Protein AF-A0AAV4E9E4-F1 (afdb_monomer)

Secondary structure (DSSP, 8-state):
-PPPHHHHHHHHHHTT-SEEEEEE-SHHHHHHHHHHHT-TTSEEEEEEPPTT--HHHHHHHHHHHHHTT---EEEE--HHHHHHHHHHHHHHHTTS-S------PPPTT--HHHHHHHHHHHHHTT--EEEE---HHHHHHHHHHHHHHT-SSSTT-EEEEE-TTSTTHHHHGGGTT----EEEEESS-TT-----SSS-HHHHHHHHHHHHHHHHHHHHHHHHHHHTT--TTSTTHHHHHHHHHHS--EEETTEEEEE-TTSPEES-EEEEEEEETTEEEEEEEEESS--TTS-SEEE----------PPP--SS--------TT-SS--S-PPP-HHHHTTS--PPPS---------PPPPP---TTGGGTTS-HHHHHHHHHHHHHHHHHHHHHHHHS--TT---S------HHHHHHHHHHHHTT---S----SHHHHHHHHHHHHHHHHHHHHHHHHHHHHHH------S-SSHHHHHH-SSS-----TTSHHHHHHHH---HHHHHHHHH----------TT-----------GGGTHHHHHHHHHHHHHHHHHHHHHHHHHHHHHHHHHHHHHHHHTPPP---------------------

Solvent-accessible surface area (backbone atoms only — not comparable to full-atom values): 37551 Å² total; per-residue (Å²): 136,81,84,58,42,64,60,54,50,54,52,31,59,77,72,66,50,60,45,40,33,37,38,22,36,47,75,73,30,51,57,36,45,56,62,48,66,74,44,89,83,41,51,74,46,78,45,84,39,57,88,80,58,52,70,69,58,48,50,51,53,51,55,52,42,57,77,68,70,52,90,39,76,45,82,46,47,51,79,68,52,42,48,55,44,51,52,52,48,50,68,60,48,78,74,64,80,97,70,90,84,84,86,83,90,72,58,98,80,60,51,71,68,59,51,42,52,52,53,53,53,44,58,76,68,65,64,46,69,47,79,48,84,57,55,56,71,53,45,45,53,46,52,52,45,32,51,76,70,54,66,53,62,63,86,70,59,41,42,38,37,57,39,60,40,59,66,47,51,77,50,52,63,75,45,44,87,36,79,39,66,36,38,38,39,20,47,52,64,89,83,63,89,73,89,66,94,84,63,50,61,41,61,51,34,52,52,53,34,51,50,52,46,52,50,52,26,47,51,54,49,52,53,52,37,76,77,38,98,61,67,95,84,45,88,59,52,67,58,52,47,52,51,35,50,35,74,41,76,46,83,38,80,64,39,50,44,34,39,41,99,86,66,45,81,39,54,44,50,34,31,32,31,35,38,41,32,90,46,74,45,77,42,30,41,35,36,68,62,50,61,99,88,55,63,44,65,44,71,56,92,74,80,76,87,78,87,78,92,72,82,77,85,60,91,89,61,87,77,89,70,88,62,71,91,84,57,97,70,86,93,67,100,71,82,88,45,74,82,47,55,79,76,44,93,78,77,81,84,90,74,91,84,78,93,78,87,87,75,82,80,81,80,75,84,82,50,41,60,53,78,58,63,55,48,56,74,66,55,56,52,51,52,53,53,48,52,53,52,52,21,53,51,43,35,49,43,50,63,68,62,56,63,89,85,76,83,84,70,100,66,80,81,78,41,67,68,52,26,45,50,33,57,51,25,57,64,71,75,43,87,60,95,66,75,72,84,35,72,70,32,43,54,53,46,53,53,49,50,53,50,40,52,52,52,54,51,50,42,56,50,36,42,55,51,54,71,70,62,73,74,83,78,67,93,61,90,46,72,64,55,54,45,72,50,85,84,70,84,51,69,74,64,82,98,32,76,66,46,52,47,34,74,72,42,89,52,66,62,49,37,53,34,51,78,63,50,53,82,75,87,75,70,80,78,74,74,85,71,65,73,70,84,66,74,84,60,92,52,65,63,51,52,44,38,60,54,52,52,52,54,51,48,52,54,50,49,51,52,50,52,52,49,50,50,51,52,53,48,51,52,48,51,51,51,51,54,52,52,53,61,69,71,69,66,84,90,75,89,86,87,88,86,89,84,86,88,80,90,79,83,90,78,84,88,76,94,130

Structure (mmCIF, N/CA/C/O backbone):
data_AF-A0AAV4E9E4-F1
#
_entry.id   AF-A0AAV4E9E4-F1
#
loop_
_atom_site.group_PDB
_atom_site.id
_atom_site.type_symbol
_atom_site.label_atom_id
_atom_site.label_alt_id
_atom_site.label_comp_id
_atom_site.label_asym_id
_atom_site.label_entity_id
_atom_site.label_seq_id
_atom_site.pdbx_PDB_ins_code
_atom_site.Cartn_x
_atom_site.Cartn_y
_atom_site.Cartn_z
_atom_site.occupancy
_atom_site.B_iso_or_equiv
_atom_site.auth_seq_id
_atom_site.auth_comp_id
_atom_site.auth_asym_id
_atom_site.auth_atom_id
_atom_site.pdbx_PDB_model_num
ATOM 1 N N . MET A 1 1 ? -29.234 1.991 38.828 1.00 38.50 1 MET A N 1
ATOM 2 C CA . MET A 1 1 ? -28.371 2.683 39.809 1.00 38.50 1 MET A CA 1
ATOM 3 C C . MET A 1 1 ? -28.058 4.075 39.285 1.00 38.50 1 MET A C 1
ATOM 5 O O . MET A 1 1 ? -27.724 4.201 38.115 1.00 38.50 1 MET A O 1
ATOM 9 N N . LYS A 1 2 ? -28.229 5.112 40.105 1.00 48.47 2 LYS A N 1
ATOM 10 C CA . LYS A 1 2 ? -27.784 6.479 39.797 1.00 48.47 2 LYS A CA 1
ATOM 11 C C . LYS A 1 2 ? -26.343 6.603 40.331 1.00 48.47 2 LYS A C 1
ATOM 13 O O . LYS A 1 2 ? -26.110 6.189 41.466 1.00 48.47 2 LYS A O 1
ATOM 18 N N . TRP A 1 3 ? -25.412 7.105 39.519 1.00 53.41 3 TRP A N 1
ATOM 19 C CA . TRP A 1 3 ? -23.972 7.223 39.814 1.00 53.41 3 TRP A CA 1
ATOM 20 C C . TRP A 1 3 ? -23.699 7.804 41.218 1.00 53.41 3 TRP A C 1
ATOM 22 O O . TRP A 1 3 ? -24.438 8.689 41.659 1.00 53.41 3 TRP A O 1
ATOM 32 N N . SER A 1 4 ? -22.675 7.307 41.921 1.00 60.09 4 SER A N 1
ATOM 33 C CA . SER A 1 4 ? -22.155 7.913 43.158 1.00 60.09 4 SER A CA 1
ATOM 34 C C . SER A 1 4 ? -21.177 9.044 42.809 1.00 60.09 4 SER A C 1
ATOM 36 O O . SER A 1 4 ? -20.426 8.930 41.838 1.00 60.09 4 SER A O 1
ATOM 38 N N . ALA A 1 5 ? -21.179 10.148 43.569 1.00 63.91 5 ALA A N 1
ATOM 39 C CA . ALA A 1 5 ? -20.272 11.279 43.329 1.00 63.91 5 ALA A CA 1
ATOM 40 C C . ALA A 1 5 ? -18.796 10.862 43.429 1.00 63.91 5 ALA A C 1
ATOM 42 O O . ALA A 1 5 ? -17.962 11.307 42.641 1.00 63.91 5 ALA A O 1
ATOM 43 N N . LYS A 1 6 ? -18.504 9.928 44.341 1.00 63.00 6 LYS A N 1
ATOM 44 C CA . LYS A 1 6 ? -17.182 9.326 44.550 1.00 63.00 6 LYS A CA 1
ATOM 45 C C . LYS A 1 6 ? -16.613 8.675 43.285 1.00 63.00 6 LYS A C 1
ATOM 47 O O . LYS A 1 6 ? -15.492 8.980 42.901 1.00 63.00 6 LYS A O 1
ATOM 52 N N . ALA A 1 7 ? -17.416 7.896 42.553 1.00 64.44 7 ALA A N 1
ATOM 53 C CA . ALA A 1 7 ? -16.973 7.283 41.298 1.00 64.44 7 ALA A CA 1
ATOM 54 C C . ALA A 1 7 ? -16.595 8.331 40.235 1.00 64.44 7 ALA A C 1
ATOM 56 O O . ALA A 1 7 ? -15.663 8.132 39.460 1.00 64.44 7 ALA A O 1
ATOM 57 N N . ILE A 1 8 ? -17.304 9.461 40.200 1.00 68.50 8 ILE A N 1
ATOM 58 C CA . ILE A 1 8 ? -17.028 10.556 39.262 1.00 68.50 8 ILE A CA 1
ATOM 59 C C . ILE A 1 8 ? -15.720 11.270 39.633 1.00 68.50 8 ILE A C 1
ATOM 61 O O . ILE A 1 8 ? -14.931 11.585 38.742 1.00 68.50 8 ILE A O 1
ATOM 65 N N . LEU A 1 9 ? -15.475 11.492 40.928 1.00 65.69 9 LEU A N 1
ATOM 66 C CA . LEU A 1 9 ? -14.239 12.093 41.441 1.00 65.69 9 LEU A CA 1
ATOM 67 C C . LEU A 1 9 ? -13.019 11.209 41.181 1.00 65.69 9 LEU A C 1
ATOM 69 O O . LEU A 1 9 ? -12.011 11.709 40.689 1.00 65.69 9 LEU A O 1
ATOM 73 N N . ASP A 1 10 ? -13.125 9.905 41.427 1.00 65.06 10 ASP A N 1
ATOM 74 C CA . ASP A 1 10 ? -12.016 8.971 41.217 1.00 65.06 10 ASP A CA 1
ATOM 75 C C . ASP A 1 10 ? -11.649 8.868 39.731 1.00 65.06 10 ASP A C 1
ATOM 77 O O . ASP A 1 10 ? -10.470 8.883 39.369 1.00 65.06 10 ASP A O 1
ATOM 81 N N . ILE A 1 11 ? -12.649 8.846 38.839 1.00 66.56 11 ILE A N 1
ATOM 82 C CA . ILE A 1 11 ? -12.432 8.923 37.387 1.00 66.56 11 ILE A CA 1
ATOM 83 C C . ILE A 1 11 ? -11.739 10.244 37.036 1.00 66.56 11 ILE A C 1
ATOM 85 O O . ILE A 1 11 ? -10.732 10.247 36.328 1.00 66.56 11 ILE A O 1
ATOM 89 N N . ALA A 1 12 ? -12.244 11.366 37.544 1.00 66.69 12 ALA A N 1
ATOM 90 C CA . ALA A 1 12 ? -11.684 12.678 37.264 1.00 66.69 12 ALA A CA 1
ATOM 91 C C . ALA A 1 12 ? -10.220 12.804 37.704 1.00 66.69 12 ALA A C 1
ATOM 93 O O . ALA A 1 12 ? -9.394 13.280 36.929 1.00 66.69 12 ALA A O 1
ATOM 94 N N . GLN A 1 13 ? -9.876 12.333 38.902 1.00 66.38 13 GLN A N 1
ATOM 95 C CA . GLN A 1 13 ? -8.510 12.375 39.421 1.00 66.38 13 GLN A CA 1
ATOM 96 C C . GLN A 1 13 ? -7.583 11.418 38.663 1.00 66.38 13 GLN A C 1
ATOM 98 O O . GLN A 1 13 ? -6.481 11.812 38.285 1.00 66.38 13 GLN A O 1
ATOM 103 N N . THR A 1 14 ? -8.047 10.205 38.343 1.00 69.06 14 THR A N 1
ATOM 104 C CA . THR A 1 14 ? -7.271 9.222 37.563 1.00 69.06 14 THR A CA 1
ATOM 105 C C . THR A 1 14 ? -6.923 9.742 36.165 1.00 69.06 14 THR A C 1
ATOM 107 O O . THR A 1 14 ? -5.838 9.477 35.651 1.00 69.06 14 THR A O 1
ATOM 110 N N . TYR A 1 15 ? -7.826 10.505 35.544 1.00 66.94 15 TYR A N 1
ATOM 111 C CA . TYR A 1 15 ? -7.616 11.104 34.223 1.00 66.94 15 TYR A CA 1
ATOM 112 C C . TYR A 1 15 ? -7.123 12.565 34.266 1.00 66.94 15 TYR A C 1
ATOM 114 O O . TYR A 1 15 ? -7.040 13.195 33.209 1.00 66.94 15 TYR A O 1
ATOM 122 N N . GLY A 1 16 ? -6.794 13.108 35.445 1.00 65.62 16 GLY A N 1
ATOM 123 C CA . GLY A 1 16 ? -6.216 14.447 35.613 1.00 65.62 16 GLY A CA 1
ATOM 124 C C . GLY A 1 16 ? -7.144 15.615 35.247 1.00 65.62 16 GLY A C 1
ATOM 125 O O . GLY A 1 16 ? -6.705 16.583 34.632 1.00 65.62 16 GLY A O 1
ATOM 126 N N . TRP A 1 17 ? -8.441 15.531 35.547 1.00 73.12 17 TRP A N 1
ATOM 127 C CA . TRP A 1 17 ? -9.413 16.579 35.216 1.00 73.12 17 TRP A CA 1
ATOM 128 C C . TRP A 1 17 ? -9.380 17.723 36.241 1.00 73.12 17 TRP A C 1
ATOM 130 O O . TRP A 1 17 ? -9.798 17.550 37.379 1.00 73.12 17 TRP A O 1
ATOM 140 N N . GLU A 1 18 ? -8.964 18.923 35.826 1.00 65.75 18 GLU A N 1
ATOM 141 C CA . GLU A 1 18 ? -8.922 20.114 36.702 1.00 65.75 18 GLU A CA 1
ATOM 142 C C . GLU A 1 18 ? -10.266 20.872 36.781 1.00 65.75 18 GLU A C 1
ATOM 144 O O . GLU A 1 18 ? -10.568 21.562 37.764 1.00 65.75 18 GLU A O 1
ATOM 149 N N . LYS A 1 19 ? -11.090 20.766 35.727 1.00 64.56 19 LYS A N 1
ATOM 150 C CA . LYS A 1 19 ? -12.395 21.438 35.611 1.00 64.56 19 LYS A CA 1
ATOM 151 C C . LYS A 1 19 ? -13.451 20.484 35.071 1.00 64.56 19 LYS A C 1
ATOM 153 O O . LYS A 1 19 ? -13.232 19.845 34.042 1.00 64.56 19 LYS A O 1
ATOM 158 N N . ILE A 1 20 ? -14.610 20.432 35.724 1.00 71.88 20 ILE A N 1
ATOM 159 C CA . ILE A 1 20 ? -15.722 19.557 35.336 1.00 71.88 20 ILE A CA 1
ATOM 160 C C . ILE A 1 20 ? -17.007 20.365 35.230 1.00 71.88 20 ILE A C 1
ATOM 162 O O . ILE A 1 20 ? -17.329 21.177 36.097 1.00 71.88 20 ILE A O 1
ATOM 166 N N . SER A 1 21 ? -17.768 20.107 34.170 1.00 73.44 21 SER A N 1
ATOM 167 C CA . SER A 1 21 ? -19.136 20.601 34.029 1.00 73.44 21 SER A CA 1
ATOM 168 C C . SER A 1 21 ? -20.127 19.497 34.377 1.00 73.44 21 SER A C 1
ATOM 170 O O . SER A 1 21 ? -19.991 18.374 33.905 1.00 73.44 21 SER A O 1
ATOM 172 N N . VAL A 1 22 ? -21.117 19.795 35.212 1.00 70.62 22 VAL A N 1
ATOM 173 C CA . VAL A 1 22 ? -22.126 18.822 35.644 1.00 70.62 22 VAL A CA 1
ATOM 174 C C . VAL A 1 22 ? -23.498 19.296 35.194 1.00 70.62 22 VAL A C 1
ATOM 176 O O . VAL A 1 22 ? -23.976 20.335 35.641 1.00 70.62 22 VAL A O 1
ATOM 179 N N . PHE A 1 23 ? -24.145 18.540 34.317 1.00 74.06 23 PHE A N 1
ATOM 180 C CA . PHE A 1 23 ? -25.538 18.776 33.940 1.00 74.06 23 PHE A CA 1
ATOM 181 C C . PHE A 1 23 ? -26.437 17.897 34.795 1.00 74.06 23 PHE A C 1
ATOM 183 O O . PHE A 1 23 ? -26.171 16.706 34.912 1.00 74.06 23 PHE A O 1
ATOM 190 N N . TYR A 1 24 ? -27.490 18.451 35.385 1.00 71.56 24 TYR A N 1
ATOM 191 C CA . TYR A 1 24 ? -28.436 17.677 36.189 1.00 71.56 24 TYR A CA 1
ATOM 192 C C . TYR A 1 24 ? -29.860 18.197 36.015 1.00 71.56 24 TYR A C 1
ATOM 194 O O . TYR A 1 24 ? -30.040 19.380 35.731 1.00 71.56 24 TYR A O 1
ATOM 202 N N . ASP A 1 25 ? -30.868 17.338 36.173 1.00 72.38 25 ASP A N 1
ATOM 203 C CA . ASP A 1 25 ? -32.278 17.742 36.059 1.00 72.38 25 ASP A CA 1
ATOM 204 C C . ASP A 1 25 ? -33.175 17.362 37.239 1.00 72.38 25 ASP A C 1
ATOM 206 O O . ASP A 1 25 ? -34.051 18.139 37.621 1.00 72.38 25 ASP A O 1
ATOM 210 N N . ASP A 1 26 ? -32.905 16.217 37.853 1.00 67.69 26 ASP A N 1
ATOM 211 C CA . ASP A 1 26 ? -33.592 15.735 39.041 1.00 67.69 26 ASP A CA 1
ATOM 212 C C . ASP A 1 26 ? -32.914 16.235 40.329 1.00 67.69 26 ASP A C 1
ATOM 214 O O . ASP A 1 26 ? -31.693 16.411 40.386 1.00 67.69 26 ASP A O 1
ATOM 218 N N . ASP A 1 27 ? -33.675 16.321 41.424 1.00 61.41 27 ASP A N 1
ATOM 219 C CA . ASP A 1 27 ? -33.151 16.647 42.765 1.00 61.41 27 ASP A CA 1
ATOM 220 C C . ASP A 1 27 ? -32.077 15.645 43.240 1.00 61.41 27 ASP A C 1
ATOM 222 O O . ASP A 1 27 ? -31.179 15.970 44.011 1.00 61.41 27 ASP A O 1
ATOM 226 N N . SER A 1 28 ? -32.079 14.429 42.688 1.00 61.12 28 SER A N 1
ATOM 227 C CA . SER A 1 28 ? -31.018 13.443 42.920 1.00 61.12 28 SER A CA 1
ATOM 228 C C . SER A 1 28 ? -29.657 13.813 42.322 1.00 61.12 28 SER A C 1
ATOM 230 O O . SER A 1 28 ? -28.648 13.249 42.737 1.00 61.12 28 SER A O 1
ATOM 232 N N . GLY A 1 29 ? -29.629 14.680 41.306 1.00 63.81 29 GLY A N 1
ATOM 233 C CA . GLY A 1 29 ? -28.397 15.211 40.728 1.00 63.81 29 GLY A CA 1
ATOM 234 C C . GLY A 1 29 ? -27.853 16.394 41.529 1.00 63.81 29 GLY A C 1
ATOM 235 O O . GLY A 1 29 ? -26.641 16.573 41.573 1.00 63.81 29 GLY A O 1
ATOM 236 N N . VAL A 1 30 ? -28.725 17.128 42.235 1.00 67.69 30 VAL A N 1
ATOM 237 C CA . VAL A 1 30 ? -28.332 18.157 43.216 1.00 67.69 30 VAL A CA 1
ATOM 238 C C . VAL A 1 30 ? -27.558 17.523 44.369 1.00 67.69 30 VAL A C 1
ATOM 240 O O . VAL A 1 30 ? -26.487 18.004 44.707 1.00 67.69 30 VAL A O 1
ATOM 243 N N . GLN A 1 31 ? -28.036 16.393 44.897 1.00 65.50 31 GLN A N 1
ATOM 244 C CA . GLN A 1 31 ? -27.343 15.660 45.967 1.00 65.50 31 GLN A CA 1
ATOM 245 C C . GLN A 1 31 ? -25.935 15.205 45.552 1.00 65.50 31 GLN A C 1
ATOM 247 O O . GLN A 1 31 ? -24.976 15.373 46.295 1.00 65.50 31 GLN A O 1
ATOM 252 N N . VAL A 1 32 ? -25.795 14.667 44.334 1.00 66.12 32 VAL A N 1
ATOM 253 C CA . VAL A 1 32 ? -24.487 14.267 43.783 1.00 66.12 32 VAL A CA 1
ATOM 254 C C . VAL A 1 32 ? -23.600 15.493 43.553 1.00 66.12 32 VAL A C 1
ATOM 256 O O . VAL A 1 32 ? -22.395 15.422 43.751 1.00 66.12 32 VAL A O 1
ATOM 259 N N . LEU A 1 33 ? -24.175 16.630 43.155 1.00 68.94 33 LEU A N 1
ATOM 260 C CA . LEU A 1 33 ? -23.435 17.872 42.969 1.00 68.94 33 LEU A CA 1
ATOM 261 C C . LEU A 1 33 ? -22.914 18.453 44.289 1.00 68.94 33 LEU A C 1
ATOM 263 O O . LEU A 1 33 ? -21.775 18.909 44.328 1.00 68.94 33 LEU A O 1
ATOM 267 N N . GLU A 1 34 ? -23.725 18.455 45.345 1.00 69.56 34 GLU A N 1
ATOM 268 C CA . GLU A 1 34 ? -23.305 18.911 46.674 1.00 69.56 34 GLU A CA 1
ATOM 269 C C . GLU A 1 34 ? -22.103 18.098 47.167 1.00 69.56 34 GLU A C 1
ATOM 271 O O . GLU A 1 34 ? -21.119 18.675 47.622 1.00 69.56 34 GLU A O 1
ATOM 276 N N . GLU A 1 35 ? -22.124 16.782 46.952 1.00 68.81 35 GLU A N 1
ATOM 277 C CA . GLU A 1 35 ? -21.019 15.869 47.268 1.00 68.81 35 GLU A CA 1
ATOM 278 C C . GLU A 1 35 ? -19.781 16.068 46.361 1.00 68.81 35 GLU A C 1
ATOM 280 O O . GLU A 1 35 ? -18.655 15.821 46.780 1.00 68.81 35 GLU A O 1
ATOM 285 N N . LEU A 1 36 ? -19.947 16.559 45.126 1.00 67.69 36 LEU A N 1
ATOM 286 C CA . LEU A 1 36 ? -18.829 16.926 44.239 1.00 67.69 36 LEU A CA 1
ATOM 287 C C . LEU A 1 36 ? -18.179 18.265 44.625 1.00 67.69 36 LEU A C 1
ATOM 289 O O . LEU A 1 36 ? -16.984 18.458 44.406 1.00 67.69 36 LEU A O 1
ATOM 293 N N . MET A 1 37 ? -18.960 19.193 45.180 1.00 65.38 37 MET A N 1
ATOM 294 C CA . MET A 1 37 ? -18.525 20.545 45.550 1.00 65.38 37 MET A CA 1
ATOM 295 C C . MET A 1 37 ? -17.749 20.592 46.875 1.00 65.38 37 MET A C 1
ATOM 297 O O . MET A 1 37 ? -17.058 21.577 47.138 1.00 65.38 37 MET A O 1
ATOM 301 N N . THR A 1 38 ? -17.838 19.550 47.705 1.00 65.19 38 THR A N 1
ATOM 302 C CA . THR A 1 38 ? -17.086 19.439 48.967 1.00 65.19 38 THR A CA 1
ATOM 303 C C . THR A 1 38 ? -15.606 19.102 48.759 1.00 65.19 38 THR A C 1
ATOM 305 O O . THR A 1 38 ? -14.809 19.285 49.677 1.00 65.19 38 THR A O 1
ATOM 308 N N . ASN A 1 39 ? -15.197 18.667 47.559 1.00 61.44 39 ASN A N 1
ATOM 309 C CA . ASN A 1 39 ? -13.801 18.370 47.238 1.00 61.44 39 ASN A CA 1
ATOM 310 C C . ASN A 1 39 ? -13.100 19.574 46.574 1.00 61.44 39 ASN A C 1
ATOM 312 O O . ASN A 1 39 ? -13.408 19.951 45.447 1.00 61.44 39 ASN A O 1
ATOM 316 N N . HIS A 1 40 ? -12.102 20.155 47.247 1.00 57.25 40 HIS A N 1
ATOM 317 C CA . HIS A 1 40 ? -11.396 21.363 46.790 1.00 57.25 40 HIS A CA 1
ATOM 318 C C . HIS A 1 40 ? -10.383 21.145 45.649 1.00 57.25 40 HIS A C 1
ATOM 320 O O . HIS A 1 40 ? -9.778 22.111 45.185 1.00 57.25 40 HIS A O 1
ATOM 326 N N . THR A 1 41 ? -10.173 19.906 45.195 1.00 59.59 41 THR A N 1
ATOM 327 C CA . THR A 1 41 ? -9.165 19.590 44.162 1.00 59.59 41 THR A CA 1
ATOM 328 C C . THR A 1 41 ? -9.637 19.852 42.731 1.00 59.59 41 THR A C 1
ATOM 330 O O . THR A 1 41 ? -8.806 20.033 41.845 1.00 59.59 41 THR A O 1
ATOM 333 N N . ILE A 1 42 ? -10.952 19.899 42.490 1.00 66.81 42 ILE A N 1
ATOM 334 C CA . ILE A 1 42 ? -11.535 19.990 41.146 1.00 66.81 42 ILE A CA 1
ATOM 335 C C . ILE A 1 42 ? -12.542 21.137 41.100 1.00 66.81 42 ILE A C 1
ATOM 337 O O . ILE A 1 42 ? -13.439 21.235 41.933 1.00 66.81 42 ILE A O 1
ATOM 341 N N . THR A 1 43 ? -12.439 22.001 40.088 1.00 66.38 43 THR A N 1
ATOM 342 C CA . THR A 1 43 ? -13.417 23.083 39.908 1.00 66.38 43 THR A CA 1
ATOM 343 C C . THR A 1 43 ? -14.667 22.564 39.200 1.00 66.38 43 THR A C 1
ATOM 345 O O . THR A 1 43 ? -14.662 22.279 38.000 1.00 66.38 43 THR A O 1
ATOM 348 N N . VAL A 1 44 ? -15.758 22.430 39.953 1.00 68.06 44 VAL A N 1
ATOM 349 C CA . VAL A 1 44 ? -17.039 21.923 39.452 1.00 68.06 44 VAL A CA 1
ATOM 350 C C . VAL A 1 44 ? -17.960 23.090 39.106 1.00 68.06 44 VAL A C 1
ATOM 352 O O . VAL A 1 44 ? -18.189 23.988 39.915 1.00 68.06 44 VAL A O 1
ATOM 355 N N . ARG A 1 45 ? -18.505 23.096 37.886 1.00 69.19 45 ARG A N 1
ATOM 356 C CA . ARG A 1 45 ? -19.555 24.035 37.471 1.00 69.19 45 ARG A CA 1
ATOM 357 C C . ARG A 1 45 ? -20.799 23.289 37.047 1.00 69.19 45 ARG A C 1
ATOM 359 O O . ARG A 1 45 ? -20.742 22.440 36.164 1.00 69.19 45 ARG A O 1
ATOM 366 N N . ALA A 1 46 ? -21.929 23.639 37.641 1.00 68.75 46 ALA A N 1
ATOM 367 C CA . ALA A 1 46 ? -23.156 22.891 37.449 1.00 68.75 46 ALA A CA 1
ATOM 368 C C . ALA A 1 46 ? -24.221 23.672 36.687 1.00 68.75 46 ALA A C 1
ATOM 370 O O . ALA A 1 46 ? -24.382 24.877 36.879 1.00 68.75 46 ALA A O 1
ATOM 371 N N . TRP A 1 47 ? -24.983 22.956 35.870 1.00 74.25 47 TRP A N 1
ATOM 372 C CA . TRP A 1 47 ? -26.050 23.492 35.040 1.00 74.25 47 TRP A CA 1
ATOM 373 C C . TRP A 1 47 ? -27.331 22.704 35.291 1.00 74.25 47 TRP A C 1
ATOM 375 O O . TRP A 1 47 ? -27.432 21.528 34.935 1.00 74.25 47 TRP A O 1
ATOM 385 N N . ARG A 1 48 ? -28.319 23.367 35.901 1.00 73.19 48 ARG A N 1
ATOM 386 C CA . ARG A 1 48 ? -29.640 22.781 36.131 1.00 73.19 48 ARG A CA 1
ATOM 387 C C . ARG A 1 48 ? -30.468 22.831 34.852 1.00 73.19 48 ARG A C 1
ATOM 389 O O . ARG A 1 48 ? -30.740 23.906 34.319 1.00 73.19 48 ARG A O 1
ATOM 396 N N . LEU A 1 49 ? -30.911 21.670 34.400 1.00 71.44 49 LEU A N 1
ATOM 397 C CA . LEU A 1 49 ? -31.873 21.490 33.321 1.00 71.44 49 LEU A CA 1
ATOM 398 C C . LEU A 1 49 ? -33.232 21.209 33.972 1.00 71.44 49 LEU A C 1
ATOM 400 O O . LEU A 1 49 ? -33.318 20.428 34.905 1.00 71.44 49 LEU A O 1
ATOM 404 N N . GLY A 1 50 ? -34.309 21.884 33.571 1.00 67.75 50 GLY A N 1
ATOM 405 C CA . GLY A 1 50 ? -35.636 21.558 34.120 1.00 67.75 50 GLY A CA 1
ATOM 406 C C . GLY A 1 50 ? -36.045 20.120 33.769 1.00 67.75 50 GLY A C 1
ATOM 407 O O . GLY A 1 50 ? -35.570 19.588 32.770 1.00 67.75 50 GLY A O 1
ATOM 408 N N . THR A 1 51 ? -36.968 19.512 34.520 1.00 60.22 51 THR A N 1
ATOM 409 C CA . THR A 1 51 ? -37.452 18.126 34.307 1.00 60.22 51 THR A CA 1
ATOM 410 C C . THR A 1 51 ? -38.002 17.856 32.895 1.00 60.22 51 THR A C 1
ATOM 412 O O . THR A 1 51 ? -37.990 16.717 32.447 1.00 60.22 51 THR A O 1
ATOM 415 N N . HIS A 1 52 ? -38.371 18.907 32.150 1.00 65.62 52 HIS A N 1
ATOM 416 C CA . HIS A 1 52 ? -38.615 18.881 30.701 1.00 65.62 52 HIS A CA 1
ATOM 417 C C . HIS A 1 52 ? -37.970 20.098 30.021 1.00 65.62 52 HIS A C 1
ATOM 419 O O . HIS A 1 52 ? -38.628 21.103 29.723 1.00 65.62 52 HIS A O 1
ATOM 425 N N . ALA A 1 53 ? -36.656 20.049 29.816 1.00 64.12 53 ALA A N 1
ATOM 426 C CA . ALA A 1 53 ? -35.919 21.161 29.231 1.00 64.12 53 ALA A CA 1
ATOM 427 C C . ALA A 1 53 ? -36.191 21.279 27.721 1.00 64.12 53 ALA A C 1
ATOM 429 O O . ALA A 1 53 ? -36.220 20.295 26.985 1.00 64.12 53 ALA A O 1
ATOM 430 N N . LYS A 1 54 ? -36.364 22.513 27.230 1.00 75.69 54 LYS A N 1
ATOM 431 C CA . LYS A 1 54 ? -36.477 22.784 25.784 1.00 75.69 54 LYS A CA 1
ATOM 432 C C . LYS A 1 54 ? -35.084 22.841 25.148 1.00 75.69 54 LYS A C 1
ATOM 434 O O . LYS A 1 54 ? -34.145 23.325 25.777 1.00 75.69 54 LYS A O 1
ATOM 439 N N . ALA A 1 55 ? -34.966 22.494 23.863 1.00 69.19 55 ALA A N 1
ATOM 440 C CA . ALA A 1 55 ? -33.681 22.462 23.139 1.00 69.19 55 ALA A CA 1
ATOM 441 C C . ALA A 1 55 ? -32.901 23.786 23.216 1.00 69.19 55 ALA A C 1
ATOM 443 O O . ALA A 1 55 ? -31.681 23.799 23.357 1.00 69.19 55 ALA A O 1
ATOM 444 N N . ARG A 1 56 ? -33.617 24.917 23.237 1.00 71.75 56 ARG A N 1
ATOM 445 C CA . ARG A 1 56 ? -33.033 26.255 23.410 1.00 71.75 56 ARG A CA 1
ATOM 446 C C . ARG A 1 56 ? -32.316 26.440 24.754 1.00 71.75 56 ARG A C 1
ATOM 448 O O . ARG A 1 56 ? -31.297 27.118 24.799 1.00 71.75 56 ARG A O 1
ATOM 455 N N . GLN A 1 57 ? -32.836 25.869 25.842 1.00 70.88 57 GLN A N 1
ATOM 456 C CA . GLN A 1 57 ? -32.200 25.959 27.162 1.00 70.88 57 GLN A CA 1
ATOM 457 C C . GLN A 1 57 ? -30.909 25.140 27.206 1.00 70.88 57 GLN A C 1
ATOM 459 O O . GLN A 1 57 ? -29.908 25.628 27.722 1.00 70.88 57 GLN A O 1
ATOM 464 N N . MET A 1 58 ? -30.906 23.948 26.602 1.00 71.56 58 MET A N 1
ATOM 465 C CA . MET A 1 58 ? -29.696 23.129 26.482 1.00 71.56 58 MET A CA 1
ATOM 466 C C . MET A 1 58 ? -28.639 23.798 25.617 1.00 71.56 58 MET A C 1
ATOM 468 O O . MET A 1 58 ? -27.497 23.898 26.043 1.00 71.56 58 MET A O 1
ATOM 472 N N . ARG A 1 59 ? -29.025 24.351 24.463 1.00 72.06 59 ARG A N 1
ATOM 473 C CA . ARG A 1 59 ? -28.098 25.084 23.595 1.00 72.06 59 ARG A CA 1
ATOM 474 C C . ARG A 1 59 ? -27.463 26.276 24.313 1.00 72.06 59 ARG A C 1
ATOM 476 O O . ARG A 1 59 ? -26.257 26.462 24.247 1.00 72.06 59 ARG A O 1
ATOM 483 N N . ASN A 1 60 ? -28.245 27.046 25.068 1.00 73.69 60 ASN A N 1
ATOM 484 C CA . ASN A 1 60 ? -27.701 28.145 25.870 1.00 73.69 60 ASN A CA 1
ATOM 485 C C . ASN A 1 60 ? -26.719 27.649 26.945 1.00 73.69 60 ASN A C 1
ATOM 487 O O . ASN A 1 60 ? -25.671 28.261 27.133 1.00 73.69 60 ASN A O 1
ATOM 491 N N . ALA A 1 61 ? -27.031 26.541 27.623 1.00 70.12 61 ALA A N 1
ATOM 492 C CA . ALA A 1 61 ? -26.149 25.960 28.634 1.00 70.12 61 ALA A CA 1
ATOM 493 C C . ALA A 1 61 ? -24.836 25.422 28.025 1.00 70.12 61 ALA A C 1
ATOM 495 O O . ALA A 1 61 ? -23.771 25.607 28.609 1.00 70.12 61 ALA A O 1
ATOM 496 N N . LEU A 1 62 ? -24.887 24.832 26.826 1.00 70.50 62 LEU A N 1
ATOM 497 C CA . LEU A 1 62 ? -23.711 24.378 26.072 1.00 70.50 62 LEU A CA 1
ATOM 498 C C . LEU A 1 62 ? -22.847 25.551 25.579 1.00 70.50 62 LEU A C 1
ATOM 500 O O . LEU A 1 62 ? -21.623 25.520 25.705 1.00 70.50 62 LEU A O 1
ATOM 504 N N . VAL A 1 63 ? -23.472 26.631 25.098 1.00 72.19 63 VAL A N 1
ATOM 505 C CA . VAL A 1 63 ? -22.770 27.862 24.699 1.00 72.19 63 VAL A CA 1
ATOM 506 C C . VAL A 1 63 ? -22.050 28.501 25.887 1.00 72.19 63 VAL A C 1
ATOM 508 O O . VAL A 1 63 ? -20.899 28.919 25.758 1.00 72.19 63 VAL A O 1
ATOM 511 N N . GLU A 1 64 ? -22.690 28.566 27.054 1.00 69.19 64 GLU A N 1
ATOM 512 C CA . GLU A 1 64 ? -22.054 29.082 28.268 1.00 69.19 64 GLU A CA 1
ATOM 513 C C . GLU A 1 64 ? -20.955 28.148 28.796 1.00 69.19 64 GLU A C 1
ATOM 515 O O . GLU A 1 64 ? -19.890 28.624 29.184 1.00 69.19 64 GLU A O 1
ATOM 520 N N . MET A 1 65 ? -21.140 26.823 28.732 1.00 68.06 65 MET A N 1
ATOM 521 C CA . MET A 1 65 ? -20.077 25.853 29.030 1.00 68.06 65 MET A CA 1
ATOM 522 C C . MET A 1 65 ? -18.839 26.098 28.153 1.00 68.06 65 MET A C 1
ATOM 524 O O . MET A 1 65 ? -17.717 26.123 28.664 1.00 68.06 65 MET A O 1
ATOM 528 N N . ARG A 1 66 ? -19.036 26.357 26.853 1.00 65.44 66 ARG A N 1
ATOM 529 C CA . ARG A 1 66 ? -17.949 26.653 25.908 1.00 65.44 66 ARG A CA 1
ATOM 530 C C . ARG A 1 66 ? -17.174 27.916 26.279 1.00 65.44 66 ARG A C 1
ATOM 532 O O . ARG A 1 66 ? -15.949 27.920 26.191 1.00 65.44 66 ARG A O 1
ATOM 539 N N . LYS A 1 67 ? -17.857 28.975 26.731 1.00 69.12 67 LYS A N 1
ATOM 540 C CA . LYS A 1 67 ? -17.208 30.224 27.183 1.00 69.12 67 LYS A CA 1
ATOM 541 C C . LYS A 1 67 ? -16.289 30.009 28.385 1.00 69.12 67 LYS A C 1
ATOM 543 O O . LYS A 1 67 ? -15.334 30.757 28.565 1.00 69.12 67 LYS A O 1
ATOM 548 N N . VAL A 1 68 ? -16.577 29.001 29.204 1.00 62.06 68 VAL A N 1
ATOM 549 C CA . VAL A 1 68 ? -15.814 28.689 30.418 1.00 62.06 68 VAL A CA 1
ATOM 550 C C . VAL A 1 68 ? -14.624 27.754 30.135 1.00 62.06 68 VAL A C 1
ATOM 552 O O . VAL A 1 68 ? -13.814 27.528 31.033 1.00 62.06 68 VAL A O 1
ATOM 555 N N . LEU A 1 69 ? -14.460 27.276 28.889 1.00 59.84 69 LEU A N 1
ATOM 556 C CA . LEU A 1 69 ? -13.389 26.357 28.466 1.00 59.84 69 LEU A CA 1
ATOM 557 C C . LEU A 1 69 ? -13.341 25.093 29.338 1.00 59.84 69 LEU A C 1
ATOM 559 O O . LEU A 1 69 ? -12.312 24.746 29.917 1.00 59.84 69 LEU A O 1
ATOM 563 N N . VAL A 1 70 ? -14.496 24.445 29.493 1.00 58.50 70 VAL A N 1
ATOM 564 C CA . VAL A 1 70 ? -14.597 23.171 30.206 1.00 58.50 70 VAL A CA 1
ATOM 565 C C . VAL A 1 70 ? -14.692 22.045 29.185 1.00 58.50 70 VAL A C 1
ATOM 567 O O . VAL A 1 70 ? -15.704 21.911 28.506 1.00 58.50 70 VAL A O 1
ATOM 570 N N . ASP A 1 71 ? -13.652 21.219 29.104 1.00 57.59 71 ASP A N 1
ATOM 571 C CA . ASP A 1 71 ? -13.550 20.163 28.086 1.00 57.59 71 ASP A CA 1
ATOM 572 C C . ASP A 1 71 ? -14.172 18.830 28.532 1.00 57.59 71 ASP A C 1
ATOM 574 O O . ASP A 1 71 ? -14.338 17.911 27.727 1.00 57.59 71 ASP A O 1
ATOM 578 N N . LYS A 1 72 ? -14.492 18.694 29.826 1.00 67.75 72 LYS A N 1
ATOM 579 C CA . LYS A 1 72 ? -15.003 17.463 30.445 1.00 67.75 72 LYS A CA 1
ATOM 580 C C . LYS A 1 72 ? -16.367 17.717 31.082 1.00 67.75 72 LYS A C 1
ATOM 582 O O . LYS A 1 72 ? -16.533 18.647 31.877 1.00 67.75 72 LYS A O 1
ATOM 587 N N . SER A 1 73 ? -17.354 16.901 30.721 1.00 67.25 73 SER A N 1
ATOM 588 C CA . SER A 1 73 ? -18.720 17.010 31.231 1.00 67.25 73 SER A CA 1
ATOM 589 C C . SER A 1 73 ? -19.229 15.690 31.791 1.00 67.25 73 SER A C 1
ATOM 591 O O . SER A 1 73 ? -18.931 14.611 31.281 1.00 67.25 73 SER A O 1
ATOM 593 N N . VAL A 1 74 ? -20.007 15.795 32.861 1.00 70.56 74 VAL A N 1
ATOM 594 C CA . VAL A 1 74 ? -20.711 14.700 33.517 1.00 70.56 74 VAL A CA 1
ATOM 595 C C . VAL A 1 74 ? -22.199 15.009 33.421 1.00 70.56 74 VAL A C 1
ATOM 597 O O . VAL A 1 74 ? -22.646 16.092 33.799 1.00 70.56 74 VAL A O 1
ATOM 600 N N . VAL A 1 75 ? -22.975 14.072 32.882 1.00 73.25 75 VAL A N 1
ATOM 601 C CA . VAL A 1 75 ? -24.411 14.258 32.647 1.00 73.25 75 VAL A CA 1
ATOM 602 C C . VAL A 1 75 ? -25.194 13.377 33.617 1.00 73.25 75 VAL A C 1
ATOM 604 O O . VAL A 1 75 ? -25.197 12.154 33.507 1.00 73.25 75 VAL A O 1
ATOM 607 N N . LEU A 1 76 ? -25.854 14.018 34.575 1.00 68.88 76 LEU A N 1
ATOM 608 C CA . LEU A 1 76 ? -26.693 13.442 35.626 1.00 68.88 76 LEU A CA 1
ATOM 609 C C . LEU A 1 76 ? -28.169 13.777 35.364 1.00 68.88 76 LEU A C 1
ATOM 611 O O . LEU A 1 76 ? -28.852 14.334 36.225 1.00 68.88 76 LEU A O 1
ATOM 615 N N . CYS A 1 77 ? -28.645 13.484 34.153 1.00 70.75 77 CYS A N 1
ATOM 616 C CA . CYS A 1 77 ? -29.996 13.832 33.716 1.00 70.75 77 CYS A CA 1
ATOM 617 C C . CYS A 1 77 ? -30.928 12.610 33.598 1.00 70.75 77 CYS A C 1
ATOM 619 O O . CYS A 1 77 ? -30.486 11.477 33.399 1.00 70.75 77 CYS A O 1
ATOM 621 N N . SER A 1 78 ? -32.237 12.846 33.651 1.00 67.25 78 SER A N 1
ATOM 622 C CA . SER A 1 78 ? -33.297 11.926 33.252 1.00 67.25 78 SER A CA 1
ATOM 623 C C . SER A 1 78 ? -33.117 11.486 31.800 1.00 67.25 78 SER A C 1
ATOM 625 O O . SER A 1 78 ? -32.470 12.142 30.973 1.00 67.25 78 SER A O 1
ATOM 627 N N . LYS A 1 79 ? -33.714 10.344 31.458 1.00 63.22 79 LYS A N 1
ATOM 628 C CA . LYS A 1 79 ? -33.583 9.725 30.133 1.00 63.22 79 LYS A CA 1
ATOM 629 C C . LYS A 1 79 ? -34.009 10.655 28.987 1.00 63.22 79 LYS A C 1
ATOM 631 O O . LYS A 1 79 ? -33.431 10.581 27.905 1.00 63.22 79 LYS A O 1
ATOM 636 N N . GLU A 1 80 ? -35.003 11.511 29.216 1.00 68.31 80 GLU A N 1
ATOM 637 C CA . GLU A 1 80 ? -35.548 12.426 28.206 1.00 68.31 80 GLU A CA 1
ATOM 638 C C . GLU A 1 80 ? -34.613 13.610 27.948 1.00 68.31 80 GLU A C 1
ATOM 640 O O . GLU A 1 80 ? -34.262 13.889 26.802 1.00 68.31 80 GLU A O 1
ATOM 645 N N . ASN A 1 81 ? -34.129 14.256 29.009 1.00 68.69 81 ASN A N 1
ATOM 646 C CA . ASN A 1 81 ? -33.212 15.385 28.888 1.00 68.69 81 ASN A CA 1
ATOM 647 C C . ASN A 1 81 ? -31.815 14.956 28.432 1.00 68.69 81 ASN A C 1
ATOM 649 O O . ASN A 1 81 ? -31.183 15.665 27.655 1.00 68.69 81 ASN A O 1
ATOM 653 N N . THR A 1 82 ? -31.346 13.776 28.849 1.00 66.88 82 THR A N 1
ATOM 654 C CA . THR A 1 82 ? -30.064 13.232 28.376 1.00 66.88 82 THR A CA 1
ATOM 655 C C . THR A 1 82 ? -30.069 13.079 26.858 1.00 66.88 82 THR A C 1
ATOM 657 O O . THR A 1 82 ? -29.093 13.436 26.212 1.00 66.88 82 THR A O 1
ATOM 660 N N . HIS A 1 83 ? -31.180 12.613 26.275 1.00 61.97 83 HIS A N 1
ATOM 661 C CA . HIS A 1 83 ? -31.335 12.512 24.822 1.00 61.97 83 HIS A CA 1
ATOM 662 C C . HIS A 1 83 ? -31.245 13.879 24.146 1.00 61.97 83 HIS A C 1
ATOM 664 O O . HIS A 1 83 ? -30.496 14.042 23.190 1.00 61.97 83 HIS A O 1
ATOM 670 N N . LEU A 1 84 ? -31.998 14.855 24.648 1.00 68.25 84 LEU A N 1
ATOM 671 C CA . LEU A 1 84 ? -32.080 16.182 24.047 1.00 68.25 84 LEU A CA 1
ATOM 672 C C . LEU A 1 84 ? -30.741 16.937 24.154 1.00 68.25 84 LEU A C 1
ATOM 674 O O . LEU A 1 84 ? -30.365 17.676 23.245 1.00 68.25 84 LEU A O 1
ATOM 678 N N . LEU A 1 85 ? -29.988 16.693 25.234 1.00 69.31 85 LEU A N 1
ATOM 679 C CA . LEU A 1 85 ? -28.651 17.247 25.433 1.00 69.31 85 LEU A CA 1
ATOM 680 C C . LEU A 1 85 ? -27.658 16.575 24.496 1.00 69.31 85 LEU A C 1
ATOM 682 O O . LEU A 1 85 ? -26.894 17.271 23.837 1.00 69.31 85 LEU A O 1
ATOM 686 N N . LEU A 1 86 ? -27.706 15.244 24.383 1.00 66.56 86 LEU A N 1
ATOM 687 C CA . LEU A 1 86 ? -26.846 14.507 23.464 1.00 66.56 86 LEU A CA 1
ATOM 688 C C . LEU A 1 86 ? -27.113 14.906 22.012 1.00 66.56 86 LEU A C 1
ATOM 690 O O . LEU A 1 86 ? -26.161 15.042 21.264 1.00 66.56 86 LEU A O 1
ATOM 694 N N . GLU A 1 87 ? -28.373 15.122 21.629 1.00 70.69 87 GLU A N 1
ATOM 695 C CA . GLU A 1 87 ? -28.789 15.563 20.292 1.00 70.69 87 GLU A CA 1
ATOM 696 C C . GLU A 1 87 ? -28.240 16.958 19.957 1.00 70.69 87 GLU A C 1
ATOM 698 O O . GLU A 1 87 ? -27.637 17.139 18.902 1.00 70.69 87 GLU A O 1
ATOM 703 N N . GLN A 1 88 ? -28.359 17.923 20.877 1.00 68.38 88 GLN A N 1
ATOM 704 C CA . GLN A 1 88 ? -27.801 19.271 20.694 1.00 68.38 88 GLN A CA 1
ATOM 705 C C . GLN A 1 88 ? -26.266 19.283 20.706 1.00 68.38 88 GLN A C 1
ATOM 707 O O . GLN A 1 88 ? -25.647 19.970 19.896 1.00 68.38 88 GLN A O 1
ATOM 712 N N . VAL A 1 89 ? -25.644 18.485 21.578 1.00 65.69 89 VAL A N 1
ATOM 713 C CA . VAL A 1 89 ? -24.191 18.278 21.584 1.00 65.69 89 VAL A CA 1
ATOM 714 C C . VAL A 1 89 ? -23.738 17.625 20.276 1.00 65.69 89 VAL A C 1
ATOM 716 O O . VAL A 1 89 ? -22.723 18.035 19.727 1.00 65.69 89 VAL A O 1
ATOM 719 N N . LEU A 1 90 ? -24.487 16.661 19.729 1.00 58.53 90 LEU A N 1
ATOM 720 C CA . LEU A 1 90 ? -24.178 16.019 18.446 1.00 58.53 90 LEU A CA 1
ATOM 721 C C . LEU A 1 90 ? -24.234 17.017 17.284 1.00 58.53 90 LEU A C 1
ATOM 723 O O . LEU A 1 90 ? -23.346 17.003 16.434 1.00 58.53 90 LEU A O 1
ATOM 727 N N . GLU A 1 91 ? -25.261 17.876 17.250 1.00 62.72 91 GLU A N 1
ATOM 728 C CA . GLU A 1 91 ? -25.393 18.945 16.249 1.00 62.72 91 GLU A CA 1
ATOM 729 C C . GLU A 1 91 ? -24.193 19.906 16.292 1.00 62.72 91 GLU A C 1
ATOM 731 O O . GLU A 1 91 ? -23.693 20.309 15.242 1.00 62.72 91 GLU A O 1
ATOM 736 N N . GLU A 1 92 ? -23.690 20.240 17.484 1.00 56.50 92 GLU A N 1
ATOM 737 C CA . GLU A 1 92 ? -22.551 21.153 17.653 1.00 56.50 92 GLU A CA 1
ATOM 738 C C . GLU A 1 92 ? -21.178 20.471 17.453 1.00 56.50 92 GLU A C 1
ATOM 740 O O . GLU A 1 92 ? -20.269 21.076 16.876 1.00 56.50 92 GLU A O 1
ATOM 745 N N . LEU A 1 93 ? -21.013 19.203 17.854 1.00 49.09 93 LEU A N 1
ATOM 746 C CA . LEU A 1 93 ? -19.766 18.424 17.733 1.00 49.09 93 LEU A CA 1
ATOM 747 C C . LEU A 1 93 ? -19.444 17.984 16.300 1.00 49.09 93 LEU A C 1
ATOM 749 O O . LEU A 1 93 ? -18.284 17.703 15.998 1.00 49.09 93 LEU A O 1
ATOM 753 N N . MET A 1 94 ? -20.420 18.009 15.386 1.00 48.59 94 MET A N 1
ATOM 754 C CA . MET A 1 94 ? -20.200 17.829 13.940 1.00 48.59 94 MET A CA 1
ATOM 755 C C . MET A 1 94 ? -19.254 18.886 13.334 1.00 48.59 94 MET A C 1
ATOM 757 O O . MET A 1 94 ? -18.905 18.792 12.158 1.00 48.59 94 MET A O 1
ATOM 761 N N . THR A 1 95 ? -18.811 19.870 14.127 1.00 50.72 95 THR A N 1
ATOM 762 C CA . THR A 1 95 ? -17.868 20.910 13.709 1.00 50.72 95 THR A CA 1
ATOM 763 C C . THR A 1 95 ? -16.436 20.762 14.232 1.00 50.72 95 THR A C 1
ATOM 765 O O . THR A 1 95 ? -15.587 21.470 13.696 1.00 50.72 95 THR A O 1
ATOM 768 N N . ASN A 1 96 ? -16.106 19.871 15.194 1.00 41.81 96 ASN A N 1
ATOM 769 C CA . ASN A 1 96 ? -14.690 19.526 15.435 1.00 41.81 96 ASN A CA 1
ATOM 770 C C . ASN A 1 96 ? -14.363 18.329 16.367 1.00 41.81 96 ASN A C 1
ATOM 772 O O . ASN A 1 96 ? -14.819 18.253 17.502 1.00 41.81 96 ASN A O 1
ATOM 776 N N . HIS A 1 97 ? -13.402 17.539 15.866 1.00 50.03 97 HIS A N 1
ATOM 777 C CA . HIS A 1 97 ? -12.375 16.665 16.470 1.00 50.03 97 HIS A CA 1
ATOM 778 C C . HIS A 1 97 ? -12.638 15.279 17.135 1.00 50.03 97 HIS A C 1
ATOM 780 O O . HIS A 1 97 ? -13.361 15.096 18.106 1.00 50.03 97 HIS A O 1
ATOM 786 N N . THR A 1 98 ? -11.853 14.340 16.570 1.00 44.62 98 THR A N 1
ATOM 787 C CA . THR A 1 98 ? -11.215 13.074 17.007 1.00 44.62 98 THR A CA 1
ATOM 788 C C . THR A 1 98 ? -12.023 11.846 17.410 1.00 44.62 98 THR A C 1
ATOM 790 O O . THR A 1 98 ? -11.538 10.753 17.123 1.00 44.62 98 THR A O 1
ATOM 793 N N . ILE A 1 99 ? -13.227 11.938 17.977 1.00 50.59 99 ILE A N 1
ATOM 794 C CA . ILE A 1 99 ? -14.053 10.738 18.232 1.00 50.59 99 ILE A CA 1
ATOM 795 C C . ILE A 1 99 ? -15.511 11.044 17.900 1.00 50.59 99 ILE A C 1
ATOM 797 O O . ILE A 1 99 ? -16.150 11.864 18.553 1.00 50.59 99 ILE A O 1
ATOM 801 N N . THR A 1 100 ? -16.053 10.361 16.889 1.00 51.31 100 THR A N 1
ATOM 802 C CA . THR A 1 100 ? -17.464 10.491 16.509 1.00 51.31 100 THR A CA 1
ATOM 803 C C . THR A 1 100 ? -18.284 9.426 17.231 1.00 51.31 100 THR A C 1
ATOM 805 O O . THR A 1 100 ? -18.249 8.245 16.899 1.00 51.31 100 THR A O 1
ATOM 808 N N . VAL A 1 101 ? -19.016 9.832 18.267 1.00 53.81 101 VAL A N 1
ATOM 809 C CA . VAL A 1 101 ? -19.978 8.950 18.938 1.00 53.81 101 VAL A CA 1
ATOM 810 C C . VAL A 1 101 ? -21.311 9.078 18.216 1.00 53.81 101 VAL A C 1
ATOM 812 O O . VAL A 1 101 ? -21.794 10.184 17.991 1.00 53.81 101 VAL A O 1
ATOM 815 N N . ARG A 1 102 ? -21.922 7.951 17.849 1.00 54.12 102 ARG A N 1
ATOM 816 C CA . ARG A 1 102 ? -23.286 7.913 17.316 1.00 54.12 102 ARG A CA 1
ATOM 817 C C . ARG A 1 102 ? -24.130 6.975 18.162 1.00 54.12 102 ARG A C 1
ATOM 819 O O . ARG A 1 102 ? -23.671 5.909 18.563 1.00 54.12 102 ARG A O 1
ATOM 826 N N . ALA A 1 103 ? -25.357 7.395 18.439 1.00 57.78 103 ALA A N 1
ATOM 827 C CA . ALA A 1 103 ? -26.313 6.632 19.224 1.00 57.78 103 ALA A CA 1
ATOM 828 C C . ALA A 1 103 ? -27.522 6.275 18.357 1.00 57.78 103 ALA A C 1
ATOM 830 O O . ALA A 1 103 ? -28.034 7.109 17.611 1.00 57.78 103 ALA A O 1
ATOM 831 N N . TRP A 1 104 ? -27.999 5.039 18.483 1.00 62.53 104 TRP A N 1
ATOM 832 C CA . TRP A 1 104 ? -29.198 4.562 17.802 1.00 62.53 104 TRP A CA 1
ATOM 833 C C . TRP A 1 104 ? -30.224 4.126 18.839 1.00 62.53 104 TRP A C 1
ATOM 835 O O . TRP A 1 104 ? -29.949 3.272 19.681 1.00 62.53 104 TRP A O 1
ATOM 845 N N . ARG A 1 105 ? -31.425 4.708 18.779 1.00 59.59 105 ARG A N 1
ATOM 846 C CA . ARG A 1 105 ? -32.536 4.316 19.646 1.00 59.59 105 ARG A CA 1
ATOM 847 C C . ARG A 1 105 ? -33.366 3.226 18.980 1.00 59.59 105 ARG A C 1
ATOM 849 O O . ARG A 1 105 ? -33.914 3.413 17.894 1.00 59.59 105 ARG A O 1
ATOM 856 N N . LEU A 1 106 ? -33.517 2.118 19.693 1.00 61.84 106 LEU A N 1
ATOM 857 C CA . LEU A 1 106 ? -34.441 1.040 19.364 1.00 61.84 106 LEU A CA 1
ATOM 858 C C . LEU A 1 106 ? -35.688 1.164 20.252 1.00 61.84 106 LEU A C 1
ATOM 860 O O . LEU A 1 106 ? -35.606 1.598 21.404 1.00 61.84 106 LEU A O 1
ATOM 864 N N . GLY A 1 107 ? -36.862 0.854 19.697 1.00 60.31 107 GLY A N 1
ATOM 865 C CA . GLY A 1 107 ? -38.100 0.766 20.478 1.00 60.31 107 GLY A CA 1
ATOM 866 C C . GLY A 1 107 ? -38.046 -0.394 21.477 1.00 60.31 107 GLY A C 1
ATOM 867 O O . GLY A 1 107 ? -37.212 -1.285 21.339 1.00 60.31 107 GLY A O 1
ATOM 868 N N . THR A 1 108 ? -38.947 -0.408 22.464 1.00 65.50 108 THR A N 1
ATOM 869 C CA . THR A 1 108 ? -39.050 -1.510 23.443 1.00 65.50 108 THR A CA 1
ATOM 870 C C . THR A 1 108 ? -39.214 -2.868 22.754 1.00 65.50 108 THR A C 1
ATOM 872 O O . THR A 1 108 ? -38.509 -3.805 23.112 1.00 65.50 108 THR A O 1
ATOM 875 N N . HIS A 1 109 ? -40.015 -2.925 21.685 1.00 70.50 109 HIS A N 1
ATOM 876 C CA . HIS A 1 109 ? -40.057 -4.034 20.727 1.00 70.50 109 HIS A CA 1
ATOM 877 C C . HIS A 1 109 ? -39.666 -3.528 19.336 1.00 70.50 109 HIS A C 1
ATOM 879 O O . HIS A 1 109 ? -40.494 -3.004 18.582 1.00 70.50 109 HIS A O 1
ATOM 885 N N . ALA A 1 110 ? -38.383 -3.623 18.997 1.00 71.19 110 ALA A N 1
ATOM 886 C CA . ALA A 1 110 ? -37.898 -3.162 17.705 1.00 71.19 110 ALA A CA 1
ATOM 887 C C . ALA A 1 110 ? -38.261 -4.158 16.592 1.00 71.19 110 ALA A C 1
ATOM 889 O O . ALA A 1 110 ? -38.093 -5.367 16.727 1.00 71.19 110 ALA A O 1
ATOM 890 N N . LYS A 1 111 ? -38.720 -3.652 15.441 1.00 82.50 111 LYS A N 1
ATOM 891 C CA . LYS A 1 111 ? -38.916 -4.487 14.244 1.00 82.50 111 LYS A CA 1
ATOM 892 C C . LYS A 1 111 ? -37.563 -4.804 13.601 1.00 82.50 111 LYS A C 1
ATOM 894 O O . LYS A 1 111 ? -36.708 -3.922 13.505 1.00 82.50 111 LYS A O 1
ATOM 899 N N . ALA A 1 112 ? -37.415 -6.003 13.030 1.00 79.00 112 ALA A N 1
ATOM 900 C CA . ALA A 1 112 ? -36.191 -6.439 12.340 1.00 79.00 112 ALA A CA 1
ATOM 901 C C . ALA A 1 112 ? -35.702 -5.430 11.284 1.00 79.00 112 ALA A C 1
ATOM 903 O O . ALA A 1 112 ? -34.511 -5.156 11.173 1.00 79.00 112 ALA A O 1
ATOM 904 N N . ARG A 1 113 ? -36.635 -4.807 10.550 1.00 77.25 113 ARG A N 1
ATOM 905 C CA . ARG A 1 113 ? -36.336 -3.783 9.537 1.00 77.25 113 ARG A CA 1
ATOM 906 C C . ARG A 1 113 ? -35.696 -2.523 10.128 1.00 77.25 113 ARG A C 1
ATOM 908 O O . ARG A 1 113 ? -34.784 -1.973 9.524 1.00 77.25 113 ARG A O 1
ATOM 915 N N . GLN A 1 114 ? -36.154 -2.071 11.295 1.00 76.25 114 GLN A N 1
ATOM 916 C CA . GLN A 1 114 ? -35.593 -0.896 11.967 1.00 76.25 114 GLN A CA 1
ATOM 917 C C . GLN A 1 114 ? -34.172 -1.187 12.467 1.00 76.25 114 GLN A C 1
ATOM 919 O O . GLN A 1 114 ? -33.275 -0.376 12.258 1.00 76.25 114 GLN A O 1
ATOM 924 N N . MET A 1 115 ? -33.966 -2.378 13.038 1.00 76.50 115 MET A N 1
ATOM 925 C CA . MET A 1 115 ? -32.658 -2.875 13.474 1.00 76.50 115 MET A CA 1
ATOM 926 C C . MET A 1 115 ? -31.677 -2.979 12.297 1.00 76.50 115 MET A C 1
ATOM 928 O O . MET A 1 115 ? -30.562 -2.471 12.359 1.00 76.50 115 MET A O 1
ATOM 932 N N . ARG A 1 116 ? -32.122 -3.572 11.181 1.00 77.38 116 ARG A N 1
ATOM 933 C CA . ARG A 1 116 ? -31.330 -3.696 9.953 1.00 77.38 116 ARG A CA 1
ATOM 934 C C . ARG A 1 116 ? -30.953 -2.331 9.385 1.00 77.38 116 ARG A C 1
ATOM 936 O O . ARG A 1 116 ? -29.804 -2.142 9.014 1.00 77.38 116 ARG A O 1
ATOM 943 N N . ASN A 1 117 ? -31.885 -1.378 9.342 1.00 73.00 117 ASN A N 1
ATOM 944 C CA . ASN A 1 117 ? -31.591 -0.023 8.874 1.00 73.00 117 ASN A CA 1
ATOM 945 C C . ASN A 1 117 ? -30.544 0.662 9.762 1.00 73.00 117 ASN A C 1
ATOM 947 O O . ASN A 1 117 ? -29.607 1.251 9.233 1.00 73.00 117 ASN A O 1
ATOM 951 N N . ALA A 1 118 ? -30.660 0.538 11.088 1.00 68.56 118 ALA A N 1
ATOM 952 C CA . ALA A 1 118 ? -29.669 1.077 12.016 1.00 68.56 118 ALA A CA 1
ATOM 953 C C . ALA A 1 118 ? -28.281 0.455 11.789 1.00 68.56 118 ALA A C 1
ATOM 955 O O . ALA A 1 118 ? -27.308 1.187 11.654 1.00 68.56 118 ALA A O 1
ATOM 956 N N . LEU A 1 119 ? -28.194 -0.871 11.642 1.00 71.38 119 LEU A N 1
ATOM 957 C CA . LEU A 1 119 ? -26.938 -1.578 11.361 1.00 71.38 119 LEU A CA 1
ATOM 958 C C . LEU A 1 119 ? -26.336 -1.216 9.989 1.00 71.38 119 LEU A C 1
ATOM 960 O O . LEU A 1 119 ? -25.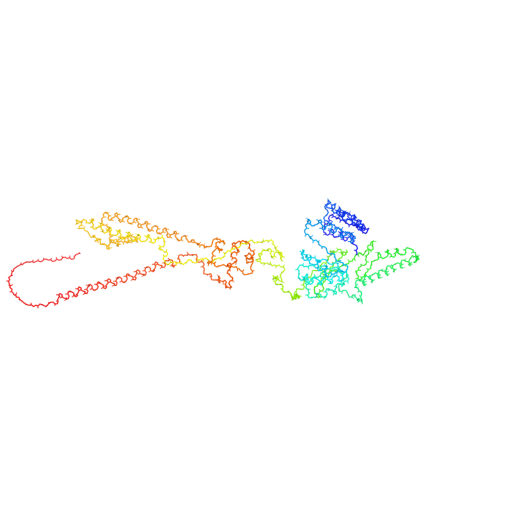119 -1.107 9.850 1.00 71.38 119 LEU A O 1
ATOM 964 N N . VAL A 1 120 ? -27.170 -0.982 8.972 1.00 70.00 120 VAL A N 1
ATOM 965 C CA . VAL A 1 120 ? -26.719 -0.495 7.658 1.00 70.00 120 VAL A CA 1
ATOM 966 C C . VAL A 1 120 ? -26.145 0.918 7.766 1.00 70.00 120 VAL A C 1
ATOM 968 O O . VAL A 1 120 ? -25.101 1.190 7.177 1.00 70.00 120 VAL A O 1
ATOM 971 N N . GLU A 1 121 ? -26.771 1.807 8.537 1.00 64.88 121 GLU A N 1
ATOM 972 C CA . GLU A 1 121 ? -26.216 3.139 8.809 1.00 64.88 121 GLU A CA 1
ATOM 973 C C . GLU A 1 121 ? -24.931 3.064 9.647 1.00 64.88 121 GLU A C 1
ATOM 975 O O . GLU A 1 121 ? -23.967 3.758 9.336 1.00 64.88 121 GLU A O 1
ATOM 980 N N . MET A 1 122 ? -24.854 2.172 10.642 1.00 67.88 122 MET A N 1
ATOM 981 C CA . MET A 1 122 ? -23.617 1.909 11.395 1.00 67.88 122 MET A CA 1
ATOM 982 C C . MET A 1 122 ? -22.475 1.475 10.469 1.00 67.88 122 MET A C 1
ATOM 984 O O . MET A 1 122 ? -21.351 1.956 10.605 1.00 67.88 122 MET A O 1
ATOM 988 N N . ARG A 1 123 ? -22.764 0.612 9.486 1.00 61.84 123 ARG A N 1
ATOM 989 C CA . ARG A 1 123 ? -21.787 0.183 8.477 1.00 61.84 123 ARG A CA 1
ATOM 990 C C . ARG A 1 123 ? -21.293 1.339 7.614 1.00 61.84 123 ARG A C 1
ATOM 992 O O . ARG A 1 123 ? -20.096 1.419 7.370 1.00 61.84 123 ARG A O 1
ATOM 999 N N . LYS A 1 124 ? -22.186 2.225 7.160 1.00 58.09 124 LYS A N 1
ATOM 1000 C CA . LYS A 1 124 ? -21.811 3.390 6.333 1.00 58.09 124 LYS A CA 1
ATOM 1001 C C . LYS A 1 124 ? -20.855 4.344 7.049 1.00 58.09 124 LYS A C 1
ATOM 1003 O O . LYS A 1 124 ? -20.120 5.068 6.392 1.00 58.09 124 LYS A O 1
ATOM 1008 N N . VAL A 1 125 ? -20.899 4.362 8.379 1.00 57.78 125 VAL A N 1
ATOM 1009 C CA . VAL A 1 125 ? -20.111 5.266 9.228 1.00 57.78 125 VAL A CA 1
ATOM 1010 C C . VAL A 1 125 ? -18.782 4.646 9.674 1.00 57.78 125 VAL A C 1
ATOM 1012 O O . VAL A 1 125 ? -17.962 5.362 10.232 1.00 57.78 125 VAL A O 1
ATOM 1015 N N . LEU A 1 126 ? -18.543 3.356 9.404 1.00 58.12 126 LEU A N 1
ATOM 1016 C CA . LEU A 1 126 ? -17.337 2.632 9.835 1.00 58.12 126 LEU A CA 1
ATOM 1017 C C . LEU A 1 126 ? -17.146 2.659 11.366 1.00 58.12 126 LEU A C 1
ATOM 1019 O O . LEU A 1 126 ? -16.106 3.045 11.881 1.00 58.12 126 LEU A O 1
ATOM 1023 N N . VAL A 1 127 ? -18.181 2.272 12.120 1.00 60.97 127 VAL A N 1
ATOM 1024 C CA . VAL A 1 127 ? -18.101 2.205 13.591 1.00 60.97 127 VAL A CA 1
ATOM 1025 C C . VAL A 1 127 ? -17.184 1.061 14.038 1.00 60.97 127 VAL A C 1
ATOM 1027 O O . VAL A 1 127 ? -17.554 -0.094 13.871 1.00 60.97 127 VAL A O 1
ATOM 1030 N N . ASP A 1 128 ? -16.059 1.358 14.692 1.00 58.09 128 ASP A N 1
ATOM 1031 C CA . ASP A 1 128 ? -15.126 0.326 15.188 1.00 58.09 128 ASP A CA 1
ATOM 1032 C C . ASP A 1 128 ? -15.591 -0.362 16.479 1.00 58.09 128 ASP A C 1
ATOM 1034 O O . ASP A 1 128 ? -15.384 -1.556 16.681 1.00 58.09 128 ASP A O 1
ATOM 1038 N N . LYS A 1 129 ? -16.221 0.377 17.399 1.00 66.25 129 LYS A N 1
ATOM 1039 C CA . LYS A 1 129 ? -16.644 -0.145 18.709 1.00 66.25 129 LYS A CA 1
ATOM 1040 C C . LYS A 1 129 ? -18.109 0.163 18.968 1.00 66.25 129 LYS A C 1
ATOM 1042 O O . LYS A 1 129 ? -18.538 1.306 18.859 1.00 66.25 129 LYS A O 1
ATOM 1047 N N . SER A 1 130 ? -18.860 -0.863 19.345 1.00 70.69 130 SER A N 1
ATOM 1048 C CA . SER A 1 130 ? -20.294 -0.797 19.610 1.00 70.69 130 SER A CA 1
ATOM 1049 C C . SER A 1 130 ? -20.578 -1.171 21.059 1.00 70.69 130 SER A C 1
ATOM 1051 O O . SER A 1 130 ? -20.183 -2.241 21.520 1.00 70.69 130 SER A O 1
ATOM 1053 N N . VAL A 1 131 ? -21.289 -0.295 21.767 1.00 72.25 131 VAL A N 1
ATOM 1054 C CA . VAL A 1 131 ? -21.822 -0.572 23.106 1.00 72.25 131 VAL A CA 1
ATOM 1055 C C . VAL A 1 131 ? -23.315 -0.837 22.973 1.00 72.25 131 VAL A C 1
ATOM 1057 O O . VAL A 1 131 ? -24.054 0.009 22.470 1.00 72.25 131 VAL A O 1
ATOM 1060 N N . VAL A 1 132 ? -23.759 -2.013 23.404 1.00 73.56 132 VAL A N 1
ATOM 1061 C CA . VAL A 1 132 ? -25.146 -2.458 23.273 1.00 73.56 132 VAL A CA 1
ATOM 1062 C C . VAL A 1 132 ? -25.799 -2.518 24.648 1.00 73.56 132 VAL A C 1
ATOM 1064 O O . VAL A 1 132 ? -25.424 -3.316 25.505 1.00 73.56 132 VAL A O 1
ATOM 1067 N N . LEU A 1 133 ? -26.812 -1.671 24.825 1.00 74.81 133 LEU A N 1
ATOM 1068 C CA . LEU A 1 133 ? -27.661 -1.599 26.013 1.00 74.81 133 LEU A CA 1
ATOM 1069 C C . LEU A 1 133 ? -29.090 -1.957 25.590 1.00 74.81 133 LEU A C 1
ATOM 1071 O O . LEU A 1 133 ? -29.877 -1.083 25.222 1.00 74.81 133 LEU A O 1
ATOM 1075 N N . CYS A 1 134 ? -29.408 -3.247 25.528 1.00 72.25 134 CYS A N 1
ATOM 1076 C CA . CYS A 1 134 ? -30.677 -3.739 24.987 1.00 72.25 134 CYS A CA 1
ATOM 1077 C C . CYS A 1 134 ? -31.252 -4.867 25.844 1.00 72.25 134 CYS A C 1
ATOM 1079 O O . CYS A 1 134 ? -30.511 -5.614 26.476 1.00 72.25 134 CYS A O 1
ATOM 1081 N N . SER A 1 135 ? -32.581 -5.005 25.828 1.00 77.81 135 SER A N 1
ATOM 1082 C CA . SER A 1 135 ? -33.256 -6.178 26.391 1.00 77.81 135 SER A CA 1
ATOM 1083 C C . SER A 1 135 ? -32.842 -7.448 25.645 1.00 77.81 135 SER A C 1
ATOM 1085 O O . SER A 1 135 ? -32.490 -7.392 24.465 1.00 77.81 135 SER A O 1
ATOM 1087 N N . LYS A 1 136 ? -32.955 -8.607 26.299 1.00 76.06 136 LYS A N 1
ATOM 1088 C CA . LYS A 1 136 ? -32.643 -9.924 25.721 1.00 76.06 136 LYS A CA 1
ATOM 1089 C C . LYS A 1 136 ? -33.241 -10.148 24.324 1.00 76.06 136 LYS A C 1
ATOM 1091 O O . LYS A 1 136 ? -32.545 -10.613 23.423 1.00 76.06 136 LYS A O 1
ATOM 1096 N N . GLU A 1 137 ? -34.515 -9.800 24.133 1.00 79.38 137 GLU A N 1
ATOM 1097 C CA . GLU A 1 137 ? -35.224 -9.951 22.852 1.00 79.38 137 GLU A CA 1
ATOM 1098 C C . GLU A 1 137 ? -34.605 -9.093 21.742 1.00 79.38 137 GLU A C 1
ATOM 1100 O O . GLU A 1 137 ? -34.329 -9.579 20.643 1.00 79.38 137 GLU A O 1
ATOM 1105 N N . ASN A 1 138 ? -34.328 -7.822 22.045 1.00 81.12 138 ASN A N 1
ATOM 1106 C CA . ASN A 1 138 ? -33.719 -6.902 21.091 1.00 81.12 138 ASN A CA 1
ATOM 1107 C C . ASN A 1 138 ? -32.260 -7.280 20.809 1.00 81.12 138 ASN A C 1
ATOM 1109 O O . ASN A 1 138 ? -31.831 -7.175 19.665 1.00 81.12 138 ASN A O 1
ATOM 1113 N N . THR A 1 139 ? -31.520 -7.774 21.804 1.00 80.38 139 THR A N 1
ATOM 1114 C CA . THR A 1 139 ? -30.148 -8.277 21.640 1.00 80.38 139 THR A CA 1
ATOM 1115 C C . THR A 1 139 ? -30.106 -9.497 20.720 1.00 80.38 139 THR A C 1
ATOM 1117 O O . THR A 1 139 ? -29.262 -9.561 19.827 1.00 80.38 139 THR A O 1
ATOM 1120 N N . HIS A 1 140 ? -31.055 -10.431 20.860 1.00 82.62 140 HIS A N 1
ATOM 1121 C CA . HIS A 1 140 ? -31.188 -11.566 19.942 1.00 82.62 140 HIS A CA 1
ATOM 1122 C C . HIS A 1 140 ? -31.428 -11.107 18.504 1.00 82.62 140 HIS A C 1
ATOM 1124 O O . HIS A 1 140 ? -30.721 -11.534 17.592 1.00 82.62 140 HIS A O 1
ATOM 1130 N N . LEU A 1 141 ? -32.398 -10.212 18.311 1.00 82.69 141 LEU A N 1
ATOM 1131 C CA . LEU A 1 141 ? -32.737 -9.686 16.995 1.00 82.69 141 LEU A CA 1
ATOM 1132 C C . LEU A 1 141 ? -31.585 -8.870 16.387 1.00 82.69 141 LEU A C 1
ATOM 1134 O O . LEU A 1 141 ? -31.337 -8.946 15.186 1.00 82.69 141 LEU A O 1
ATOM 1138 N N . LEU A 1 142 ? -30.859 -8.107 17.207 1.00 82.94 142 LEU A N 1
ATOM 1139 C CA . LEU A 1 142 ? -29.695 -7.328 16.793 1.00 82.94 142 LEU A CA 1
ATOM 1140 C C . LEU A 1 142 ? -28.579 -8.237 16.285 1.00 82.94 142 LEU A C 1
ATOM 1142 O O . LEU A 1 142 ? -28.066 -8.003 15.194 1.00 82.94 142 LEU A O 1
ATOM 1146 N N . LEU A 1 143 ? -28.244 -9.291 17.032 1.00 82.25 143 LEU A N 1
ATOM 1147 C CA . LEU A 1 143 ? -27.217 -10.252 16.632 1.00 82.25 143 LEU A CA 1
ATOM 1148 C C . LEU A 1 143 ? -27.622 -11.038 15.379 1.00 82.25 143 LEU A C 1
ATOM 1150 O O . LEU A 1 143 ? -26.783 -11.273 14.512 1.00 82.25 143 LEU A O 1
ATOM 1154 N N . GLU A 1 144 ? -28.903 -11.374 15.224 1.00 84.25 144 GLU A N 1
ATOM 1155 C CA . GLU A 1 144 ? -29.412 -12.055 14.030 1.00 84.25 144 GLU A CA 1
ATOM 1156 C C . GLU A 1 144 ? -29.266 -11.172 12.781 1.00 84.25 144 GLU A C 1
ATOM 1158 O O . GLU A 1 144 ? -28.720 -11.599 11.763 1.00 84.25 144 GLU A O 1
ATOM 1163 N N . GLN A 1 145 ? -29.668 -9.899 12.872 1.00 82.50 145 GLN A N 1
ATOM 1164 C CA . GLN A 1 145 ? -29.503 -8.953 11.766 1.00 82.50 145 GLN A CA 1
ATOM 1165 C C . GLN A 1 145 ? -28.027 -8.601 11.510 1.00 82.50 145 GLN A C 1
ATOM 1167 O O . GLN A 1 145 ? -27.629 -8.421 10.358 1.00 82.50 145 GLN A O 1
ATOM 1172 N N . ALA A 1 146 ? -27.197 -8.531 12.553 1.00 78.56 146 ALA A N 1
ATOM 1173 C CA . ALA A 1 146 ? -25.759 -8.312 12.423 1.00 78.56 146 ALA A CA 1
ATOM 1174 C C . ALA A 1 146 ? -25.065 -9.504 11.744 1.00 78.56 146 ALA A C 1
ATOM 1176 O O . ALA A 1 146 ? -24.176 -9.298 10.914 1.00 78.56 146 ALA A O 1
ATOM 1177 N N . ARG A 1 147 ? -25.502 -10.740 12.029 1.00 78.12 147 ARG A N 1
ATOM 1178 C CA . ARG A 1 147 ? -25.053 -11.957 11.336 1.00 78.12 147 ARG A CA 1
ATOM 1179 C C . ARG A 1 147 ? -25.393 -11.902 9.851 1.00 78.12 147 ARG A C 1
ATOM 1181 O O . ARG A 1 147 ? -24.502 -12.105 9.034 1.00 78.12 147 ARG A O 1
ATOM 1188 N N . ASP A 1 148 ? -26.641 -11.581 9.509 1.00 77.00 148 ASP A N 1
ATOM 1189 C CA . ASP A 1 148 ? -27.104 -11.460 8.117 1.00 77.00 148 ASP A CA 1
ATOM 1190 C C . ASP A 1 148 ? -26.298 -10.437 7.314 1.00 77.00 148 ASP A C 1
ATOM 1192 O O . ASP A 1 148 ? -26.055 -10.608 6.118 1.00 77.00 148 ASP A O 1
ATOM 1196 N N . LEU A 1 149 ? -25.886 -9.353 7.970 1.00 71.19 149 LEU A N 1
ATOM 1197 C CA . LEU A 1 149 ? -25.064 -8.331 7.345 1.00 71.19 149 LEU A CA 1
ATOM 1198 C C . LEU A 1 149 ? -23.586 -8.731 7.278 1.00 71.19 149 LEU A C 1
ATOM 1200 O O . LEU A 1 149 ? -22.865 -8.107 6.508 1.00 71.19 149 LEU A O 1
ATOM 1204 N N . ALA A 1 150 ? -23.133 -9.758 8.001 1.00 70.19 150 ALA A N 1
ATOM 1205 C CA . ALA A 1 150 ? -21.722 -10.076 8.241 1.00 70.19 150 ALA A CA 1
ATOM 1206 C C . ALA A 1 150 ? -20.977 -8.979 9.033 1.00 70.19 150 ALA A C 1
ATOM 1208 O O . ALA A 1 150 ? -19.833 -8.651 8.755 1.00 70.19 150 ALA A O 1
ATOM 1209 N N . MET A 1 151 ? -21.637 -8.374 10.027 1.00 69.94 151 MET A N 1
ATOM 1210 C CA . MET A 1 151 ? -21.001 -7.475 11.013 1.00 69.94 151 MET A CA 1
ATOM 1211 C C . MET A 1 151 ? -20.398 -8.232 12.209 1.00 69.94 151 MET A C 1
ATOM 1213 O O . MET A 1 151 ? -19.812 -7.627 13.102 1.00 69.94 151 MET A O 1
ATOM 1217 N N . LEU A 1 152 ? -20.558 -9.558 12.226 1.00 69.50 152 LEU A N 1
ATOM 1218 C CA . LEU A 1 152 ? -20.015 -10.465 13.235 1.00 69.50 152 LEU A CA 1
ATOM 1219 C C . LEU A 1 152 ? -18.803 -11.269 12.711 1.00 69.50 152 LEU A C 1
ATOM 1221 O O . LEU A 1 152 ? -18.381 -12.215 13.355 1.00 69.50 152 LEU A O 1
ATOM 1225 N N . SER A 1 153 ? -18.245 -10.963 11.535 1.00 59.03 153 SER A N 1
ATOM 1226 C CA . SER A 1 153 ? -17.063 -11.663 10.998 1.00 59.03 153 SER A CA 1
ATOM 1227 C C . SER A 1 153 ? -15.802 -10.818 11.152 1.00 59.03 153 SER A C 1
ATOM 1229 O O . SER A 1 153 ? -15.722 -9.784 10.497 1.00 59.03 153 SER A O 1
ATOM 1231 N N . THR A 1 154 ? -14.829 -11.301 11.942 1.00 55.50 154 THR A N 1
ATOM 1232 C CA . THR A 1 154 ? -13.454 -10.772 12.139 1.00 55.50 154 THR A CA 1
ATOM 1233 C C . THR A 1 154 ? -13.340 -9.277 12.535 1.00 55.50 154 THR A C 1
ATOM 1235 O O . THR A 1 154 ? -14.211 -8.474 12.218 1.00 55.50 154 THR A O 1
ATOM 1238 N N . PRO A 1 155 ? -12.301 -8.855 13.285 1.00 49.41 155 PRO A N 1
ATOM 1239 C CA . PRO A 1 155 ? -12.128 -7.442 13.672 1.00 49.41 155 PRO A CA 1
ATOM 1240 C C . PRO A 1 155 ? -12.128 -6.529 12.427 1.00 49.41 155 PRO A C 1
ATOM 1242 O O . PRO A 1 155 ? -11.496 -6.892 11.434 1.00 49.41 155 PRO A O 1
ATOM 1245 N N . PRO A 1 156 ? -12.887 -5.410 12.437 1.00 46.81 156 PRO A N 1
ATOM 1246 C CA . PRO A 1 156 ? -12.675 -4.310 13.390 1.00 46.81 156 PRO A CA 1
ATOM 1247 C C . PRO A 1 156 ? -13.750 -4.127 14.476 1.00 46.81 156 PRO A C 1
ATOM 1249 O O . PRO A 1 156 ? -13.511 -3.383 15.421 1.00 46.81 156 PRO A O 1
ATOM 1252 N N . TYR A 1 157 ? -14.902 -4.804 14.393 1.00 59.16 157 TYR A N 1
ATOM 1253 C CA . TYR A 1 157 ? -16.050 -4.521 15.268 1.00 59.16 157 TYR A CA 1
ATOM 1254 C C . TYR A 1 157 ? -15.888 -5.092 16.687 1.00 59.16 157 TYR A C 1
ATOM 1256 O O . TYR A 1 157 ? -16.080 -6.287 16.924 1.00 59.16 157 TYR A O 1
ATOM 1264 N N . GLY A 1 158 ? -15.572 -4.230 17.654 1.00 65.62 158 GLY A N 1
ATOM 1265 C CA . GLY A 1 158 ? -15.582 -4.558 19.080 1.00 65.62 158 GLY A CA 1
ATOM 1266 C C . GLY A 1 158 ? -16.977 -4.394 19.677 1.00 65.62 158 GLY A C 1
ATOM 1267 O O . GLY A 1 158 ? -17.543 -3.306 19.617 1.00 65.62 158 GLY A O 1
ATOM 1268 N N . TRP A 1 159 ? -17.521 -5.446 20.284 1.00 74.81 159 TRP A N 1
ATOM 1269 C CA . TRP A 1 159 ? -18.859 -5.426 20.875 1.00 74.81 159 TRP A CA 1
ATOM 1270 C C . TRP A 1 159 ? -18.781 -5.522 22.399 1.00 74.81 159 TRP A C 1
ATOM 1272 O O . TRP A 1 159 ? -18.234 -6.485 22.942 1.00 74.81 159 TRP A O 1
ATOM 1282 N N . LEU A 1 160 ? -19.349 -4.524 23.073 1.00 77.50 160 LEU A N 1
ATOM 1283 C CA . LEU A 1 160 ? -19.528 -4.497 24.519 1.00 77.50 160 LEU A CA 1
ATOM 1284 C C . LEU A 1 160 ? -21.018 -4.618 24.838 1.00 77.50 160 LEU A C 1
ATOM 1286 O O . LEU A 1 160 ? -21.805 -3.762 24.436 1.00 77.50 160 LEU A O 1
ATOM 1290 N N . PHE A 1 161 ? -21.394 -5.651 25.577 1.00 79.31 161 PHE A N 1
ATOM 1291 C CA . PHE A 1 161 ? -22.753 -5.854 26.060 1.00 79.31 161 PHE A CA 1
ATOM 1292 C C . PHE A 1 161 ? -22.820 -5.576 27.554 1.00 79.31 161 PHE A C 1
ATOM 1294 O O . PHE A 1 161 ? -21.944 -5.980 28.317 1.00 79.31 161 PHE A O 1
ATOM 1301 N N . TYR A 1 162 ? -23.883 -4.900 27.967 1.00 78.31 162 TYR A N 1
ATOM 1302 C CA . TYR A 1 162 ? -24.262 -4.811 29.368 1.00 78.31 162 TYR A CA 1
ATOM 1303 C C . TYR A 1 162 ? -25.395 -5.802 29.620 1.00 78.31 162 TYR A C 1
ATOM 1305 O O . TYR A 1 162 ? -26.487 -5.629 29.078 1.00 78.31 162 TYR A O 1
ATOM 1313 N N . ASP A 1 163 ? -25.119 -6.839 30.406 1.00 74.88 163 ASP A N 1
ATOM 1314 C CA . ASP A 1 163 ? -26.075 -7.902 30.720 1.00 74.88 163 ASP A CA 1
ATOM 1315 C C . ASP A 1 163 ? -25.956 -8.270 32.204 1.00 74.88 163 ASP A C 1
ATOM 1317 O O . ASP A 1 163 ? -25.317 -9.255 32.558 1.00 74.88 163 ASP A O 1
ATOM 1321 N N . PRO A 1 164 ? -26.519 -7.461 33.115 1.00 69.94 164 PRO A N 1
ATOM 1322 C CA . PRO A 1 164 ? -26.309 -7.656 34.545 1.00 69.94 164 PRO A CA 1
ATOM 1323 C C . PRO A 1 164 ? -26.866 -8.988 35.076 1.00 69.94 164 PRO A C 1
ATOM 1325 O O . PRO A 1 164 ? -26.471 -9.381 36.172 1.00 69.94 164 PRO A O 1
ATOM 1328 N N . GLY A 1 165 ? -27.771 -9.654 34.343 1.00 65.62 165 GLY A N 1
ATOM 1329 C CA . GLY A 1 165 ? -28.484 -10.860 34.781 1.00 65.62 165 GLY A CA 1
ATOM 1330 C C . GLY A 1 165 ? -28.237 -12.127 33.970 1.00 65.62 165 GLY A C 1
ATOM 1331 O O . GLY A 1 165 ? -29.027 -13.066 34.085 1.00 65.62 165 GLY A O 1
ATOM 1332 N N . ASP A 1 166 ? -27.172 -12.157 33.164 1.00 68.25 166 ASP A N 1
ATOM 1333 C CA . ASP A 1 166 ? -26.793 -13.275 32.284 1.00 68.25 166 ASP A CA 1
ATOM 1334 C C . ASP A 1 166 ? -27.914 -13.736 31.328 1.00 68.25 166 ASP A C 1
ATOM 1336 O O . ASP A 1 166 ? -27.911 -14.855 30.798 1.00 68.25 166 ASP A O 1
ATOM 1340 N N . GLU A 1 167 ? -28.911 -12.889 31.073 1.00 69.31 167 GLU A N 1
ATOM 1341 C CA . GLU A 1 167 ? -30.084 -13.255 30.281 1.00 69.31 167 GLU A CA 1
ATOM 1342 C C . GLU A 1 167 ? -29.737 -13.467 28.801 1.00 69.31 167 GLU A C 1
ATOM 1344 O O . GLU A 1 167 ? -30.386 -14.251 28.089 1.00 69.31 167 GLU A O 1
ATOM 1349 N N . GLY A 1 168 ? -28.700 -12.769 28.343 1.00 68.50 168 GLY A N 1
ATOM 1350 C CA . GLY A 1 168 ? -28.112 -12.828 27.017 1.00 68.50 168 GLY A CA 1
ATOM 1351 C C . GLY A 1 168 ? -27.252 -14.067 26.781 1.00 68.50 168 GLY A C 1
ATOM 1352 O O . GLY A 1 168 ? -26.994 -14.393 25.623 1.00 68.50 168 GLY A O 1
ATOM 1353 N N . GLN A 1 169 ? -26.878 -14.841 27.806 1.00 69.12 169 GLN A N 1
ATOM 1354 C CA . GLN A 1 169 ? -26.042 -16.040 27.637 1.00 69.12 169 GLN A CA 1
ATOM 1355 C C . GLN A 1 169 ? -26.656 -17.048 26.651 1.00 69.12 169 GLN A C 1
ATOM 1357 O O . GLN A 1 169 ? -25.987 -17.522 25.732 1.00 69.12 169 GLN A O 1
ATOM 1362 N N . LYS A 1 170 ? -27.964 -17.319 26.778 1.00 70.00 170 LYS A N 1
ATOM 1363 C CA . LYS A 1 170 ? -28.721 -18.200 25.861 1.00 70.00 170 LYS A CA 1
ATOM 1364 C C . LYS A 1 170 ? -28.755 -17.674 24.420 1.00 70.00 170 LYS A C 1
ATOM 1366 O O . LYS A 1 170 ? -29.059 -18.424 23.495 1.00 70.00 170 LYS A O 1
ATOM 1371 N N . VAL A 1 171 ? -28.512 -16.379 24.233 1.00 75.44 171 VAL A N 1
ATOM 1372 C CA . VAL A 1 171 ? -28.417 -15.745 22.919 1.00 75.44 171 VAL A CA 1
ATOM 1373 C C . VAL A 1 171 ? -27.016 -15.958 22.353 1.00 75.44 171 VAL A C 1
ATOM 1375 O O . VAL A 1 171 ? -26.903 -16.423 21.222 1.00 75.44 171 VAL A O 1
ATOM 1378 N N . PHE A 1 172 ? -25.964 -15.704 23.137 1.00 75.88 172 PHE A N 1
ATOM 1379 C CA . PHE A 1 172 ? -24.574 -15.864 22.696 1.00 75.88 172 PHE A CA 1
ATOM 1380 C C . PHE A 1 172 ? -24.220 -17.321 22.350 1.00 75.88 172 PHE A C 1
ATOM 1382 O O . PHE A 1 172 ? -23.545 -17.560 21.350 1.00 75.88 172 PHE A O 1
ATOM 1389 N N . THR A 1 173 ? -24.767 -18.313 23.068 1.00 70.50 173 THR A N 1
ATOM 1390 C CA . THR A 1 173 ? -24.558 -19.748 22.770 1.00 70.50 173 THR A CA 1
ATOM 1391 C C . THR A 1 173 ? -25.151 -20.217 21.438 1.00 70.50 173 THR A C 1
ATOM 1393 O O . THR A 1 173 ? -24.811 -21.304 20.974 1.00 70.50 173 THR A O 1
ATOM 1396 N N . LYS A 1 174 ? -26.011 -19.427 20.779 1.00 74.12 174 LYS A N 1
ATOM 1397 C CA . LYS A 1 174 ? -26.475 -19.723 19.411 1.00 74.12 174 LYS A CA 1
ATOM 1398 C C . LYS A 1 174 ? -25.443 -19.361 18.338 1.00 74.12 174 LYS A C 1
ATOM 1400 O O . LYS A 1 174 ? -25.581 -19.796 17.198 1.00 74.12 174 LYS A O 1
ATOM 1405 N N . TYR A 1 175 ? -24.417 -18.583 18.687 1.00 71.81 175 TYR A N 1
ATOM 1406 C CA . TYR A 1 175 ? -23.418 -18.043 17.759 1.00 71.81 175 TYR A CA 1
ATOM 1407 C C . TYR A 1 175 ? -22.026 -18.673 17.945 1.00 71.81 175 TYR A C 1
ATOM 1409 O O . TYR A 1 175 ? -21.016 -18.036 17.666 1.00 71.81 175 TYR A O 1
ATOM 1417 N N . LYS A 1 176 ? -21.967 -19.944 18.367 1.00 65.44 176 LYS A N 1
ATOM 1418 C CA . LYS A 1 176 ? -20.722 -20.708 18.614 1.00 65.44 176 LYS A CA 1
ATOM 1419 C C . LYS A 1 176 ? -19.792 -20.808 17.404 1.00 65.44 176 LYS A C 1
ATOM 1421 O O . LYS A 1 176 ? -18.580 -20.888 17.557 1.00 65.44 176 LYS A O 1
ATOM 1426 N N . GLU A 1 177 ? -20.369 -20.797 16.205 1.00 60.75 177 GLU A N 1
ATOM 1427 C CA . GLU A 1 177 ? -19.652 -20.868 14.925 1.00 60.75 177 GLU A CA 1
ATOM 1428 C C . GLU A 1 177 ? -18.894 -19.574 14.587 1.00 60.75 177 GLU A C 1
ATOM 1430 O O . GLU A 1 177 ? -18.131 -19.539 13.623 1.00 60.75 177 GLU A O 1
ATOM 1435 N N . ILE A 1 178 ? -19.125 -18.494 15.341 1.00 61.03 178 ILE A N 1
ATOM 1436 C CA . ILE A 1 178 ? -18.604 -17.169 15.039 1.00 61.03 178 ILE A CA 1
ATOM 1437 C C . ILE A 1 178 ? -17.529 -16.787 16.062 1.00 61.03 178 ILE A C 1
ATOM 1439 O O . ILE A 1 178 ? -17.800 -16.633 17.250 1.00 61.03 178 ILE A O 1
ATOM 1443 N N . ALA A 1 179 ? -16.302 -16.577 15.587 1.00 57.25 179 ALA A N 1
ATOM 1444 C CA . ALA A 1 179 ? -15.166 -16.138 16.396 1.00 57.25 179 ALA A CA 1
ATOM 1445 C C . ALA A 1 179 ? -15.199 -14.619 16.694 1.00 57.25 179 ALA A C 1
ATOM 1447 O O . ALA A 1 179 ? -14.235 -13.908 16.411 1.00 57.25 179 ALA A O 1
ATOM 1448 N N . VAL A 1 180 ? -16.310 -14.092 17.226 1.00 65.44 180 VAL A N 1
ATOM 1449 C CA . VAL A 1 180 ? -16.340 -12.720 17.772 1.00 65.44 180 VAL A CA 1
ATOM 1450 C C . VAL A 1 180 ? -15.942 -12.759 19.235 1.00 65.44 180 VAL A C 1
ATOM 1452 O O . VAL A 1 180 ? -16.437 -13.591 19.987 1.00 65.44 180 VAL A O 1
ATOM 1455 N N . ASN A 1 181 ? -15.089 -11.819 19.639 1.00 66.62 181 ASN A N 1
ATOM 1456 C CA . ASN A 1 181 ? -14.836 -11.545 21.045 1.00 66.62 181 ASN A CA 1
ATOM 1457 C C . ASN A 1 181 ? -15.912 -10.583 21.567 1.00 66.62 181 ASN A C 1
ATOM 1459 O O . ASN A 1 181 ? -15.802 -9.363 21.409 1.00 66.62 181 ASN A O 1
ATOM 1463 N N . PHE A 1 182 ? -16.978 -11.136 22.140 1.00 77.50 182 PHE A N 1
ATOM 1464 C CA . PHE A 1 182 ? -17.985 -10.345 22.837 1.00 77.50 182 PHE A CA 1
ATOM 1465 C C . PHE A 1 182 ? -17.491 -10.062 24.248 1.00 77.50 182 PHE A C 1
ATOM 1467 O O . PHE A 1 182 ? -17.236 -10.992 25.004 1.00 77.50 182 PHE A O 1
ATOM 1474 N N . THR A 1 183 ? -17.365 -8.791 24.625 1.00 77.06 183 THR A N 1
ATOM 1475 C CA . THR A 1 183 ? -17.131 -8.442 26.031 1.00 77.06 183 THR A CA 1
ATOM 1476 C C . THR A 1 183 ? -18.476 -8.182 26.688 1.00 77.06 183 THR A C 1
ATOM 1478 O O . THR A 1 183 ? -19.226 -7.325 26.229 1.00 77.06 183 THR A O 1
ATOM 1481 N N . VAL A 1 184 ? -18.791 -8.920 27.742 1.00 80.94 184 VAL A N 1
ATOM 1482 C CA . VAL A 1 184 ? -20.026 -8.786 28.509 1.00 80.94 184 VAL A CA 1
ATOM 1483 C C . VAL A 1 184 ? -19.677 -8.299 29.908 1.00 80.94 184 VAL A C 1
ATOM 1485 O O . VAL A 1 184 ? -18.776 -8.830 30.556 1.00 80.94 184 VAL A O 1
ATOM 1488 N N . VAL A 1 185 ? -20.368 -7.251 30.349 1.00 81.69 185 VAL A N 1
ATOM 1489 C CA . VAL A 1 185 ? -20.261 -6.705 31.704 1.00 81.69 185 VAL A CA 1
ATOM 1490 C C . VAL A 1 185 ? -21.435 -7.227 32.519 1.00 81.69 185 VAL A C 1
ATOM 1492 O O . VAL A 1 185 ? -22.588 -6.944 32.178 1.00 81.69 185 VAL A O 1
ATOM 1495 N N . THR A 1 186 ? -21.131 -7.960 33.587 1.00 80.00 186 THR A N 1
ATOM 1496 C CA . THR A 1 186 ? -22.109 -8.633 34.451 1.00 80.00 186 THR A CA 1
ATOM 1497 C C . THR A 1 186 ? -21.881 -8.265 35.915 1.00 80.00 186 THR A C 1
ATOM 1499 O O . THR A 1 186 ? -20.778 -7.879 36.307 1.00 80.00 186 THR A O 1
ATOM 1502 N N . LEU A 1 187 ? -22.939 -8.324 36.731 1.00 80.00 187 LEU A N 1
ATOM 1503 C CA . LEU A 1 187 ? -22.826 -8.084 38.177 1.00 80.00 187 LEU A CA 1
ATOM 1504 C C . LEU A 1 187 ? -22.296 -9.325 38.909 1.00 80.00 187 LEU A C 1
ATOM 1506 O O . LEU A 1 187 ? -21.518 -9.205 39.845 1.00 80.00 187 LEU A O 1
ATOM 1510 N N . LEU A 1 188 ? -22.726 -10.505 38.468 1.00 74.81 188 LEU A N 1
ATOM 1511 C CA . LEU A 1 188 ? -22.325 -11.800 39.011 1.00 74.81 188 LEU A CA 1
ATOM 1512 C C . LEU A 1 188 ? -21.300 -12.457 38.090 1.00 74.81 188 LEU A C 1
ATOM 1514 O O . LEU A 1 188 ? -21.258 -12.158 36.890 1.00 74.81 188 LEU A O 1
ATOM 1518 N N . ASP A 1 189 ? -20.482 -13.357 38.634 1.00 69.19 189 ASP A N 1
ATOM 1519 C CA . ASP A 1 189 ? -19.612 -14.159 37.789 1.00 69.19 189 ASP A CA 1
ATOM 1520 C C . ASP A 1 189 ? -20.423 -15.258 37.083 1.00 69.19 189 ASP A C 1
ATOM 1522 O O . ASP A 1 189 ? -21.344 -15.882 37.631 1.00 69.19 189 ASP A O 1
ATOM 1526 N N . PHE A 1 190 ? -20.061 -15.529 35.832 1.00 64.12 190 PHE A N 1
ATOM 1527 C CA . PHE A 1 190 ? -20.735 -16.539 35.026 1.00 64.12 190 PHE A CA 1
ATOM 1528 C C . PHE A 1 190 ? -20.603 -17.935 35.633 1.00 64.12 190 PHE A C 1
ATOM 1530 O O . PHE A 1 190 ? -21.481 -18.768 35.411 1.00 64.12 190 PHE A O 1
ATOM 1537 N N . ASN A 1 191 ? -19.534 -18.179 36.393 1.00 62.56 191 ASN A N 1
ATOM 1538 C CA . ASN A 1 191 ? -19.208 -19.486 36.951 1.00 62.56 191 ASN A CA 1
ATOM 1539 C C . ASN A 1 191 ? -19.927 -19.802 38.279 1.00 62.56 191 ASN A C 1
ATOM 1541 O O . ASN A 1 191 ? -19.813 -20.925 38.769 1.00 62.56 191 ASN A O 1
ATOM 1545 N N . ASP A 1 192 ? -20.680 -18.856 38.856 1.00 67.75 192 ASP A N 1
ATOM 1546 C CA . ASP A 1 192 ? -21.374 -19.090 40.129 1.00 67.75 192 ASP A CA 1
ATOM 1547 C C . ASP A 1 192 ? -22.536 -20.087 39.970 1.00 67.75 192 ASP A C 1
ATOM 1549 O O . ASP A 1 192 ? -23.485 -19.875 39.213 1.00 67.75 192 ASP A O 1
ATOM 1553 N N . SER A 1 193 ? -22.511 -21.179 40.730 1.00 63.34 193 SER A N 1
ATOM 1554 C CA . SER A 1 193 ? -23.447 -22.307 40.626 1.00 63.34 193 SER A CA 1
ATOM 1555 C C . SER A 1 193 ? -24.803 -22.074 41.320 1.00 63.34 193 SER A C 1
ATOM 1557 O O . SER A 1 193 ? -25.315 -22.940 42.029 1.00 63.34 193 SER A O 1
ATOM 1559 N N . ILE A 1 194 ? -25.424 -20.912 41.105 1.00 71.81 194 ILE A N 1
ATOM 1560 C CA . ILE A 1 194 ? -26.746 -20.596 41.668 1.00 71.81 194 ILE A CA 1
ATOM 1561 C C . ILE A 1 194 ? -27.826 -21.384 40.909 1.00 71.81 194 ILE A C 1
ATOM 1563 O O . ILE A 1 194 ? -28.066 -21.152 39.721 1.00 71.81 194 ILE A O 1
ATOM 1567 N N . GLN A 1 195 ? -28.496 -22.316 41.594 1.00 65.94 195 GLN A N 1
ATOM 1568 C CA . GLN A 1 195 ? -29.604 -23.085 41.022 1.00 65.94 195 GLN A CA 1
ATOM 1569 C C . GLN A 1 195 ? -30.820 -22.180 40.797 1.00 65.94 195 GLN A C 1
ATOM 1571 O O . GLN A 1 195 ? -31.372 -21.621 41.740 1.00 65.94 195 GLN A O 1
ATOM 1576 N N . THR A 1 196 ? -31.256 -22.055 39.543 1.00 63.00 196 THR A N 1
ATOM 1577 C CA . THR A 1 196 ? -32.438 -21.270 39.163 1.00 63.00 196 THR A CA 1
ATOM 1578 C C . THR A 1 196 ? -33.488 -22.180 38.545 1.00 63.00 196 THR A C 1
ATOM 1580 O O . THR A 1 196 ? -33.182 -22.977 37.661 1.00 63.00 196 THR A O 1
ATOM 1583 N N . TYR A 1 197 ? -34.727 -22.069 39.029 1.00 59.34 197 TYR A N 1
ATOM 1584 C CA . TYR A 1 197 ? -35.825 -22.937 38.597 1.00 59.34 197 TYR A CA 1
ATOM 1585 C C . TYR A 1 197 ? -36.698 -22.320 37.496 1.00 59.34 197 TYR A C 1
ATOM 1587 O O . TYR A 1 197 ? -37.345 -23.087 36.805 1.00 59.34 197 TYR A O 1
ATOM 1595 N N . ASP A 1 198 ? -36.663 -20.994 37.274 1.00 59.47 198 ASP A N 1
ATOM 1596 C CA . ASP A 1 198 ? -37.351 -20.330 36.139 1.00 59.47 198 ASP A CA 1
ATOM 1597 C C . ASP A 1 198 ? -36.965 -18.841 35.936 1.00 59.47 198 ASP A C 1
ATOM 1599 O O . ASP A 1 198 ? -37.023 -18.327 34.817 1.00 59.47 198 ASP A O 1
ATOM 1603 N N . HIS A 1 199 ? -36.544 -18.138 36.996 1.00 65.81 199 HIS A N 1
ATOM 1604 C CA . HIS A 1 199 ? -36.198 -16.705 36.967 1.00 65.81 199 HIS A CA 1
ATOM 1605 C C . HIS A 1 199 ? -34.712 -16.427 36.668 1.00 65.81 199 HIS A C 1
ATOM 1607 O O . HIS A 1 199 ? -33.876 -17.330 36.738 1.00 65.81 199 HIS A O 1
ATOM 1613 N N . SER A 1 200 ? -34.378 -15.174 36.318 1.00 74.62 200 SER A N 1
ATOM 1614 C CA . SER A 1 200 ? -32.987 -14.762 36.088 1.00 74.62 200 SER A CA 1
ATOM 1615 C C . SER A 1 200 ? -32.147 -14.975 37.359 1.00 74.62 200 SER A C 1
ATOM 1617 O O . SER A 1 200 ? -32.637 -14.820 38.482 1.00 74.62 200 SER A O 1
ATOM 1619 N N . ARG A 1 201 ? -30.868 -15.348 37.196 1.00 79.25 201 ARG A N 1
ATOM 1620 C CA . ARG A 1 201 ? -29.942 -15.554 38.330 1.00 79.25 201 ARG A CA 1
ATOM 1621 C C . ARG A 1 201 ? -29.816 -14.293 39.179 1.00 79.25 201 ARG A C 1
ATOM 1623 O O . ARG A 1 201 ? -29.752 -14.387 40.400 1.00 79.25 201 ARG A O 1
ATOM 1630 N N . LEU A 1 202 ? -29.835 -13.130 38.530 1.00 82.00 202 LEU A N 1
ATOM 1631 C CA . LEU A 1 202 ? -29.777 -11.838 39.196 1.00 82.00 202 LEU A CA 1
ATOM 1632 C C . LEU A 1 202 ? -31.026 -11.555 40.029 1.00 82.00 202 LEU A C 1
ATOM 1634 O O . LEU A 1 202 ? -30.874 -11.135 41.168 1.00 82.00 202 LEU A O 1
ATOM 1638 N N . ASP A 1 203 ? -32.233 -11.790 39.509 1.00 83.94 203 ASP A N 1
ATOM 1639 C CA . ASP A 1 203 ? -33.458 -11.530 40.278 1.00 83.94 203 ASP A CA 1
ATOM 1640 C C . ASP A 1 203 ? -33.524 -12.414 41.523 1.00 83.94 203 ASP A C 1
ATOM 1642 O O . ASP A 1 203 ? -33.897 -11.948 42.597 1.00 83.94 203 ASP A O 1
ATOM 1646 N N . PHE A 1 204 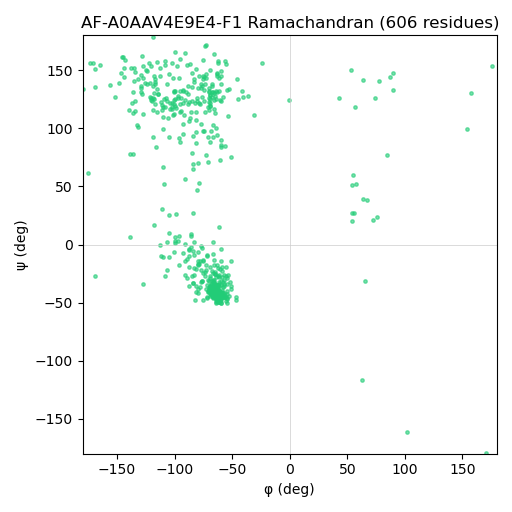? -33.100 -13.676 41.398 1.00 85.69 204 PHE A N 1
ATOM 1647 C CA . PHE A 1 204 ? -32.982 -14.578 42.540 1.00 85.69 204 PHE A CA 1
ATOM 1648 C C . PHE A 1 204 ? -31.938 -14.087 43.551 1.00 85.69 204 PHE A C 1
ATOM 1650 O O . PHE A 1 204 ? -32.236 -14.000 44.741 1.00 85.69 204 PHE A O 1
ATOM 1657 N N . ALA A 1 205 ? -30.735 -13.734 43.085 1.00 85.69 205 ALA A N 1
ATOM 1658 C CA . ALA A 1 205 ? -29.663 -13.234 43.941 1.00 85.69 205 ALA A CA 1
ATOM 1659 C C . ALA A 1 205 ? -30.084 -11.949 44.671 1.00 85.69 205 ALA A C 1
ATOM 1661 O O . ALA A 1 205 ? -29.950 -11.860 45.885 1.00 85.69 205 ALA A O 1
ATOM 1662 N N . LEU A 1 206 ? -30.686 -10.990 43.961 1.00 87.81 206 LEU A N 1
ATOM 1663 C CA . LEU A 1 206 ? -31.190 -9.747 44.543 1.00 87.81 206 LEU A CA 1
ATOM 1664 C C . LEU A 1 206 ? -32.338 -9.986 45.528 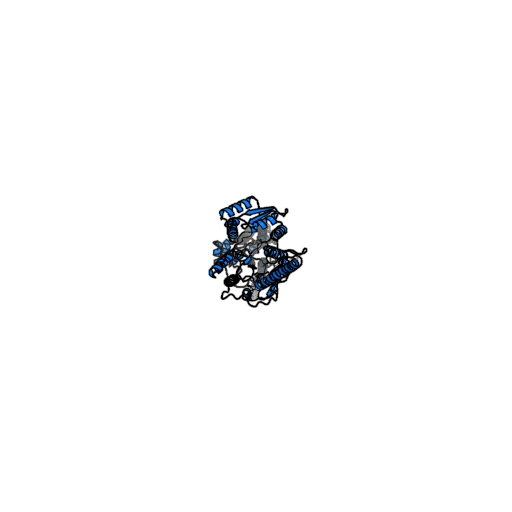1.00 87.81 206 LEU A C 1
ATOM 1666 O O . LEU A 1 206 ? -32.388 -9.321 46.558 1.00 87.81 206 LEU A O 1
ATOM 1670 N N . ALA A 1 207 ? -33.251 -10.918 45.242 1.00 89.38 207 ALA A N 1
ATOM 1671 C CA . ALA A 1 207 ? -34.335 -11.261 46.160 1.00 89.38 207 ALA A CA 1
ATOM 1672 C C . ALA A 1 207 ? -33.808 -11.930 47.438 1.00 89.38 207 ALA A C 1
ATOM 1674 O O . ALA A 1 207 ? -34.245 -11.577 48.532 1.00 89.38 207 ALA A O 1
ATOM 1675 N N . SER A 1 208 ? -32.850 -12.854 47.307 1.00 88.94 208 SER A N 1
ATOM 1676 C CA . SER A 1 208 ? -32.185 -13.499 48.444 1.00 88.94 208 SER A CA 1
ATOM 1677 C C . SER A 1 208 ? -31.433 -12.478 49.294 1.00 88.94 208 SER A C 1
ATOM 1679 O O . SER A 1 208 ? -31.591 -12.464 50.512 1.00 88.94 208 SER A O 1
ATOM 1681 N N . ASP A 1 209 ? -30.662 -11.600 48.655 1.00 90.06 209 ASP A N 1
ATOM 1682 C CA . ASP A 1 209 ? -29.868 -10.567 49.319 1.00 90.06 209 ASP A CA 1
ATOM 1683 C C . ASP A 1 209 ? -30.768 -9.545 50.026 1.00 90.06 209 ASP A C 1
ATOM 1685 O O . ASP A 1 209 ? -30.518 -9.180 51.174 1.00 90.06 209 ASP A O 1
ATOM 1689 N N . ALA A 1 210 ? -31.864 -9.125 49.386 1.00 90.56 210 ALA A N 1
ATOM 1690 C CA . ALA A 1 210 ? -32.843 -8.229 49.995 1.00 90.56 210 ALA A CA 1
ATOM 1691 C C . ALA A 1 210 ? -33.525 -8.868 51.213 1.00 90.56 210 ALA A C 1
ATOM 1693 O O . ALA A 1 210 ? -33.707 -8.209 52.235 1.00 90.56 210 ALA A O 1
ATOM 1694 N N . LEU A 1 211 ? -33.889 -10.149 51.125 1.00 91.50 211 LEU A N 1
ATOM 1695 C CA . LEU A 1 211 ? -34.520 -10.876 52.224 1.00 91.50 211 LEU A CA 1
ATOM 1696 C C . LEU A 1 211 ? -33.543 -11.045 53.393 1.00 91.50 211 LEU A C 1
ATOM 1698 O O . LEU A 1 211 ? -33.907 -10.761 54.534 1.00 91.50 211 LEU A O 1
ATOM 1702 N N . GLN A 1 212 ? -32.300 -11.437 53.110 1.00 90.81 212 GLN A N 1
ATOM 1703 C CA . GLN A 1 212 ? -31.238 -11.550 54.108 1.00 90.81 212 GLN A CA 1
ATOM 1704 C C . GLN A 1 212 ? -31.018 -10.222 54.830 1.00 90.81 212 GLN A C 1
ATOM 1706 O O . GLN A 1 212 ? -30.973 -10.200 56.058 1.00 90.81 212 GLN A O 1
ATOM 1711 N N . LEU A 1 213 ? -30.967 -9.120 54.082 1.00 90.88 213 LEU A N 1
ATOM 1712 C CA . LEU A 1 213 ? -30.777 -7.791 54.642 1.00 90.88 213 LEU A CA 1
ATOM 1713 C C . LEU A 1 213 ? -31.947 -7.342 55.523 1.00 90.88 213 LEU A C 1
ATOM 1715 O O . LEU A 1 213 ? -31.744 -6.779 56.594 1.00 90.88 213 LEU A O 1
ATOM 1719 N N . VAL A 1 214 ? -33.184 -7.620 55.109 1.00 90.25 214 VAL A N 1
ATOM 1720 C CA . VAL A 1 214 ? -34.365 -7.315 55.928 1.00 90.25 214 VAL A C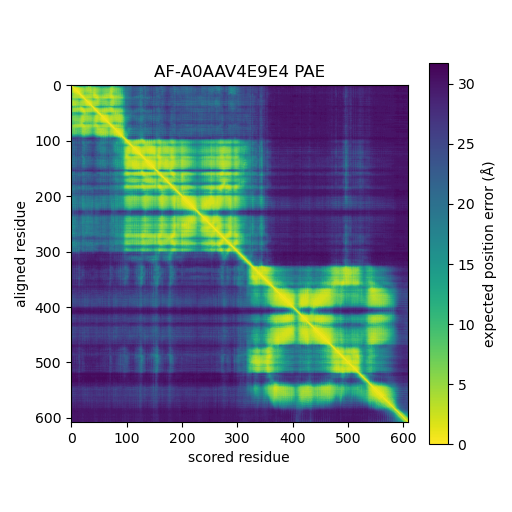A 1
ATOM 1721 C C . VAL A 1 214 ? -34.368 -8.144 57.214 1.00 90.25 214 VAL A C 1
ATOM 1723 O O . VAL A 1 214 ? -34.691 -7.609 58.275 1.00 90.25 214 VAL A O 1
ATOM 1726 N N . ILE A 1 215 ? -33.985 -9.425 57.153 1.00 90.06 215 ILE A N 1
ATOM 1727 C CA . ILE A 1 215 ? -33.897 -10.293 58.336 1.00 90.06 215 ILE A CA 1
ATOM 1728 C C . ILE A 1 215 ? -32.832 -9.793 59.311 1.00 90.06 215 ILE A C 1
ATOM 1730 O O . ILE A 1 215 ? -33.115 -9.700 60.507 1.00 90.06 215 ILE A O 1
ATOM 1734 N N . SER A 1 216 ? -31.627 -9.474 58.835 1.00 90.06 216 SER A N 1
ATOM 1735 C CA . SER A 1 216 ? -30.545 -9.003 59.703 1.00 90.06 216 SER A CA 1
ATOM 1736 C C . SER A 1 216 ? -30.842 -7.618 60.277 1.00 90.06 216 SER A C 1
ATOM 1738 O O . SER A 1 216 ? -30.692 -7.409 61.478 1.00 90.06 216 SER A O 1
ATOM 1740 N N . SER A 1 217 ? -31.402 -6.696 59.492 1.00 88.06 217 SER A N 1
ATOM 1741 C CA . SER A 1 217 ? -31.834 -5.397 60.021 1.00 88.06 217 SER A CA 1
ATOM 1742 C C . SER A 1 217 ? -32.972 -5.531 61.041 1.00 88.06 217 SER A C 1
ATOM 1744 O O . SER A 1 217 ? -32.986 -4.815 62.045 1.00 88.06 217 SER A O 1
ATOM 1746 N N . TYR A 1 218 ? -33.909 -6.465 60.840 1.00 86.56 218 TYR A N 1
ATOM 1747 C CA . TYR A 1 218 ? -34.962 -6.749 61.818 1.00 86.56 218 TYR A CA 1
ATOM 1748 C C . TYR A 1 218 ? -34.407 -7.384 63.098 1.00 86.56 218 TYR A C 1
ATOM 1750 O O . TYR A 1 218 ? -34.824 -7.001 64.188 1.00 86.56 218 TYR A O 1
ATOM 1758 N N . SER A 1 219 ? -33.458 -8.320 63.000 1.00 85.81 219 SER A N 1
ATOM 1759 C CA . SER A 1 219 ? -32.852 -8.956 64.175 1.00 85.81 219 SER A CA 1
ATOM 1760 C C . SER A 1 219 ? -32.027 -7.962 65.001 1.00 85.81 219 SER A C 1
ATOM 1762 O O . SER A 1 219 ? -32.134 -7.962 66.228 1.00 85.81 219 SER A O 1
ATOM 1764 N N . MET A 1 220 ? -31.298 -7.048 64.348 1.00 83.00 220 MET A N 1
ATOM 1765 C CA . MET A 1 220 ? -30.612 -5.927 65.002 1.00 83.00 220 MET A CA 1
ATOM 1766 C C . MET A 1 220 ? -31.597 -5.020 65.746 1.00 83.00 220 MET A C 1
ATOM 1768 O O . MET A 1 220 ? -31.358 -4.647 66.897 1.00 83.00 220 MET A O 1
ATOM 1772 N N . LEU A 1 221 ? -32.731 -4.696 65.116 1.00 81.38 221 LEU A N 1
ATOM 1773 C CA . LEU A 1 221 ? -33.772 -3.877 65.733 1.00 81.38 221 LEU A CA 1
ATOM 1774 C C . LEU A 1 221 ? -34.451 -4.606 66.904 1.00 81.38 221 LEU A C 1
ATOM 1776 O O . LEU A 1 221 ? -34.686 -3.999 67.945 1.00 81.38 221 LEU A O 1
ATOM 1780 N N . ALA A 1 222 ? -34.727 -5.905 66.769 1.00 79.94 222 ALA A N 1
ATOM 1781 C CA . ALA A 1 222 ? -35.314 -6.731 67.822 1.00 79.94 222 ALA A CA 1
ATOM 1782 C C . ALA A 1 222 ? -34.379 -6.858 69.038 1.00 79.94 222 ALA A C 1
ATOM 1784 O O . ALA A 1 222 ? -34.832 -6.746 70.178 1.00 79.94 222 ALA A O 1
ATOM 1785 N N . ALA A 1 223 ? -33.069 -7.010 68.813 1.00 79.56 223 ALA A N 1
ATOM 1786 C CA . ALA A 1 223 ? -32.067 -6.980 69.875 1.00 79.56 223 ALA A CA 1
ATOM 1787 C C . ALA A 1 223 ? -32.038 -5.611 70.582 1.00 79.56 223 ALA A C 1
ATOM 1789 O O . ALA A 1 223 ? -32.080 -5.553 71.813 1.00 79.56 223 ALA A O 1
ATOM 1790 N N . ALA A 1 224 ? -32.069 -4.507 69.830 1.00 74.25 224 ALA A N 1
ATOM 1791 C CA . ALA A 1 224 ? -32.129 -3.154 70.391 1.00 74.25 224 ALA A CA 1
ATOM 1792 C C . ALA A 1 224 ? -33.436 -2.879 71.169 1.00 74.25 224 ALA A C 1
ATOM 1794 O O . ALA A 1 224 ? -33.413 -2.223 72.214 1.00 74.25 224 ALA A O 1
ATOM 1795 N N . ALA A 1 225 ? -34.566 -3.425 70.711 1.00 70.25 225 ALA A N 1
ATOM 1796 C CA . ALA A 1 225 ? -35.870 -3.327 71.372 1.00 70.25 225 ALA A CA 1
ATOM 1797 C C . ALA A 1 225 ? -35.984 -4.210 72.630 1.00 70.25 225 ALA A C 1
ATOM 1799 O O . ALA A 1 225 ? -36.771 -3.921 73.524 1.00 70.25 225 ALA A O 1
ATOM 1800 N N . SER A 1 226 ? -35.185 -5.275 72.750 1.00 66.88 226 SER A N 1
ATOM 1801 C CA . SER A 1 226 ? -35.092 -6.040 74.003 1.00 66.88 226 SER A CA 1
ATOM 1802 C C . SER A 1 226 ? -34.312 -5.290 75.095 1.00 66.88 226 SER A C 1
ATOM 1804 O O . SER A 1 226 ? -34.579 -5.469 76.282 1.00 66.88 226 SER A O 1
ATOM 1806 N N . ALA A 1 227 ? -33.395 -4.400 74.696 1.00 63.97 227 ALA A N 1
ATOM 1807 C CA . ALA A 1 227 ? -32.605 -3.553 75.591 1.00 63.97 227 ALA A CA 1
ATOM 1808 C C . ALA A 1 227 ? -33.295 -2.222 75.954 1.00 63.97 227 ALA A C 1
ATOM 1810 O O . ALA A 1 227 ? -32.943 -1.587 76.946 1.00 63.97 227 ALA A O 1
ATOM 1811 N N . SER A 1 228 ? -34.278 -1.786 75.164 1.00 59.38 228 SER A N 1
ATOM 1812 C CA . SER A 1 228 ? -35.023 -0.544 75.371 1.00 59.38 228 SER A CA 1
ATOM 1813 C C . SER A 1 228 ? -36.502 -0.811 75.125 1.00 59.38 228 SER A C 1
ATOM 1815 O O . SER A 1 228 ? -36.852 -1.264 74.047 1.00 59.38 228 SER A O 1
ATOM 1817 N N . SER A 1 229 ? -37.367 -0.570 76.116 1.00 56.78 229 SER A N 1
ATOM 1818 C CA . SER A 1 229 ? -38.807 -0.888 76.103 1.00 56.78 229 SER A CA 1
ATOM 1819 C C . SER A 1 229 ? -39.583 -0.167 74.981 1.00 56.78 229 SER A C 1
ATOM 1821 O O . SER A 1 229 ? -40.316 0.794 75.226 1.00 56.78 229 SER A O 1
ATOM 1823 N N . LEU A 1 230 ? -39.396 -0.596 73.736 1.00 58.78 230 LEU A N 1
ATOM 1824 C CA . LEU A 1 230 ? -39.986 -0.032 72.529 1.00 58.78 230 LEU A CA 1
ATOM 1825 C C . LEU A 1 230 ? -41.202 -0.870 72.133 1.00 58.78 230 LEU A C 1
ATOM 1827 O O . LEU A 1 230 ? -41.088 -2.051 71.811 1.00 58.78 230 LEU A O 1
ATOM 1831 N N . ASN A 1 231 ? -42.379 -0.244 72.142 1.00 57.38 231 ASN A N 1
ATOM 1832 C CA . ASN A 1 231 ? -43.602 -0.848 71.622 1.00 57.38 231 ASN A CA 1
ATOM 1833 C C . ASN A 1 231 ? -43.586 -0.822 70.087 1.00 57.38 231 ASN A C 1
ATOM 1835 O O . ASN A 1 231 ? -43.446 0.235 69.474 1.00 57.38 231 ASN A O 1
ATOM 1839 N N . LEU A 1 232 ? -43.804 -1.986 69.470 1.00 56.47 232 LEU A N 1
ATOM 1840 C CA . LEU A 1 232 ? -43.746 -2.222 68.018 1.00 56.47 232 LEU A CA 1
ATOM 1841 C C . LEU A 1 232 ? -44.852 -1.504 67.202 1.00 56.47 232 LEU A C 1
ATOM 1843 O O . LEU A 1 232 ? -44.937 -1.676 65.991 1.00 56.47 232 LEU A O 1
ATOM 1847 N N . SER A 1 233 ? -45.710 -0.712 67.854 1.00 58.44 233 SER A N 1
ATOM 1848 C CA . SER A 1 233 ? -46.814 0.053 67.255 1.00 58.44 233 SER A CA 1
ATOM 1849 C C . SER A 1 233 ? -46.493 1.537 67.024 1.00 58.44 233 SER A C 1
ATOM 1851 O O . SER A 1 233 ? -47.376 2.301 66.640 1.00 58.44 233 SER A O 1
ATOM 1853 N N . ASP A 1 234 ? -45.268 1.976 67.320 1.00 63.72 234 ASP A N 1
ATOM 1854 C CA . ASP A 1 234 ? -44.877 3.384 67.255 1.00 63.72 234 ASP A CA 1
ATOM 1855 C C . ASP A 1 234 ? -44.501 3.813 65.820 1.00 63.72 234 ASP A C 1
ATOM 1857 O O . ASP A 1 234 ? -43.802 3.105 65.094 1.00 63.72 234 ASP A O 1
ATOM 1861 N N . VAL A 1 235 ? -44.912 5.019 65.413 1.00 60.47 235 VAL A N 1
ATOM 1862 C CA . VAL A 1 235 ? -44.704 5.601 64.063 1.00 60.47 235 VAL A CA 1
ATOM 1863 C C . VAL A 1 235 ? -43.211 5.733 63.708 1.00 60.47 235 VAL A C 1
ATOM 1865 O O . VAL A 1 235 ? -42.840 5.909 62.549 1.00 60.47 235 VAL A O 1
ATOM 1868 N N . ARG A 1 236 ? -42.331 5.607 64.705 1.00 69.62 236 ARG A N 1
ATOM 1869 C CA . ARG A 1 236 ? -40.869 5.660 64.577 1.00 69.62 236 ARG A CA 1
ATOM 1870 C C . ARG A 1 236 ? -40.237 4.357 64.071 1.00 69.62 236 ARG A C 1
ATOM 1872 O O . ARG A 1 236 ? -39.106 4.400 63.590 1.00 69.62 236 ARG A O 1
ATOM 1879 N N . VAL A 1 237 ? -40.951 3.230 64.122 1.00 73.62 237 VAL A N 1
ATOM 1880 C CA . VAL A 1 237 ? -40.422 1.907 63.738 1.00 73.62 237 VAL A CA 1
ATOM 1881 C C . VAL A 1 237 ? -40.010 1.836 62.256 1.00 73.62 237 VAL A C 1
ATOM 1883 O O . VAL A 1 237 ? -38.899 1.381 61.991 1.00 73.62 237 VAL A O 1
ATOM 1886 N N . PRO A 1 238 ? -40.786 2.340 61.273 1.00 76.44 238 PRO A N 1
ATOM 1887 C CA . PRO A 1 238 ? -40.364 2.336 59.867 1.00 76.44 238 PRO A CA 1
ATOM 1888 C C . PRO A 1 238 ? -39.111 3.181 59.601 1.00 76.44 238 PRO A C 1
ATOM 1890 O O . PRO A 1 238 ? -38.287 2.820 58.764 1.00 76.44 238 PRO A O 1
ATOM 1893 N N . PHE A 1 239 ? -38.945 4.297 60.319 1.00 80.06 239 PHE A N 1
ATOM 1894 C CA . PHE A 1 239 ? -37.759 5.150 60.202 1.00 80.06 239 PHE A CA 1
ATOM 1895 C C . PHE A 1 239 ? -36.518 4.459 60.773 1.00 80.06 239 PHE A C 1
ATOM 1897 O O . PHE A 1 239 ? -35.470 4.446 60.131 1.00 80.06 239 PHE A O 1
ATOM 1904 N N . GLN A 1 240 ? -36.651 3.835 61.946 1.00 79.31 240 GLN A N 1
ATOM 1905 C CA . GLN A 1 240 ? -35.576 3.056 62.558 1.00 79.31 240 GLN A CA 1
ATOM 1906 C C . GLN A 1 240 ? -35.214 1.829 61.723 1.00 79.31 240 GLN A C 1
ATOM 1908 O O . GLN A 1 240 ? -34.034 1.540 61.567 1.00 79.31 240 GLN A O 1
ATOM 1913 N N . LEU A 1 241 ? -36.202 1.152 61.135 1.00 83.25 241 LEU A N 1
ATOM 1914 C CA . LEU A 1 241 ? -35.966 0.040 60.222 1.00 83.25 241 LEU A CA 1
ATOM 1915 C C . LEU A 1 241 ? -35.232 0.505 58.960 1.00 83.25 241 LEU A C 1
ATOM 1917 O O . LEU A 1 241 ? -34.268 -0.130 58.560 1.00 83.25 241 LEU A O 1
ATOM 1921 N N . ASN A 1 242 ? -35.626 1.630 58.358 1.00 84.94 242 ASN A N 1
ATOM 1922 C CA . ASN A 1 242 ? -34.923 2.193 57.200 1.00 84.94 242 ASN A CA 1
ATOM 1923 C C . ASN A 1 242 ? -33.469 2.567 57.545 1.00 84.94 242 ASN A C 1
ATOM 1925 O O . ASN A 1 242 ? -32.553 2.279 56.781 1.00 84.94 242 ASN A O 1
ATOM 1929 N N . LEU A 1 243 ? -33.237 3.153 58.723 1.00 82.94 243 LEU A N 1
ATOM 1930 C CA . LEU A 1 243 ? -31.887 3.460 59.197 1.00 82.94 243 LEU A CA 1
ATOM 1931 C C . LEU A 1 243 ? -31.067 2.185 59.453 1.00 82.94 243 LEU A C 1
ATOM 1933 O O . LEU A 1 243 ? -29.902 2.118 59.070 1.00 82.94 243 LEU A O 1
ATOM 1937 N N . ALA A 1 244 ? -31.688 1.162 60.044 1.00 83.94 244 ALA A N 1
ATOM 1938 C CA . ALA A 1 244 ? -31.076 -0.144 60.258 1.00 83.94 244 ALA A CA 1
ATOM 1939 C C . ALA A 1 244 ? -30.786 -0.872 58.940 1.00 83.94 244 ALA A C 1
ATOM 1941 O O . ALA A 1 244 ? -29.810 -1.595 58.864 1.00 83.94 244 ALA A O 1
ATOM 1942 N N . ILE A 1 245 ? -31.594 -0.681 57.898 1.00 87.12 245 ILE A N 1
ATOM 1943 C CA . ILE A 1 245 ? -31.351 -1.213 56.547 1.00 87.12 245 ILE A CA 1
ATOM 1944 C C . ILE A 1 245 ? -30.151 -0.518 55.901 1.00 87.12 245 ILE A C 1
ATOM 1946 O O . ILE A 1 245 ? -29.308 -1.184 55.315 1.00 87.12 245 ILE A O 1
ATOM 1950 N N . LYS A 1 246 ? -30.047 0.811 56.021 1.00 85.06 246 LYS A N 1
ATOM 1951 C CA . LYS A 1 246 ? -28.949 1.581 55.414 1.00 85.06 246 LYS A CA 1
ATOM 1952 C C . LYS A 1 246 ? -27.595 1.342 56.077 1.00 85.06 246 LYS A C 1
ATOM 1954 O O . LYS A 1 246 ? -26.593 1.299 55.383 1.00 85.06 246 LYS A O 1
ATOM 1959 N N . ASN A 1 247 ? -27.572 1.203 57.401 1.00 84.56 247 ASN A N 1
ATOM 1960 C CA . ASN A 1 247 ? -26.329 1.063 58.167 1.00 84.56 247 ASN A CA 1
ATOM 1961 C C . ASN A 1 247 ? -25.853 -0.389 58.297 1.00 84.56 247 ASN A C 1
ATOM 1963 O O . ASN A 1 247 ? -24.817 -0.640 58.912 1.00 84.56 247 ASN A O 1
ATOM 1967 N N . ASN A 1 248 ? -26.632 -1.346 57.801 1.00 85.19 248 ASN A N 1
ATOM 1968 C CA . ASN A 1 248 ? -26.303 -2.753 57.907 1.00 85.19 248 ASN A CA 1
ATOM 1969 C C . ASN A 1 248 ? -25.428 -3.175 56.728 1.00 85.19 248 ASN A C 1
ATOM 1971 O O . ASN A 1 248 ? -25.831 -3.028 55.576 1.00 85.19 248 ASN A O 1
ATOM 1975 N N . VAL A 1 249 ? -24.246 -3.700 57.044 1.00 85.69 249 VAL A N 1
ATOM 1976 C CA . VAL A 1 249 ? -23.290 -4.210 56.064 1.00 85.69 249 VAL A CA 1
ATOM 1977 C C . VAL A 1 249 ? -23.316 -5.725 56.130 1.00 85.69 249 VAL A C 1
ATOM 1979 O O . VAL A 1 249 ? -22.831 -6.324 57.087 1.00 85.69 249 VAL A O 1
ATOM 1982 N N . GLU A 1 250 ? -23.879 -6.340 55.098 1.00 85.62 250 GLU A N 1
ATOM 1983 C CA . GLU A 1 250 ? -24.029 -7.792 55.008 1.00 85.62 250 GLU A CA 1
ATOM 1984 C C . GLU A 1 250 ? -23.353 -8.348 53.761 1.00 85.62 250 GLU A C 1
ATOM 1986 O O . GLU A 1 250 ? -23.171 -7.655 52.762 1.00 85.62 250 GLU A O 1
ATOM 1991 N N . SER A 1 251 ? -22.986 -9.626 53.801 1.00 86.44 251 SER A N 1
ATOM 1992 C CA . SER A 1 251 ? -22.486 -10.329 52.615 1.00 86.44 251 SER A CA 1
ATOM 1993 C C . SER A 1 251 ? -23.627 -11.084 51.936 1.00 86.44 251 SER A C 1
ATOM 1995 O O . SER A 1 251 ? -24.269 -11.926 52.564 1.00 86.44 251 SER A O 1
ATOM 1997 N N . GLY A 1 252 ? -23.885 -10.757 50.669 1.00 84.25 252 GLY A N 1
ATOM 1998 C CA . GLY A 1 252 ? -24.882 -11.412 49.823 1.00 84.25 252 GLY A CA 1
ATOM 1999 C C . GLY A 1 252 ? -24.257 -12.071 48.591 1.00 84.25 252 GLY A C 1
ATOM 2000 O O . GLY A 1 252 ? -23.055 -11.967 48.340 1.00 84.25 252 GLY A O 1
ATOM 2001 N N . HIS A 1 253 ? -25.091 -12.718 47.780 1.00 83.19 253 HIS A N 1
ATOM 2002 C CA . HIS A 1 253 ? -24.705 -13.338 46.509 1.00 83.19 253 HIS A CA 1
ATOM 2003 C C . HIS A 1 253 ? -24.154 -12.317 45.515 1.00 83.19 253 HIS A C 1
ATOM 2005 O O . HIS A 1 253 ? -23.275 -12.633 44.723 1.00 83.19 253 HIS A O 1
ATOM 2011 N N . THR A 1 254 ? -24.650 -11.079 45.551 1.00 81.94 254 THR A N 1
ATOM 2012 C CA . THR A 1 254 ? -24.176 -10.000 44.678 1.00 81.94 254 THR A CA 1
ATOM 2013 C C . THR A 1 254 ? -22.953 -9.260 45.233 1.00 81.94 254 THR A C 1
ATOM 2015 O O . THR A 1 254 ? -22.590 -8.210 44.702 1.00 81.94 254 THR A O 1
ATOM 2018 N N . GLY A 1 255 ? -22.331 -9.750 46.311 1.00 82.56 255 GLY A N 1
ATOM 2019 C CA . GLY A 1 255 ? -21.216 -9.114 47.021 1.00 82.56 255 GLY A CA 1
ATOM 2020 C C . GLY A 1 255 ? -21.654 -8.409 48.308 1.00 82.56 255 GLY A C 1
ATOM 2021 O O . GLY A 1 255 ? -22.732 -8.669 48.840 1.00 82.56 255 GLY A O 1
ATOM 2022 N N . PHE A 1 256 ? -20.827 -7.491 48.812 1.00 85.00 256 PHE A N 1
ATOM 2023 C CA . PHE A 1 256 ? -21.152 -6.735 50.025 1.00 85.00 256 PHE A CA 1
ATOM 2024 C C . PHE A 1 256 ? -22.336 -5.785 49.793 1.00 85.00 256 PHE A C 1
ATOM 2026 O O . PHE A 1 256 ? -22.416 -5.074 48.786 1.00 85.00 256 PHE A O 1
ATOM 2033 N N . LEU A 1 257 ? -23.297 -5.824 50.706 1.00 86.25 257 LEU A N 1
ATOM 2034 C CA . LEU A 1 257 ? -24.479 -4.979 50.742 1.00 86.25 257 LEU A CA 1
ATOM 2035 C C . LEU A 1 257 ? -24.166 -3.806 51.661 1.00 86.25 257 LEU A C 1
ATOM 2037 O O . LEU A 1 257 ? -24.389 -3.885 52.860 1.00 86.25 257 LEU A O 1
ATOM 2041 N N . ASP A 1 258 ? -23.606 -2.750 51.089 1.00 85.19 258 ASP A N 1
ATOM 2042 C CA . ASP A 1 258 ? -23.365 -1.487 51.778 1.00 85.19 258 ASP A CA 1
ATOM 2043 C C . ASP A 1 258 ? -24.183 -0.389 51.095 1.00 85.19 258 ASP A C 1
ATOM 2045 O O . ASP A 1 258 ? -24.337 -0.409 49.871 1.00 85.19 258 ASP A O 1
ATOM 2049 N N . PHE A 1 259 ? -24.738 0.558 51.848 1.00 85.06 259 PHE A N 1
ATOM 2050 C CA . PHE A 1 259 ? -25.579 1.622 51.307 1.00 85.06 259 PHE A CA 1
ATOM 2051 C C . PHE A 1 259 ? -25.065 2.996 51.708 1.00 85.06 259 PHE A C 1
ATOM 2053 O O . PHE A 1 259 ? -24.724 3.257 52.854 1.00 85.06 259 PHE A O 1
ATOM 2060 N N . ASN A 1 260 ? -25.099 3.928 50.760 1.00 80.25 260 ASN A N 1
ATOM 2061 C CA . ASN A 1 260 ? -24.891 5.331 51.079 1.00 80.25 260 ASN A CA 1
ATOM 2062 C C . ASN A 1 260 ? -26.100 5.935 51.809 1.00 80.25 260 ASN A C 1
ATOM 2064 O O . ASN A 1 260 ? -27.193 5.365 51.857 1.00 80.25 260 ASN A O 1
ATOM 2068 N N . GLU A 1 261 ? -25.935 7.163 52.299 1.00 78.31 261 GLU A N 1
ATOM 2069 C CA . GLU A 1 261 ? -26.984 7.924 52.993 1.00 78.31 261 GLU A CA 1
ATOM 2070 C C . GLU A 1 261 ? -28.284 8.047 52.168 1.00 78.31 261 GLU A C 1
ATOM 2072 O O . GLU A 1 261 ? -29.397 8.063 52.709 1.00 78.31 261 GLU A O 1
ATOM 2077 N N . ASN A 1 262 ? -28.158 8.024 50.837 1.00 78.25 262 ASN A N 1
ATOM 2078 C CA . ASN A 1 262 ? -29.256 8.083 49.872 1.00 78.25 262 ASN A CA 1
ATOM 2079 C C . ASN A 1 262 ? -29.925 6.718 49.594 1.00 78.25 262 ASN A C 1
ATOM 2081 O O . ASN A 1 262 ? -30.836 6.646 48.768 1.00 78.25 262 ASN A O 1
ATOM 2085 N N . GLY A 1 263 ? -29.505 5.640 50.264 1.00 76.12 263 GLY A N 1
ATOM 2086 C CA . GLY A 1 263 ? -30.042 4.287 50.090 1.00 76.12 263 GLY A CA 1
ATOM 2087 C C . GLY A 1 263 ? -29.641 3.619 48.773 1.00 76.12 263 GLY A C 1
ATOM 2088 O O . GLY A 1 263 ? -30.330 2.716 48.302 1.00 76.12 263 GLY A O 1
ATOM 2089 N N . ARG A 1 264 ? -28.557 4.068 48.132 1.00 80.62 264 ARG A N 1
ATOM 2090 C CA . ARG A 1 264 ? -27.968 3.390 46.970 1.00 80.62 264 ARG A CA 1
ATOM 2091 C C . ARG A 1 264 ? -26.828 2.510 47.424 1.00 80.62 264 ARG A C 1
ATOM 2093 O O . ARG A 1 264 ? -26.058 2.899 48.292 1.00 80.62 264 ARG A O 1
ATOM 2100 N N . ARG A 1 265 ? -26.706 1.364 46.769 1.00 80.00 265 ARG A N 1
ATOM 2101 C CA . ARG A 1 265 ? -25.644 0.424 47.066 1.00 80.00 265 ARG A CA 1
ATOM 2102 C C . ARG A 1 265 ? -24.274 1.010 46.716 1.00 80.00 265 ARG A C 1
ATOM 2104 O O . ARG A 1 265 ? -24.052 1.404 45.570 1.00 80.00 265 ARG A O 1
ATOM 2111 N N . ASN A 1 266 ? -23.396 1.036 47.705 1.00 76.19 266 ASN A N 1
ATOM 2112 C CA . ASN A 1 266 ? -21.969 1.274 47.583 1.00 76.19 266 ASN A CA 1
ATOM 2113 C C . ASN A 1 266 ? -21.231 -0.075 47.627 1.00 76.19 266 ASN A C 1
ATOM 2115 O O . ASN A 1 266 ? -21.820 -1.101 47.959 1.00 76.19 266 ASN A O 1
ATOM 2119 N N . ASN A 1 267 ? -19.955 -0.079 47.234 1.00 78.88 267 ASN A N 1
ATOM 2120 C CA . ASN A 1 267 ? -19.086 -1.254 47.323 1.00 78.88 267 ASN A CA 1
ATOM 2121 C C . ASN A 1 267 ? -19.631 -2.520 46.617 1.00 78.88 267 ASN A C 1
ATOM 2123 O O . ASN A 1 267 ? -19.853 -3.571 47.216 1.00 78.88 267 ASN A O 1
ATOM 2127 N N . PHE A 1 268 ? -19.849 -2.415 45.305 1.00 81.75 268 PHE A N 1
ATOM 2128 C CA . PHE A 1 268 ? -20.136 -3.561 44.440 1.00 81.75 268 PHE A CA 1
ATOM 2129 C C . PHE A 1 268 ? -19.017 -3.757 43.413 1.00 81.75 268 PHE A C 1
ATOM 2131 O O . PHE A 1 268 ? -18.290 -2.818 43.069 1.00 81.75 268 PHE A O 1
ATOM 2138 N N . SER A 1 269 ? -18.900 -4.980 42.902 1.00 81.12 269 SER A N 1
ATOM 2139 C CA . SER A 1 269 ? -17.979 -5.333 41.826 1.00 81.12 269 SER A CA 1
ATOM 2140 C C . SER A 1 269 ? -18.742 -5.695 40.553 1.00 81.12 269 SER A C 1
ATOM 2142 O O . SER A 1 269 ? -19.892 -6.124 40.591 1.00 81.12 269 SER A O 1
ATOM 2144 N N . LEU A 1 270 ? -18.110 -5.476 39.404 1.00 84.12 270 LEU A N 1
ATOM 2145 C CA . LEU A 1 270 ? -18.585 -5.923 38.100 1.00 84.12 270 LEU A CA 1
ATOM 2146 C C . LEU A 1 270 ? -17.551 -6.875 37.507 1.00 84.12 270 LEU A C 1
ATOM 2148 O O . LEU A 1 270 ? -16.350 -6.602 37.548 1.00 84.12 270 LEU A O 1
ATOM 2152 N N . SER A 1 271 ? -18.016 -7.975 36.930 1.00 83.25 271 SER A N 1
ATOM 2153 C CA . SER A 1 271 ? -17.184 -8.913 36.182 1.00 83.25 271 SER A CA 1
ATOM 2154 C C . SER A 1 271 ? -17.195 -8.530 34.703 1.00 83.25 271 SER A C 1
ATOM 2156 O O . SER A 1 271 ? -18.241 -8.247 34.115 1.00 83.25 271 SER A O 1
ATOM 2158 N N . LEU A 1 272 ? -16.015 -8.495 34.087 1.00 83.25 272 LEU A N 1
ATOM 2159 C CA . LEU A 1 272 ? -15.860 -8.374 32.645 1.00 83.25 272 LEU A CA 1
ATOM 2160 C C . LEU A 1 272 ? -15.524 -9.755 32.111 1.00 83.25 272 LEU A C 1
ATOM 2162 O O . LEU A 1 272 ? -14.451 -10.287 32.392 1.00 83.25 272 LEU A O 1
ATOM 2166 N N . THR A 1 273 ? -16.396 -10.313 31.287 1.00 79.69 273 THR A N 1
ATOM 2167 C CA . THR A 1 273 ? -16.174 -11.617 30.664 1.00 79.69 273 THR A CA 1
ATOM 2168 C C . THR A 1 273 ? -16.103 -11.484 29.157 1.00 79.69 273 THR A C 1
ATOM 2170 O O . THR A 1 273 ? -16.805 -10.692 28.534 1.00 79.69 273 THR A O 1
ATOM 2173 N N . ALA A 1 274 ? -15.184 -12.226 28.561 1.00 79.38 274 ALA A N 1
ATOM 2174 C CA . ALA A 1 274 ? -15.050 -12.343 27.127 1.00 79.38 274 ALA A CA 1
ATOM 2175 C C . ALA A 1 274 ? -15.651 -13.681 26.698 1.00 79.38 274 ALA A C 1
ATOM 2177 O O . ALA A 1 274 ? -15.231 -14.743 27.157 1.00 79.38 274 ALA A O 1
ATOM 2178 N N . ILE A 1 275 ? -16.639 -13.616 25.815 1.00 76.44 275 ILE A N 1
ATOM 2179 C CA . ILE A 1 275 ? -17.288 -14.773 25.210 1.00 76.44 275 ILE A CA 1
ATOM 2180 C C . ILE A 1 275 ? -16.722 -14.917 23.802 1.00 76.44 275 ILE A C 1
ATOM 2182 O O . ILE A 1 275 ? -16.849 -14.010 22.979 1.00 76.44 275 ILE A O 1
ATOM 2186 N N . THR A 1 276 ? -16.068 -16.047 23.537 1.00 71.56 276 THR A N 1
ATOM 2187 C CA . THR A 1 276 ? -15.514 -16.405 22.226 1.00 71.56 276 THR A CA 1
ATOM 2188 C C . THR A 1 276 ? -15.924 -17.833 21.872 1.00 71.56 276 THR A C 1
ATOM 2190 O O . THR A 1 276 ? -15.339 -18.809 22.346 1.00 71.56 276 THR A O 1
ATOM 2193 N N . GLY A 1 277 ? -16.938 -17.965 21.015 1.00 68.56 277 GLY A N 1
ATOM 2194 C CA . GLY A 1 277 ? -17.492 -19.265 20.633 1.00 68.56 277 GLY A CA 1
ATOM 2195 C C . GLY A 1 277 ? -18.103 -20.006 21.830 1.00 68.56 277 GLY A C 1
ATOM 2196 O O . GLY A 1 277 ? -19.076 -19.541 22.415 1.00 68.56 277 GLY A O 1
ATOM 2197 N N . ASP A 1 278 ? -17.534 -21.163 22.177 1.00 65.69 278 ASP A N 1
ATOM 2198 C CA . ASP A 1 278 ? -17.922 -21.969 23.347 1.00 65.69 278 ASP A CA 1
ATOM 2199 C C . ASP A 1 278 ? -17.194 -21.574 24.642 1.00 65.69 278 ASP A C 1
ATOM 2201 O O . ASP A 1 278 ? -17.539 -22.066 25.716 1.00 65.69 278 ASP A O 1
ATOM 2205 N N . PHE A 1 279 ? -16.170 -20.723 24.552 1.00 68.31 279 PHE A N 1
ATOM 2206 C CA . PHE A 1 279 ? -15.325 -20.380 25.686 1.00 68.31 279 PHE A CA 1
ATOM 2207 C C . PHE A 1 279 ? -15.736 -19.035 26.274 1.00 68.31 279 PHE A C 1
ATOM 2209 O O . PHE A 1 279 ? -15.721 -18.011 25.589 1.00 68.31 279 PHE A O 1
ATOM 2216 N N . ASN A 1 280 ? -16.027 -19.047 27.571 1.00 75.88 280 ASN A N 1
ATOM 2217 C CA . ASN A 1 280 ? -16.191 -17.849 28.377 1.00 75.88 280 ASN A CA 1
ATOM 2218 C C . ASN A 1 280 ? -14.957 -17.746 29.266 1.00 75.88 280 ASN A C 1
ATOM 2220 O O . ASN A 1 280 ? -14.654 -18.685 30.000 1.00 75.88 280 ASN A O 1
ATOM 2224 N N . TYR A 1 281 ? -14.236 -16.634 29.191 1.00 76.25 281 TYR A N 1
ATOM 2225 C CA . TYR A 1 281 ? -13.108 -16.383 30.079 1.00 76.25 281 TYR A CA 1
ATOM 2226 C C . TYR A 1 281 ? -13.234 -15.012 30.727 1.00 76.25 281 TYR A C 1
ATOM 2228 O O . TYR A 1 281 ? -13.738 -14.054 30.136 1.00 76.25 281 TYR A O 1
ATOM 2236 N N . GLN A 1 282 ? -12.781 -14.920 31.969 1.00 76.19 282 GLN A N 1
ATOM 2237 C CA . GLN A 1 282 ? -12.835 -13.687 32.732 1.00 76.19 282 GLN A CA 1
ATOM 2238 C C . GLN A 1 282 ? -11.721 -12.750 32.273 1.00 76.19 282 GLN A C 1
ATOM 2240 O O .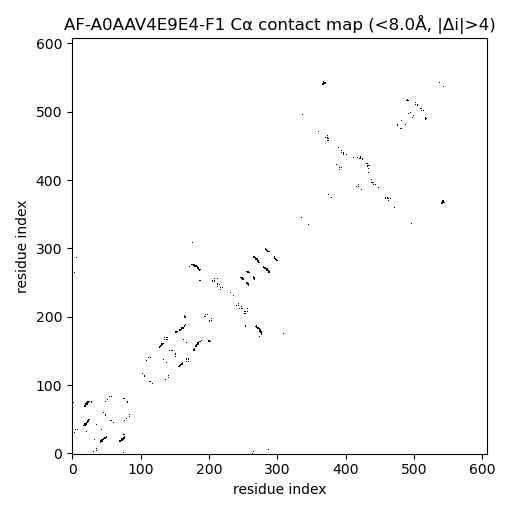 GLN A 1 282 ? -10.538 -13.085 32.300 1.00 76.19 282 GLN A O 1
ATOM 2245 N N . ARG A 1 283 ? -12.109 -11.570 31.798 1.00 78.25 283 ARG A N 1
ATOM 2246 C CA . ARG A 1 283 ? -11.205 -10.545 31.272 1.00 78.25 283 ARG A CA 1
ATOM 2247 C C . ARG A 1 283 ? -10.724 -9.597 32.368 1.00 78.25 283 ARG A C 1
ATOM 2249 O O . ARG A 1 283 ? -9.632 -9.043 32.258 1.00 78.25 283 ARG A O 1
ATOM 2256 N N . GLY A 1 284 ? -11.525 -9.401 33.409 1.00 83.12 284 GLY A N 1
ATOM 2257 C CA . GLY A 1 284 ? -11.166 -8.553 34.537 1.00 83.12 284 GLY A CA 1
ATOM 2258 C C . GLY A 1 284 ? -12.323 -8.292 35.487 1.00 83.12 284 GLY A C 1
ATOM 2259 O O . GLY A 1 284 ? -13.444 -8.740 35.250 1.00 83.12 284 GLY A O 1
ATOM 2260 N N . HIS A 1 285 ? -12.038 -7.512 36.522 1.00 82.00 285 HIS A N 1
ATOM 2261 C CA . HIS A 1 285 ? -13.026 -6.991 37.455 1.00 82.00 285 HIS A CA 1
ATOM 2262 C C . HIS A 1 285 ? -12.954 -5.479 37.528 1.00 82.00 285 HIS A C 1
ATOM 2264 O O . HIS A 1 285 ? -11.885 -4.877 37.402 1.00 82.00 285 HIS A O 1
ATOM 2270 N N . TRP A 1 286 ? -14.105 -4.880 37.780 1.00 83.06 286 TRP A N 1
ATOM 2271 C CA . TRP A 1 286 ? -14.203 -3.495 38.183 1.00 83.06 286 TRP A CA 1
ATOM 2272 C C . TRP A 1 286 ? -14.765 -3.416 39.600 1.00 83.06 286 TRP A C 1
ATOM 2274 O O . TRP A 1 286 ? -15.745 -4.089 39.907 1.00 83.06 286 TRP A O 1
ATOM 2284 N N . PHE A 1 287 ? -14.151 -2.606 40.453 1.00 80.31 287 PHE A N 1
ATOM 2285 C CA . PHE A 1 287 ? -14.547 -2.398 41.841 1.00 80.31 287 PHE A CA 1
ATOM 2286 C C . PHE A 1 287 ? -15.016 -0.958 42.025 1.00 80.31 287 PHE A C 1
ATOM 2288 O O . PHE A 1 287 ? -14.304 -0.022 41.657 1.00 80.31 287 PHE A O 1
ATOM 2295 N N . SER A 1 288 ? -16.199 -0.784 42.620 1.00 77.00 288 SER A N 1
ATOM 2296 C CA . SER A 1 288 ? -16.700 0.547 42.976 1.00 77.00 288 SER A CA 1
ATOM 2297 C C . SER A 1 288 ? -15.877 1.198 44.085 1.00 77.00 288 SER A C 1
ATOM 2299 O O . SER A 1 288 ? -15.790 2.420 44.119 1.00 77.00 288 SER A O 1
ATOM 2301 N N . GLU A 1 289 ? -15.312 0.400 44.990 1.00 74.50 289 GLU A N 1
ATOM 2302 C CA . GLU A 1 289 ? -14.361 0.841 46.008 1.00 74.50 289 GLU A CA 1
ATOM 2303 C C . GLU A 1 289 ? -13.183 -0.139 45.998 1.00 74.50 289 GLU A C 1
ATOM 2305 O O . GLU A 1 289 ? -13.335 -1.284 46.430 1.00 74.50 289 GLU A O 1
ATOM 2310 N N . PRO A 1 290 ? -12.034 0.237 45.412 1.00 68.44 290 PRO A N 1
ATOM 2311 C CA . PRO A 1 290 ? -10.901 -0.666 45.331 1.00 68.44 290 PRO A CA 1
ATOM 2312 C C . PRO A 1 290 ? -10.232 -0.827 46.708 1.00 68.44 290 PRO A C 1
ATOM 2314 O O . PRO A 1 290 ? -10.152 0.139 47.470 1.00 68.44 290 PRO A O 1
ATOM 2317 N N . PRO A 1 291 ? -9.681 -2.012 47.025 1.00 69.75 291 PRO A N 1
ATOM 2318 C CA . PRO A 1 291 ? -8.748 -2.155 48.138 1.00 69.75 291 PRO A CA 1
ATOM 2319 C C . PRO A 1 291 ? -7.523 -1.258 47.901 1.00 69.75 291 PRO A C 1
ATOM 2321 O O . PRO A 1 291 ? -7.115 -1.096 46.752 1.00 69.75 291 PRO A O 1
ATOM 2324 N N . GLU A 1 292 ? -6.893 -0.746 48.964 1.00 67.19 292 GLU A N 1
ATOM 2325 C CA . GLU A 1 292 ? -5.824 0.281 48.934 1.00 67.19 292 GLU A CA 1
ATOM 2326 C C . GLU A 1 292 ? -4.635 0.010 47.977 1.00 67.19 292 GLU A C 1
ATOM 2328 O O . GLU A 1 292 ? -3.861 0.917 47.684 1.00 67.19 292 GLU A O 1
ATOM 2333 N N . LEU A 1 293 ? -4.483 -1.217 47.464 1.00 60.66 293 LEU A N 1
ATOM 2334 C CA . LEU A 1 293 ? -3.403 -1.637 46.566 1.00 60.66 293 LEU A CA 1
ATOM 2335 C C . LEU A 1 293 ? -3.761 -1.718 45.065 1.00 60.66 293 LEU A C 1
ATOM 2337 O O . LEU A 1 293 ? -2.866 -1.995 44.266 1.00 60.66 293 LEU A O 1
ATOM 2341 N N . TYR A 1 294 ? -5.023 -1.532 44.659 1.00 61.44 294 TYR A N 1
ATOM 2342 C CA . TYR A 1 294 ? -5.469 -1.810 43.282 1.00 61.44 294 TYR A CA 1
ATOM 2343 C C . TYR A 1 294 ? -6.150 -0.618 42.600 1.00 61.44 294 TYR A C 1
ATOM 2345 O O . TYR A 1 294 ? -6.812 0.201 43.231 1.00 61.44 294 TYR A O 1
ATOM 2353 N N . SER A 1 295 ? -6.031 -0.543 41.270 1.00 67.81 295 SER A N 1
ATOM 2354 C CA . SER A 1 295 ? -6.868 0.335 40.449 1.00 67.81 295 SER A CA 1
ATOM 2355 C C . SER A 1 295 ? -8.312 -0.170 40.419 1.00 67.81 295 SER A C 1
ATOM 2357 O O . SER A 1 295 ? -8.555 -1.375 40.459 1.00 67.81 295 SER A O 1
ATOM 2359 N N . SER A 1 296 ? -9.276 0.744 40.273 1.00 70.62 296 SER A N 1
ATOM 2360 C CA . SER A 1 296 ? -10.709 0.409 40.179 1.00 70.62 296 SER A CA 1
ATOM 2361 C C . SER A 1 296 ? -11.032 -0.582 39.057 1.00 70.62 296 SER A C 1
ATOM 2363 O O . SER A 1 296 ? -11.983 -1.343 39.177 1.00 70.62 296 SER A O 1
ATOM 2365 N N . LEU A 1 297 ? -10.227 -0.628 37.990 1.00 75.88 297 LEU A N 1
ATOM 2366 C CA . LEU A 1 297 ? -10.266 -1.671 36.965 1.00 75.88 297 LEU A CA 1
ATOM 2367 C C . LEU A 1 297 ? -9.020 -2.558 37.069 1.00 75.88 297 LEU A C 1
ATOM 2369 O O . LEU A 1 297 ? -7.898 -2.064 36.950 1.00 75.88 297 LEU A O 1
ATOM 2373 N N . VAL A 1 298 ? -9.222 -3.866 37.205 1.00 75.44 298 VAL A N 1
ATOM 2374 C CA . VAL A 1 298 ? -8.168 -4.885 37.173 1.00 75.44 298 VAL A CA 1
ATOM 2375 C C . VAL A 1 298 ? -8.403 -5.774 35.958 1.00 75.44 298 VAL A C 1
ATOM 2377 O O . VAL A 1 298 ? -9.408 -6.477 35.881 1.00 75.44 298 VAL A O 1
ATOM 2380 N N . LEU A 1 299 ? -7.488 -5.734 34.988 1.00 76.38 299 LEU A N 1
ATOM 2381 C CA . LEU A 1 299 ? -7.531 -6.588 33.800 1.00 76.38 299 LEU A CA 1
ATOM 2382 C C . LEU A 1 299 ? -6.579 -7.767 33.978 1.00 76.38 299 LEU A C 1
ATOM 2384 O O . LEU A 1 299 ? -5.413 -7.586 34.331 1.00 76.38 299 LEU A O 1
ATOM 2388 N N . TYR A 1 300 ? -7.060 -8.971 33.689 1.00 75.31 300 TYR A N 1
ATOM 2389 C CA . TYR A 1 300 ? -6.219 -10.157 33.696 1.00 75.31 300 TYR A CA 1
ATOM 2390 C C . TYR A 1 300 ? -5.437 -10.239 32.382 1.00 75.31 300 TYR A C 1
ATOM 2392 O O . TYR A 1 300 ? -6.010 -10.259 31.291 1.00 75.31 300 TYR A O 1
ATOM 2400 N N . ASN A 1 301 ? -4.107 -10.293 32.479 1.00 51.16 301 ASN A N 1
ATOM 2401 C CA . ASN A 1 301 ? -3.246 -10.564 31.332 1.00 51.16 301 ASN A CA 1
ATOM 2402 C C . ASN A 1 301 ? -3.342 -12.051 30.989 1.00 51.16 301 ASN A C 1
ATOM 2404 O O . ASN A 1 301 ? -2.650 -12.858 31.607 1.00 51.16 301 ASN A O 1
ATOM 2408 N N . GLN A 1 302 ? -4.162 -12.430 30.007 1.00 57.34 302 GLN A N 1
ATOM 2409 C CA . GLN A 1 302 ? -4.113 -13.790 29.469 1.00 57.34 302 GLN A CA 1
ATOM 2410 C C . GLN A 1 302 ? -4.151 -13.866 27.946 1.00 57.34 302 GLN A C 1
ATOM 2412 O O . GLN A 1 302 ? -4.819 -13.106 27.244 1.00 57.34 302 GLN A O 1
ATOM 2417 N N . GLN A 1 303 ? -3.338 -14.815 27.484 1.00 46.91 303 GLN A N 1
ATOM 2418 C CA . GLN A 1 303 ? -3.045 -15.178 26.112 1.00 46.91 303 GLN A CA 1
ATOM 2419 C C . GLN A 1 303 ? -4.306 -15.727 25.449 1.00 46.91 303 GLN A C 1
ATOM 2421 O O . GLN A 1 303 ? -4.944 -16.643 25.963 1.00 46.91 303 GLN A O 1
ATOM 2426 N N . PHE A 1 304 ? -4.651 -15.172 24.290 1.00 48.19 304 PHE A N 1
ATOM 2427 C CA . PHE A 1 304 ? -5.685 -15.738 23.437 1.00 48.19 304 PHE A CA 1
ATOM 2428 C C . PHE A 1 304 ? -5.369 -17.217 23.177 1.00 48.19 304 PHE A C 1
ATOM 2430 O O . PHE A 1 304 ? -4.221 -17.518 22.829 1.00 48.19 304 PHE A O 1
ATOM 2437 N N . PRO A 1 305 ? -6.342 -18.139 23.291 1.00 44.09 305 PRO A N 1
ATOM 2438 C CA . PRO A 1 305 ? -6.175 -19.473 22.745 1.00 44.09 305 PRO A CA 1
ATOM 2439 C C . PRO A 1 305 ? -6.039 -19.333 21.224 1.00 44.09 305 PRO A C 1
ATOM 2441 O O . PRO A 1 305 ? -7.016 -19.216 20.487 1.00 44.09 305 PRO A O 1
ATOM 2444 N N . PHE A 1 306 ? -4.795 -19.261 20.757 1.00 44.28 306 PHE A N 1
ATOM 2445 C CA . PHE A 1 306 ? -4.458 -19.336 19.346 1.00 44.28 306 PHE A CA 1
ATOM 2446 C C . PHE A 1 306 ? -4.868 -20.711 18.799 1.00 44.28 306 PHE A C 1
ATOM 2448 O O . PHE A 1 306 ? -4.724 -21.729 19.473 1.00 44.28 306 PHE A O 1
ATOM 2455 N N . ASN A 1 307 ? -5.303 -20.705 17.536 1.00 38.50 307 ASN A N 1
ATOM 2456 C CA . ASN A 1 307 ? -5.630 -21.838 16.660 1.00 38.50 307 ASN A CA 1
ATOM 2457 C C . ASN A 1 307 ? -7.032 -22.460 16.768 1.00 38.50 307 ASN A C 1
ATOM 2459 O O . ASN A 1 307 ? -7.193 -23.614 17.160 1.00 38.50 307 ASN A O 1
ATOM 2463 N N . ARG A 1 308 ? -8.031 -21.780 16.190 1.00 42.88 308 ARG A N 1
ATOM 2464 C CA . ARG A 1 308 ? -9.029 -22.475 15.355 1.00 42.88 308 ARG A CA 1
ATOM 2465 C C . ARG A 1 308 ? -9.274 -21.714 14.055 1.00 42.88 308 ARG A C 1
ATOM 2467 O O . ARG A 1 308 ? -9.809 -20.614 14.059 1.00 42.88 308 ARG A O 1
ATOM 2474 N N . SER A 1 309 ? -8.913 -22.341 12.940 1.00 39.72 309 SER A N 1
ATOM 2475 C CA . SER A 1 309 ? -9.337 -21.962 11.593 1.00 39.72 309 SER A CA 1
ATOM 2476 C C . SER A 1 309 ? -10.697 -22.602 11.301 1.00 39.72 309 SER A C 1
ATOM 2478 O O . SER A 1 309 ? -10.772 -23.652 10.661 1.00 39.72 309 SER A O 1
ATOM 2480 N N . THR A 1 310 ? -11.783 -22.030 11.819 1.00 41.47 310 THR A N 1
ATOM 2481 C CA . THR A 1 310 ? -13.131 -22.427 11.387 1.00 41.47 310 THR A CA 1
ATOM 2482 C C . THR A 1 310 ? -13.536 -21.584 10.178 1.00 41.47 310 THR A C 1
ATOM 2484 O O . THR A 1 310 ? -13.573 -20.358 10.300 1.00 41.47 310 THR A O 1
ATOM 2487 N N . PRO A 1 311 ? -13.834 -22.194 9.016 1.00 38.25 311 PRO A N 1
ATOM 2488 C CA . PRO A 1 311 ? -14.326 -21.453 7.865 1.00 38.25 311 PRO A CA 1
ATOM 2489 C C . PRO A 1 311 ? -15.678 -20.823 8.201 1.00 38.25 311 PRO A C 1
ATOM 2491 O O . PRO A 1 311 ? -16.579 -21.482 8.718 1.00 38.25 311 PRO A O 1
ATOM 2494 N N . PHE A 1 312 ? -15.804 -19.532 7.909 1.00 45.03 312 PHE A N 1
ATOM 2495 C CA . PHE A 1 312 ? -17.011 -18.758 8.159 1.00 45.03 312 PHE A CA 1
ATOM 2496 C C . PHE A 1 312 ? -18.126 -19.191 7.183 1.00 45.03 312 PHE A C 1
ATOM 2498 O O . PHE A 1 312 ? -17.954 -19.049 5.967 1.00 45.03 312 PHE A O 1
ATOM 2505 N N . PRO A 1 313 ? -19.276 -19.719 7.649 1.00 38.75 313 PRO A N 1
ATOM 2506 C CA . PRO A 1 313 ? -20.339 -20.148 6.755 1.00 38.75 313 PRO A CA 1
ATOM 2507 C C . PRO A 1 313 ? -21.175 -18.932 6.332 1.00 38.75 313 PRO A C 1
ATOM 2509 O O . PRO A 1 313 ? -22.196 -18.602 6.938 1.00 38.75 313 PRO A O 1
ATOM 2512 N N . LEU A 1 314 ? -20.760 -18.256 5.257 1.00 42.28 314 LEU A N 1
ATOM 2513 C CA . LEU A 1 314 ? -21.659 -17.366 4.521 1.00 42.28 314 LEU A CA 1
ATOM 2514 C C . LEU A 1 314 ? -22.714 -18.219 3.818 1.00 42.28 314 LEU A C 1
ATOM 2516 O O . LEU A 1 314 ? -22.393 -19.095 3.013 1.00 42.28 314 LEU A O 1
ATOM 2520 N N . ARG A 1 315 ? -23.994 -17.926 4.061 1.00 38.16 315 ARG A N 1
ATOM 2521 C CA . ARG A 1 315 ? -25.094 -18.490 3.273 1.00 38.16 315 ARG A CA 1
ATOM 2522 C C . ARG A 1 315 ? -25.006 -17.929 1.843 1.00 38.16 315 ARG A C 1
ATOM 2524 O O . ARG A 1 315 ? -25.518 -16.855 1.547 1.00 38.16 315 ARG A O 1
ATOM 2531 N N . GLY A 1 316 ? -24.314 -18.651 0.962 1.00 39.03 316 GLY A N 1
ATOM 2532 C CA . GLY A 1 316 ? -24.418 -18.496 -0.491 1.00 39.03 316 GLY A CA 1
ATOM 2533 C C . GLY A 1 316 ? -23.723 -17.289 -1.132 1.00 39.03 316 GLY A C 1
ATOM 2534 O O . GLY A 1 316 ? -24.128 -16.898 -2.225 1.00 39.03 316 GLY A O 1
ATOM 2535 N N . ARG A 1 317 ? -22.692 -16.686 -0.521 1.00 36.94 317 ARG A N 1
ATOM 2536 C CA . ARG A 1 317 ? -21.885 -15.645 -1.191 1.00 36.94 317 ARG A CA 1
ATOM 2537 C C . ARG A 1 317 ? -20.392 -15.838 -0.953 1.00 36.94 317 ARG A C 1
ATOM 2539 O O . ARG A 1 317 ? -19.906 -15.634 0.149 1.00 36.94 317 ARG A O 1
ATOM 2546 N N . THR A 1 318 ? -19.663 -16.165 -2.014 1.00 29.33 318 THR A N 1
ATOM 2547 C CA . THR A 1 318 ? -18.200 -16.083 -2.072 1.00 29.33 318 THR A CA 1
ATOM 2548 C C . THR A 1 318 ? -17.814 -14.715 -2.631 1.00 29.33 318 THR A C 1
ATOM 2550 O O . THR A 1 318 ? -17.795 -14.521 -3.847 1.00 29.33 318 THR A O 1
ATOM 2553 N N . ALA A 1 319 ? -17.539 -13.742 -1.763 1.00 27.61 319 ALA A N 1
ATOM 2554 C CA . ALA A 1 319 ? -16.871 -12.511 -2.175 1.00 27.61 319 ALA A CA 1
ATOM 2555 C C . ALA A 1 319 ? -15.361 -12.757 -2.115 1.00 27.61 319 ALA A C 1
ATOM 2557 O O . ALA A 1 319 ? -14.791 -12.907 -1.041 1.00 27.61 319 ALA A O 1
ATOM 2558 N N . ARG A 1 320 ? -14.709 -12.837 -3.278 1.00 28.56 320 ARG A N 1
ATOM 2559 C CA . ARG A 1 320 ? -13.254 -12.988 -3.374 1.00 28.56 320 ARG A CA 1
ATOM 2560 C C . ARG A 1 320 ? -12.602 -11.608 -3.271 1.00 28.56 320 ARG A C 1
ATOM 2562 O O . ARG A 1 320 ? -12.094 -11.080 -4.253 1.00 28.56 320 ARG A O 1
ATOM 2569 N N . VAL A 1 321 ? -12.659 -11.010 -2.085 1.00 30.80 321 VAL A N 1
ATOM 2570 C CA . VAL A 1 321 ? -11.704 -9.970 -1.692 1.00 30.80 321 VAL A CA 1
ATOM 2571 C C . VAL A 1 321 ? -10.586 -10.720 -0.989 1.00 30.80 321 VAL A C 1
ATOM 2573 O O . VAL A 1 321 ? -10.809 -11.314 0.060 1.00 30.80 321 VAL A O 1
ATOM 2576 N N . VAL A 1 322 ? -9.404 -10.772 -1.601 1.00 37.19 322 VAL A N 1
ATOM 2577 C CA . VAL A 1 322 ? -8.216 -11.360 -0.973 1.00 37.19 322 VAL A CA 1
ATOM 2578 C C . VAL A 1 322 ? -7.744 -10.386 0.109 1.00 37.19 322 VAL A C 1
ATOM 2580 O O . VAL A 1 322 ? -6.809 -9.618 -0.092 1.00 37.19 322 VAL A O 1
ATOM 2583 N N . MET A 1 323 ? -8.437 -10.381 1.246 1.00 37.53 323 MET A N 1
ATOM 2584 C CA . MET A 1 323 ? -7.806 -10.057 2.517 1.00 37.53 323 MET A CA 1
ATOM 2585 C C . MET A 1 323 ? -6.826 -11.196 2.792 1.00 37.53 323 MET A C 1
ATOM 2587 O O . MET A 1 323 ? -7.170 -12.368 2.643 1.00 37.53 323 MET A O 1
ATOM 2591 N N . ILE A 1 324 ? -5.584 -10.876 3.145 1.00 40.56 324 ILE A N 1
ATOM 2592 C CA . ILE A 1 324 ? -4.676 -11.875 3.710 1.00 40.56 324 ILE A CA 1
ATOM 2593 C C . ILE A 1 324 ? -5.254 -12.193 5.094 1.00 40.56 324 ILE A C 1
ATOM 2595 O O . ILE A 1 324 ? -4.934 -11.525 6.070 1.00 40.56 324 ILE A O 1
ATOM 2599 N N . GLU A 1 325 ? -6.164 -13.166 5.148 1.00 44.88 325 GLU A N 1
ATOM 2600 C CA . GLU A 1 325 ? -7.016 -13.542 6.290 1.00 44.88 325 GLU A CA 1
ATOM 2601 C C . GLU A 1 325 ? -6.260 -14.019 7.554 1.00 44.88 325 GLU A C 1
ATOM 2603 O O . GLU A 1 325 ? -6.879 -14.567 8.453 1.00 44.88 325 GLU A O 1
ATOM 2608 N N . ASN A 1 326 ? -4.947 -13.790 7.685 1.00 42.53 326 ASN A N 1
ATOM 2609 C CA . ASN A 1 326 ? -4.145 -14.233 8.836 1.00 42.53 326 ASN A CA 1
ATOM 2610 C C . ASN A 1 326 ? -3.118 -13.206 9.359 1.00 42.53 326 ASN A C 1
ATOM 2612 O O . ASN A 1 326 ? -2.316 -13.554 10.225 1.00 42.53 326 ASN A O 1
ATOM 2616 N N . ALA A 1 327 ? -3.088 -11.964 8.861 1.00 46.06 327 ALA A N 1
ATOM 2617 C CA . ALA A 1 327 ? -2.082 -10.981 9.279 1.00 46.06 327 ALA A CA 1
ATOM 2618 C C . ALA A 1 327 ? -2.718 -9.724 9.889 1.00 46.06 327 ALA A C 1
ATOM 2620 O O . ALA A 1 327 ? -3.505 -9.045 9.238 1.00 46.06 327 ALA A O 1
ATOM 2621 N N . THR A 1 328 ? -2.330 -9.383 11.122 1.00 51.75 328 THR A N 1
ATOM 2622 C CA . THR A 1 328 ? -2.708 -8.122 11.790 1.00 51.75 328 THR A CA 1
ATOM 2623 C C . THR A 1 328 ? -1.988 -6.904 11.203 1.00 51.75 328 THR A C 1
ATOM 2625 O O . THR A 1 328 ? -2.469 -5.785 11.332 1.00 51.75 328 THR A O 1
ATOM 2628 N N . MET A 1 329 ? -0.842 -7.113 10.544 1.00 62.62 329 MET A N 1
ATOM 2629 C CA . MET A 1 329 ? -0.063 -6.088 9.849 1.00 62.62 329 MET A CA 1
ATOM 2630 C C . MET A 1 329 ? 0.652 -6.710 8.644 1.00 62.62 329 MET A C 1
ATOM 2632 O O . MET A 1 329 ? 1.202 -7.807 8.744 1.00 62.62 329 MET A O 1
ATOM 2636 N N . SER A 1 330 ? 0.679 -6.007 7.509 1.00 68.38 330 SER A N 1
ATOM 2637 C CA . SER A 1 330 ? 1.428 -6.423 6.317 1.00 68.38 330 SER A CA 1
ATOM 2638 C C . SER A 1 330 ? 2.642 -5.522 6.111 1.00 68.38 330 SER A C 1
ATOM 2640 O O . SER A 1 330 ? 2.501 -4.320 5.893 1.00 68.38 330 SER A O 1
ATOM 2642 N N . VAL A 1 331 ? 3.843 -6.106 6.157 1.00 75.62 331 VAL A N 1
ATOM 2643 C CA . VAL A 1 331 ? 5.095 -5.420 5.811 1.00 75.62 331 VAL A CA 1
ATOM 2644 C C . VAL A 1 331 ? 5.544 -5.921 4.447 1.00 75.62 331 VAL A C 1
ATOM 2646 O O . VAL A 1 331 ? 6.213 -6.944 4.320 1.00 75.62 331 VAL A O 1
ATOM 2649 N N . ALA A 1 332 ? 5.124 -5.210 3.409 1.00 74.75 332 ALA A N 1
ATOM 2650 C CA . ALA A 1 332 ? 5.395 -5.557 2.022 1.00 74.75 332 ALA A CA 1
ATOM 2651 C C . ALA A 1 332 ? 5.592 -4.284 1.184 1.00 74.75 332 ALA A C 1
ATOM 2653 O O . ALA A 1 332 ? 5.154 -3.204 1.589 1.00 74.75 332 ALA A O 1
ATOM 2654 N N . PRO A 1 333 ? 6.218 -4.377 -0.005 1.00 71.25 333 PRO A N 1
ATOM 2655 C CA . PRO A 1 333 ? 6.277 -3.271 -0.958 1.00 71.25 333 PRO A CA 1
ATOM 2656 C C . PRO A 1 333 ? 4.895 -3.032 -1.596 1.00 71.25 333 PRO A C 1
ATOM 2658 O O . PRO A 1 333 ? 4.669 -3.335 -2.769 1.00 71.25 333 PRO A O 1
ATOM 2661 N N . LEU A 1 334 ? 3.959 -2.501 -0.807 1.00 78.19 334 LEU A N 1
ATOM 2662 C CA . LEU A 1 334 ? 2.574 -2.257 -1.189 1.00 78.19 334 LEU A CA 1
ATOM 2663 C C . LEU A 1 334 ? 2.369 -0.782 -1.551 1.00 78.19 334 LEU A C 1
ATOM 2665 O O . LEU A 1 334 ? 2.590 0.113 -0.741 1.00 78.19 334 LEU A O 1
ATOM 2669 N N . SER A 1 335 ? 1.936 -0.523 -2.784 1.00 82.44 335 SER A N 1
ATOM 2670 C CA . SER A 1 335 ? 1.577 0.829 -3.223 1.00 82.44 335 SER A CA 1
ATOM 2671 C C . SER A 1 335 ? 0.240 1.270 -2.627 1.00 82.44 335 SER A C 1
ATOM 2673 O O . SER A 1 335 ? -0.747 0.527 -2.721 1.00 82.44 335 SER A O 1
ATOM 2675 N N . ILE A 1 336 ? 0.225 2.493 -2.095 1.00 81.75 336 ILE A N 1
ATOM 2676 C CA . ILE A 1 336 ? -0.968 3.204 -1.624 1.00 81.75 336 ILE A CA 1
ATOM 2677 C C . ILE A 1 336 ? -1.823 3.576 -2.847 1.00 81.75 336 ILE A C 1
ATOM 2679 O O . ILE A 1 336 ? -1.304 4.110 -3.827 1.00 81.75 336 ILE A O 1
ATOM 2683 N N . ASN A 1 337 ? -3.115 3.244 -2.818 1.00 74.56 337 ASN A N 1
ATOM 2684 C CA . ASN A 1 337 ? -4.089 3.546 -3.873 1.00 74.56 337 ASN A CA 1
ATOM 2685 C C . ASN A 1 337 ? -5.458 3.800 -3.225 1.00 74.56 337 ASN A C 1
ATOM 2687 O O . ASN A 1 337 ? -5.778 3.120 -2.255 1.00 74.56 337 ASN A O 1
ATOM 2691 N N . ALA A 1 338 ? -6.286 4.672 -3.805 1.00 76.56 338 ALA A N 1
ATOM 2692 C CA . ALA A 1 338 ? -7.606 5.033 -3.280 1.00 76.56 338 ALA A CA 1
ATOM 2693 C C . ALA A 1 338 ? -8.507 3.807 -3.036 1.00 76.56 338 ALA A C 1
ATOM 2695 O O . ALA A 1 338 ? -9.111 3.673 -1.981 1.00 76.56 338 ALA A O 1
ATOM 2696 N N . GLN A 1 339 ? -8.519 2.847 -3.969 1.00 68.50 339 GLN A N 1
ATOM 2697 C CA . GLN A 1 339 ? -9.292 1.602 -3.815 1.00 68.50 339 GLN A CA 1
ATOM 2698 C C . GLN A 1 339 ? -8.801 0.709 -2.664 1.00 68.50 339 GLN A C 1
ATOM 2700 O O . GLN A 1 339 ? -9.551 -0.121 -2.169 1.00 68.50 339 GLN A O 1
ATOM 2705 N N . ARG A 1 340 ? -7.521 0.815 -2.284 1.00 71.81 340 ARG A N 1
ATOM 2706 C CA . ARG A 1 340 ? -6.953 0.050 -1.164 1.00 71.81 340 ARG A CA 1
ATOM 2707 C C . ARG A 1 340 ? -7.154 0.782 0.154 1.00 71.81 340 ARG A C 1
ATOM 2709 O O . ARG A 1 340 ? -7.385 0.124 1.151 1.00 71.81 340 ARG A O 1
ATOM 2716 N N . GLU A 1 341 ? -7.087 2.107 0.139 1.00 70.88 341 GLU A N 1
ATOM 2717 C CA . GLU A 1 341 ? -7.310 2.965 1.306 1.00 70.88 341 GLU A CA 1
ATOM 2718 C C . GLU A 1 341 ? -8.751 2.869 1.833 1.00 70.88 341 GLU A C 1
ATOM 2720 O O . GLU A 1 341 ? -8.971 2.975 3.029 1.00 70.88 341 GLU A O 1
ATOM 2725 N N . GLU A 1 342 ? -9.728 2.565 0.971 1.00 70.19 342 GLU A N 1
ATOM 2726 C CA . GLU A 1 342 ? -11.102 2.259 1.405 1.00 70.19 342 GLU A CA 1
ATOM 2727 C C . GLU A 1 342 ? -11.203 0.949 2.215 1.00 70.19 342 GLU A C 1
ATOM 2729 O O . GLU A 1 342 ? -12.136 0.769 2.994 1.00 70.19 342 GLU A O 1
ATOM 2734 N N . ALA A 1 343 ? -10.256 0.021 2.031 1.00 65.06 343 ALA A N 1
ATOM 2735 C CA . ALA A 1 343 ? -10.297 -1.316 2.623 1.00 65.06 343 ALA A CA 1
ATOM 2736 C C . ALA A 1 343 ? -9.271 -1.539 3.748 1.00 65.06 343 ALA A C 1
ATOM 2738 O O . ALA A 1 343 ? -9.491 -2.407 4.592 1.00 65.06 343 ALA A O 1
ATOM 2739 N N . VAL A 1 344 ? -8.142 -0.819 3.745 1.00 70.44 344 VAL A N 1
ATOM 2740 C CA . VAL A 1 344 ? -7.061 -0.944 4.735 1.00 70.44 344 VAL A CA 1
ATOM 2741 C C . VAL A 1 344 ? -6.427 0.411 5.053 1.00 70.44 344 VAL A C 1
ATOM 2743 O O . VAL A 1 344 ? -6.201 1.226 4.158 1.00 70.44 344 VAL A O 1
ATOM 2746 N N . ASP A 1 345 ? -6.043 0.602 6.315 1.00 69.88 345 ASP A N 1
ATOM 2747 C CA . ASP A 1 345 ? -5.277 1.772 6.743 1.00 69.88 345 ASP A CA 1
ATOM 2748 C C . ASP A 1 345 ? -3.798 1.652 6.349 1.00 69.88 345 ASP A C 1
ATOM 2750 O O . ASP A 1 345 ? -3.149 0.620 6.553 1.00 69.88 345 ASP A O 1
ATOM 2754 N N . PHE A 1 346 ? -3.238 2.737 5.809 1.00 75.06 346 PHE A N 1
ATOM 2755 C CA . PHE A 1 346 ? -1.822 2.838 5.458 1.00 75.06 346 PHE A CA 1
ATOM 2756 C C . PHE A 1 346 ? -1.049 3.705 6.454 1.00 75.06 346 PHE A C 1
ATOM 2758 O O . PHE A 1 346 ? -1.528 4.722 6.953 1.00 75.06 346 PHE A O 1
ATOM 2765 N N . THR A 1 347 ? 0.213 3.346 6.684 1.00 80.50 347 THR A N 1
ATOM 2766 C CA . THR A 1 347 ? 1.169 4.227 7.360 1.00 80.50 347 THR A CA 1
ATOM 2767 C C . THR A 1 347 ? 1.603 5.371 6.440 1.00 80.50 347 THR A C 1
ATOM 2769 O O . THR A 1 347 ? 1.329 5.384 5.236 1.00 80.50 347 THR A O 1
ATOM 2772 N N . LYS A 1 348 ? 2.332 6.353 6.990 1.00 80.19 348 LYS A N 1
ATOM 2773 C CA . LYS A 1 348 ? 2.983 7.364 6.150 1.00 80.19 348 LYS A CA 1
ATOM 2774 C C . LYS A 1 348 ? 3.957 6.683 5.178 1.00 80.19 348 LYS A C 1
ATOM 2776 O O . LYS A 1 348 ? 4.680 5.770 5.581 1.00 80.19 348 LYS A O 1
ATOM 2781 N N . PRO A 1 349 ? 3.997 7.120 3.907 1.00 78.75 349 PRO A N 1
ATOM 2782 C CA . PRO A 1 349 ? 4.866 6.509 2.915 1.00 78.75 349 PRO A CA 1
ATOM 2783 C C . PRO A 1 349 ? 6.326 6.622 3.359 1.00 78.75 349 PRO A C 1
ATOM 2785 O O . PRO A 1 349 ? 6.833 7.717 3.584 1.00 78.75 349 PRO A O 1
ATOM 2788 N N . PHE A 1 350 ? 7.007 5.481 3.460 1.00 82.81 350 PHE A N 1
ATOM 2789 C CA . PHE A 1 350 ? 8.423 5.424 3.837 1.00 82.81 350 PHE A CA 1
ATOM 2790 C C . PHE A 1 350 ? 9.365 5.474 2.622 1.00 82.81 350 PHE A C 1
ATOM 2792 O O . PHE A 1 350 ? 10.568 5.672 2.776 1.00 82.81 350 PHE A O 1
ATOM 2799 N N . LYS A 1 351 ? 8.841 5.261 1.404 1.00 78.44 351 LYS A N 1
ATOM 2800 C CA . LYS A 1 351 ? 9.621 5.257 0.159 1.00 78.44 351 LYS A CA 1
ATOM 2801 C C . LYS A 1 351 ? 8.786 5.680 -1.048 1.00 78.44 351 LYS A C 1
ATOM 2803 O O . LYS A 1 351 ? 7.766 5.065 -1.350 1.00 78.44 351 LYS A O 1
ATOM 2808 N N . THR A 1 352 ? 9.277 6.668 -1.791 1.00 85.31 352 THR A N 1
ATOM 2809 C CA . THR A 1 352 ? 8.690 7.106 -3.067 1.00 85.31 352 THR A CA 1
ATOM 2810 C C . THR A 1 352 ? 9.211 6.244 -4.219 1.00 85.31 352 THR A C 1
ATOM 2812 O O . THR A 1 352 ? 10.410 5.967 -4.301 1.00 85.31 352 THR A O 1
ATOM 2815 N N . ARG A 1 353 ? 8.324 5.813 -5.125 1.00 77.75 353 ARG A N 1
ATOM 2816 C CA . ARG A 1 353 ? 8.675 5.024 -6.316 1.00 77.75 353 ARG A CA 1
ATOM 2817 C C . ARG A 1 353 ? 8.009 5.605 -7.559 1.00 77.75 353 ARG A C 1
ATOM 2819 O O . ARG A 1 353 ? 6.855 6.011 -7.501 1.00 77.75 353 ARG A O 1
ATOM 2826 N N . TYR A 1 354 ? 8.729 5.576 -8.675 1.00 83.25 354 TYR A N 1
ATOM 2827 C CA . TYR A 1 354 ? 8.230 5.981 -9.988 1.00 83.25 354 TYR A CA 1
ATOM 2828 C C . TYR A 1 354 ? 8.031 4.758 -10.886 1.00 83.25 354 TYR A C 1
ATOM 2830 O O . TYR A 1 354 ? 8.688 3.729 -10.701 1.00 83.25 354 TYR A O 1
ATOM 2838 N N . ILE A 1 355 ? 7.129 4.874 -11.861 1.00 83.62 355 ILE A N 1
ATOM 2839 C CA . ILE A 1 355 ? 6.983 3.883 -12.930 1.00 83.62 355 ILE A CA 1
ATOM 2840 C C . ILE A 1 355 ? 8.156 4.075 -13.893 1.00 83.62 355 ILE A C 1
ATOM 2842 O O . ILE A 1 355 ? 8.355 5.169 -14.418 1.00 83.62 355 ILE A O 1
ATOM 2846 N N . SER A 1 356 ? 8.930 3.019 -14.120 1.00 83.94 356 SER A N 1
ATOM 2847 C CA . SER A 1 356 ? 10.023 3.000 -15.089 1.00 83.94 356 SER A CA 1
ATOM 2848 C C . SER A 1 356 ? 9.786 1.922 -16.140 1.00 83.94 356 SER A C 1
ATOM 2850 O O . SER A 1 356 ? 9.102 0.926 -15.897 1.00 83.94 356 SER A O 1
ATOM 2852 N N . VAL A 1 357 ? 10.355 2.132 -17.325 1.00 82.25 357 VAL A N 1
ATOM 2853 C CA . VAL A 1 357 ? 10.345 1.148 -18.407 1.00 82.25 357 VAL A CA 1
ATOM 2854 C C . VAL A 1 357 ? 11.688 0.438 -18.404 1.00 82.25 357 VAL A C 1
ATOM 2856 O O . VAL A 1 357 ? 12.735 1.078 -18.481 1.00 82.25 357 VAL A O 1
ATOM 2859 N N . LEU A 1 358 ? 11.651 -0.888 -18.317 1.00 83.31 358 LEU A N 1
ATOM 2860 C CA . LEU A 1 358 ? 12.827 -1.726 -18.489 1.00 83.31 358 LEU A CA 1
ATOM 2861 C C . LEU A 1 358 ? 12.848 -2.244 -19.924 1.00 83.31 358 LEU A C 1
ATOM 2863 O O . LEU A 1 358 ? 11.881 -2.849 -20.384 1.00 83.31 358 LEU A O 1
ATOM 2867 N N . MET A 1 359 ? 13.958 -2.025 -20.622 1.00 78.75 359 MET A N 1
ATOM 2868 C CA . MET A 1 359 ? 14.163 -2.545 -21.968 1.00 78.75 359 MET A CA 1
ATOM 2869 C C . MET A 1 359 ? 15.549 -3.158 -22.099 1.00 78.75 359 MET A C 1
ATOM 2871 O O . MET A 1 359 ? 16.512 -2.702 -21.482 1.00 78.75 359 MET A O 1
ATOM 2875 N N . ARG A 1 360 ? 15.657 -4.187 -22.939 1.00 75.25 360 ARG A N 1
ATOM 2876 C CA . ARG A 1 360 ? 16.951 -4.758 -23.298 1.00 75.25 360 ARG A CA 1
ATOM 2877 C C . ARG A 1 360 ? 17.711 -3.760 -24.169 1.00 75.25 360 ARG A C 1
ATOM 2879 O O . ARG A 1 360 ? 17.166 -3.268 -25.157 1.00 75.25 360 ARG A O 1
ATOM 2886 N N . ILE A 1 361 ? 18.971 -3.501 -23.827 1.00 70.31 361 ILE A N 1
ATOM 2887 C CA . ILE A 1 361 ? 19.864 -2.706 -24.673 1.00 70.31 361 ILE A CA 1
ATOM 2888 C C . ILE A 1 361 ? 19.994 -3.431 -26.024 1.00 70.31 361 ILE A C 1
ATOM 2890 O O . ILE A 1 361 ? 20.336 -4.621 -26.037 1.00 70.31 361 ILE A O 1
ATOM 2894 N N . PRO A 1 362 ? 19.686 -2.771 -27.158 1.00 66.56 362 PRO A N 1
ATOM 2895 C CA . PRO A 1 362 ? 19.784 -3.411 -28.460 1.00 66.56 362 PRO A CA 1
ATOM 2896 C C . PRO A 1 362 ? 21.248 -3.766 -28.737 1.00 66.56 362 PRO A C 1
ATOM 2898 O O . PRO A 1 362 ? 22.121 -2.899 -28.689 1.00 66.56 362 PRO A O 1
ATOM 2901 N N . ARG A 1 363 ? 21.520 -5.043 -29.033 1.00 63.81 363 ARG A N 1
ATOM 2902 C CA . ARG A 1 363 ? 22.832 -5.453 -29.544 1.00 63.81 363 ARG A CA 1
ATOM 2903 C C . ARG A 1 363 ? 22.964 -4.890 -30.954 1.00 63.81 363 ARG A C 1
ATOM 2905 O O . ARG A 1 363 ? 22.115 -5.167 -31.798 1.00 63.81 363 ARG A O 1
ATOM 2912 N N . ARG A 1 364 ? 23.989 -4.071 -31.194 1.00 61.44 364 ARG A N 1
ATOM 2913 C CA . ARG A 1 364 ? 24.384 -3.742 -32.565 1.00 61.44 364 ARG A CA 1
ATOM 2914 C C . ARG A 1 364 ? 24.994 -4.995 -33.171 1.00 61.44 364 ARG A C 1
ATOM 2916 O O . ARG A 1 364 ? 25.818 -5.638 -32.528 1.00 61.44 364 ARG A O 1
ATOM 2923 N N . GLU A 1 365 ? 24.566 -5.336 -34.376 1.00 60.81 365 GLU A N 1
ATOM 2924 C CA . GLU A 1 365 ? 25.270 -6.318 -35.189 1.00 60.81 365 GLU A CA 1
ATOM 2925 C C . GLU A 1 365 ? 26.635 -5.712 -35.522 1.00 60.81 365 GLU A C 1
ATOM 2927 O O . GLU A 1 365 ? 26.708 -4.659 -36.159 1.00 60.81 365 GLU A O 1
ATOM 2932 N N . THR A 1 366 ? 27.701 -6.308 -34.988 1.00 62.88 366 THR A N 1
ATOM 2933 C CA . THR A 1 366 ? 29.069 -5.914 -35.315 1.00 62.88 366 THR A CA 1
ATOM 2934 C C . THR A 1 366 ? 29.337 -6.332 -36.751 1.00 62.88 366 THR A C 1
ATOM 2936 O O . THR A 1 366 ? 29.109 -7.478 -37.141 1.00 62.88 366 THR A O 1
ATOM 2939 N N . SER A 1 367 ? 29.772 -5.381 -37.572 1.00 69.56 367 SER A N 1
ATOM 2940 C CA . SER A 1 367 ? 30.194 -5.694 -38.935 1.00 69.56 367 SER A CA 1
ATOM 2941 C C . SER A 1 367 ? 31.695 -5.937 -38.940 1.00 69.56 367 SER A C 1
ATOM 2943 O O . SER A 1 367 ? 32.463 -5.120 -38.435 1.00 69.56 367 SER A O 1
ATOM 2945 N N . TYR A 1 368 ? 32.138 -7.027 -39.568 1.00 78.38 368 TYR A N 1
ATOM 2946 C CA . TYR A 1 368 ? 33.558 -7.389 -39.642 1.00 78.38 368 TYR A CA 1
ATOM 2947 C C . TYR A 1 368 ? 34.447 -6.314 -40.307 1.00 78.38 368 TYR A C 1
ATOM 2949 O O . TYR A 1 368 ? 35.660 -6.313 -40.107 1.00 78.38 368 TYR A O 1
ATOM 2957 N N . PHE A 1 369 ? 33.864 -5.390 -41.084 1.00 81.38 369 PHE A N 1
ATOM 2958 C CA . PHE A 1 369 ? 34.567 -4.317 -41.807 1.00 81.38 369 PHE A CA 1
ATOM 2959 C C . PHE A 1 369 ? 34.417 -2.929 -41.165 1.00 81.38 369 PHE A C 1
ATOM 2961 O O . PHE A 1 369 ? 34.528 -1.908 -41.845 1.00 81.38 369 PHE A O 1
ATOM 2968 N N . GLU A 1 370 ? 34.175 -2.860 -39.853 1.00 79.19 370 GLU A N 1
ATOM 2969 C CA . GLU A 1 370 ? 34.037 -1.585 -39.135 1.00 79.19 370 GLU A CA 1
ATOM 2970 C C . GLU A 1 370 ? 35.257 -0.657 -39.269 1.00 79.19 370 GLU A C 1
ATOM 2972 O O . GLU A 1 370 ? 35.090 0.562 -39.243 1.00 79.19 370 GLU A O 1
ATOM 2977 N N . PHE A 1 371 ? 36.459 -1.195 -39.502 1.00 82.50 371 PHE A N 1
ATOM 2978 C CA . PHE A 1 371 ? 37.672 -0.398 -39.726 1.00 82.50 371 PHE A CA 1
ATOM 2979 C C . PHE A 1 371 ? 37.641 0.446 -41.016 1.00 82.50 371 PHE A C 1
ATOM 2981 O O . PHE A 1 371 ? 38.399 1.402 -41.121 1.00 82.50 371 PHE A O 1
ATOM 2988 N N . LEU A 1 372 ? 36.765 0.157 -41.989 1.00 86.25 372 LEU A N 1
ATOM 2989 C CA . LEU A 1 372 ? 36.617 0.989 -43.195 1.00 86.25 372 LEU A CA 1
ATOM 2990 C C . LEU A 1 372 ? 35.700 2.202 -42.983 1.00 86.25 372 LEU A C 1
ATOM 2992 O O . LEU A 1 372 ? 35.801 3.168 -43.737 1.00 86.25 372 LEU A O 1
ATOM 2996 N N . ASN A 1 373 ? 34.835 2.174 -41.963 1.00 85.38 373 ASN A N 1
ATOM 2997 C CA . ASN A 1 373 ? 33.837 3.215 -41.683 1.00 85.38 373 ASN A CA 1
ATOM 2998 C C . ASN A 1 373 ? 34.379 4.611 -41.293 1.00 85.38 373 ASN A C 1
ATOM 3000 O O . ASN A 1 373 ? 33.648 5.576 -41.529 1.00 85.38 373 ASN A O 1
ATOM 3004 N N . PRO A 1 374 ? 35.593 4.791 -40.720 1.00 87.69 374 PRO A N 1
ATOM 3005 C CA . PRO A 1 374 ? 36.124 6.119 -40.379 1.00 87.69 374 PRO A CA 1
ATOM 3006 C C . PRO A 1 374 ? 36.286 7.067 -41.575 1.00 87.69 374 PRO A C 1
ATOM 3008 O O . PRO A 1 374 ? 36.338 8.286 -41.398 1.00 87.69 374 PRO A O 1
ATOM 3011 N N . LEU A 1 375 ? 36.360 6.518 -42.790 1.00 88.56 375 LEU A N 1
ATOM 3012 C CA . LEU A 1 375 ? 36.342 7.266 -44.042 1.00 88.56 375 LEU A CA 1
ATOM 3013 C C . LEU A 1 375 ? 35.165 6.799 -44.901 1.00 88.56 375 LEU A C 1
ATOM 3015 O O . LEU A 1 375 ? 34.876 5.611 -45.015 1.00 88.56 375 LEU A O 1
ATOM 3019 N N . SER A 1 376 ? 34.481 7.741 -45.547 1.00 90.94 376 SER A N 1
ATOM 3020 C CA . SER A 1 376 ? 33.393 7.402 -46.467 1.00 90.94 376 SER A CA 1
ATOM 3021 C C . SER A 1 376 ? 33.914 6.587 -47.655 1.00 90.94 376 SER A C 1
ATOM 3023 O O . SER A 1 376 ? 35.011 6.832 -48.157 1.00 90.94 376 SER A O 1
ATOM 3025 N N . ARG A 1 377 ? 33.085 5.676 -48.183 1.00 89.62 377 ARG A N 1
ATOM 3026 C CA . ARG A 1 377 ? 33.382 4.897 -49.403 1.00 89.62 377 ARG A CA 1
ATOM 3027 C C . ARG A 1 377 ? 33.804 5.774 -50.584 1.00 89.62 377 ARG A C 1
ATOM 3029 O O . ARG A 1 377 ? 34.634 5.364 -51.385 1.00 89.62 377 ARG A O 1
ATOM 3036 N N . ILE A 1 378 ? 33.264 6.989 -50.665 1.00 93.81 378 ILE A N 1
ATOM 3037 C CA . ILE A 1 378 ? 33.612 7.961 -51.708 1.00 93.81 378 ILE A CA 1
ATOM 3038 C C . ILE A 1 378 ? 35.083 8.380 -51.585 1.00 93.81 378 ILE A C 1
ATOM 3040 O O . ILE A 1 378 ? 35.787 8.415 -52.586 1.00 93.81 378 ILE A O 1
ATOM 3044 N N . VAL A 1 379 ? 35.570 8.631 -50.363 1.00 93.00 379 VAL A N 1
ATOM 3045 C CA . VAL A 1 379 ? 36.967 9.025 -50.117 1.00 93.00 379 VAL A CA 1
ATOM 3046 C C . VAL A 1 379 ? 37.917 7.897 -50.510 1.00 93.00 379 VAL A C 1
ATOM 3048 O O . VAL A 1 379 ? 38.904 8.154 -51.186 1.00 93.00 379 VAL A O 1
ATOM 3051 N N . TRP A 1 380 ? 37.582 6.646 -50.182 1.00 91.69 380 TRP A N 1
ATOM 3052 C CA . TRP A 1 380 ? 38.367 5.477 -50.591 1.00 91.69 380 TRP A CA 1
ATOM 3053 C C . TRP A 1 380 ? 38.518 5.360 -52.112 1.00 91.69 380 TRP A C 1
ATOM 3055 O O . TRP A 1 380 ? 39.624 5.147 -52.609 1.00 91.69 380 TRP A O 1
ATOM 3065 N N . ILE A 1 381 ? 37.422 5.543 -52.854 1.00 93.81 381 ILE A N 1
ATOM 3066 C CA . ILE A 1 381 ? 37.443 5.517 -54.322 1.00 93.81 381 ILE A CA 1
ATOM 3067 C C . ILE A 1 381 ? 38.273 6.687 -54.863 1.00 93.81 381 ILE A C 1
ATOM 3069 O O . ILE A 1 381 ? 39.109 6.485 -55.740 1.00 93.81 381 ILE A O 1
ATOM 3073 N N . CYS A 1 382 ? 38.102 7.894 -54.317 1.00 93.12 382 CYS A N 1
ATOM 3074 C CA . CYS A 1 382 ? 38.891 9.059 -54.716 1.00 93.12 382 CYS A CA 1
ATOM 3075 C C . CYS A 1 382 ? 40.392 8.859 -54.469 1.00 93.12 382 CYS A C 1
ATOM 3077 O O . CYS A 1 382 ? 41.188 9.207 -55.336 1.00 93.12 382 CYS A O 1
ATOM 3079 N N . THR A 1 383 ? 40.788 8.262 -53.340 1.00 91.56 383 THR A N 1
ATOM 3080 C CA . THR A 1 383 ? 42.192 7.937 -53.051 1.00 91.56 383 THR A CA 1
ATOM 3081 C C . THR A 1 383 ? 42.748 6.919 -54.046 1.00 91.56 383 THR A C 1
ATOM 3083 O O . THR A 1 383 ? 43.867 7.095 -54.523 1.00 91.56 383 THR A O 1
ATOM 3086 N N . LEU A 1 384 ? 41.973 5.894 -54.420 1.00 91.50 384 LEU A N 1
ATOM 3087 C CA . LEU A 1 384 ? 42.377 4.922 -55.443 1.00 91.50 384 LEU A CA 1
ATOM 3088 C C . LEU A 1 384 ? 42.548 5.589 -56.815 1.00 91.50 384 LEU A C 1
ATOM 3090 O O . LEU A 1 384 ? 43.545 5.358 -57.496 1.00 91.50 384 LEU A O 1
ATOM 3094 N N . CYS A 1 385 ? 41.620 6.462 -57.211 1.00 93.38 385 CYS A N 1
ATOM 3095 C CA . CYS A 1 385 ? 41.741 7.230 -58.450 1.00 93.38 385 CYS A CA 1
ATOM 3096 C C . CYS A 1 385 ? 42.969 8.154 -58.428 1.00 93.38 385 CYS A C 1
ATOM 3098 O O . CYS A 1 385 ? 43.736 8.178 -59.390 1.00 93.38 385 CYS A O 1
ATOM 3100 N N . ALA A 1 386 ? 43.189 8.878 -57.327 1.00 92.88 386 ALA A N 1
ATOM 3101 C CA . ALA A 1 386 ? 44.346 9.753 -57.156 1.00 92.88 386 ALA A CA 1
ATOM 3102 C C . ALA A 1 386 ? 45.666 8.969 -57.224 1.00 92.88 386 ALA A C 1
ATOM 3104 O O . ALA A 1 386 ? 46.596 9.408 -57.893 1.00 92.88 386 ALA A O 1
ATOM 3105 N N . PHE A 1 387 ? 45.720 7.781 -56.618 1.00 92.06 387 PHE A N 1
ATOM 3106 C CA . PHE A 1 387 ? 46.859 6.867 -56.697 1.00 92.06 387 PHE A CA 1
ATOM 3107 C C . PHE A 1 387 ? 47.230 6.520 -58.149 1.00 92.06 387 PHE A C 1
ATOM 3109 O O . PHE A 1 387 ? 48.395 6.640 -58.537 1.00 92.06 387 PHE A O 1
ATOM 3116 N N . VAL A 1 388 ? 46.247 6.143 -58.974 1.00 93.00 388 VAL A N 1
ATOM 3117 C CA . VAL A 1 388 ? 46.479 5.809 -60.391 1.00 93.00 388 VAL A CA 1
ATOM 3118 C C . VAL A 1 388 ? 46.956 7.035 -61.171 1.00 93.00 388 VAL A C 1
ATOM 3120 O O . VAL A 1 388 ? 47.928 6.949 -61.920 1.00 93.00 388 VAL A O 1
ATOM 3123 N N . VAL A 1 389 ? 46.308 8.188 -60.975 1.00 94.12 389 VAL A N 1
ATOM 3124 C CA . VAL A 1 389 ? 46.662 9.434 -61.672 1.00 94.12 389 VAL A CA 1
ATOM 3125 C C . VAL A 1 389 ? 48.082 9.874 -61.321 1.00 94.12 389 VAL A C 1
ATOM 3127 O O . VAL A 1 389 ? 48.876 10.129 -62.222 1.00 94.12 389 VAL A O 1
ATOM 3130 N N . VAL A 1 390 ? 48.437 9.914 -60.036 1.00 92.81 390 VAL A N 1
ATOM 3131 C CA . VAL A 1 390 ? 49.773 10.336 -59.589 1.00 92.81 390 VAL A CA 1
ATOM 3132 C C . VAL A 1 390 ? 50.850 9.367 -60.077 1.00 92.81 390 VAL A C 1
ATOM 3134 O O . VAL A 1 390 ? 51.902 9.820 -60.519 1.00 92.81 390 VAL A O 1
ATOM 3137 N N . SER A 1 391 ? 50.575 8.059 -60.103 1.00 91.06 391 SER A N 1
ATOM 3138 C CA . SER A 1 391 ? 51.502 7.054 -60.650 1.00 91.06 391 SER A CA 1
ATOM 3139 C C . SER A 1 391 ? 51.779 7.265 -62.143 1.00 91.06 391 SER A C 1
ATOM 3141 O O . SER A 1 391 ? 52.930 7.201 -62.576 1.00 91.06 391 SER A O 1
ATOM 3143 N N . LEU A 1 392 ? 50.743 7.563 -62.935 1.00 91.00 392 LEU A N 1
ATOM 3144 C CA . LEU A 1 392 ? 50.882 7.835 -64.370 1.00 91.00 392 LEU A CA 1
ATOM 3145 C C . LEU A 1 392 ? 51.580 9.171 -64.646 1.00 91.00 392 LEU A C 1
ATOM 3147 O O . LEU A 1 392 ? 52.416 9.248 -65.546 1.00 91.00 392 LEU A O 1
ATOM 3151 N N . VAL A 1 393 ? 51.266 10.215 -63.873 1.00 91.25 393 VAL A N 1
ATOM 3152 C CA . VAL A 1 393 ? 51.925 11.523 -63.997 1.00 91.25 393 VAL A CA 1
ATOM 3153 C C . VAL A 1 393 ? 53.395 11.417 -63.602 1.00 91.25 393 VAL A C 1
ATOM 3155 O O . VAL A 1 393 ? 54.242 11.945 -64.316 1.00 91.25 393 VAL A O 1
ATOM 3158 N N . LEU A 1 394 ? 53.724 10.690 -62.529 1.00 88.81 394 LEU A N 1
ATOM 3159 C CA . LEU A 1 394 ? 55.112 10.449 -62.138 1.00 88.81 394 LEU A CA 1
ATOM 3160 C C . LEU A 1 394 ? 55.875 9.710 -63.244 1.00 88.81 394 LEU A C 1
ATOM 3162 O O . LEU A 1 394 ? 56.963 10.141 -63.619 1.00 88.81 394 LEU A O 1
ATOM 3166 N N . TYR A 1 395 ? 55.286 8.655 -63.815 1.00 88.12 395 TYR A N 1
ATOM 3167 C CA . TYR A 1 395 ? 55.875 7.946 -64.951 1.00 88.12 395 TYR A CA 1
ATOM 3168 C C . TYR A 1 395 ? 56.123 8.879 -66.148 1.00 88.12 395 TYR A C 1
ATOM 3170 O O . TYR A 1 395 ? 57.204 8.860 -66.735 1.00 88.12 395 TYR A O 1
ATOM 3178 N N . ALA A 1 396 ? 55.151 9.727 -66.496 1.00 86.62 396 ALA A N 1
ATOM 3179 C CA . ALA A 1 396 ? 55.287 10.676 -67.597 1.00 86.62 396 ALA A CA 1
ATOM 3180 C C . ALA A 1 396 ? 56.386 11.720 -67.333 1.00 86.62 396 ALA A C 1
ATOM 3182 O O . ALA A 1 396 ? 57.202 11.977 -68.217 1.00 86.62 396 ALA A O 1
ATOM 3183 N N . LEU A 1 397 ? 56.448 12.286 -66.124 1.00 86.31 397 LEU A N 1
ATOM 3184 C CA . LEU A 1 397 ? 57.468 13.267 -65.739 1.00 86.31 397 LEU A CA 1
ATOM 3185 C C . LEU A 1 397 ? 58.874 12.664 -65.741 1.00 86.31 397 LEU A C 1
ATOM 3187 O O . LEU A 1 397 ? 59.796 13.286 -66.264 1.00 86.31 397 LEU A O 1
ATOM 3191 N N . GLU A 1 398 ? 59.039 11.445 -65.228 1.00 83.25 398 GLU A N 1
ATOM 3192 C CA . GLU A 1 398 ? 60.325 10.741 -65.246 1.00 83.25 398 GLU A CA 1
ATOM 3193 C C . GLU A 1 398 ? 60.711 10.291 -66.663 1.00 83.25 398 GLU A C 1
ATOM 3195 O O . GLU A 1 398 ? 61.893 10.266 -66.997 1.00 83.25 398 GLU A O 1
ATOM 3200 N N . ARG A 1 399 ? 59.740 9.991 -67.538 1.00 82.00 399 ARG A N 1
ATOM 3201 C CA . ARG A 1 399 ? 60.007 9.660 -68.946 1.00 82.00 399 ARG A CA 1
ATOM 3202 C C . ARG A 1 399 ? 60.412 10.879 -69.773 1.00 82.00 399 ARG A C 1
ATOM 3204 O O . ARG A 1 399 ? 61.259 10.743 -70.652 1.00 82.00 399 ARG A O 1
ATOM 3211 N N . ILE A 1 400 ? 59.794 12.034 -69.524 1.00 80.44 400 ILE A N 1
ATOM 3212 C CA . ILE A 1 400 ? 60.041 13.284 -70.259 1.00 80.44 400 ILE A CA 1
ATOM 3213 C C . ILE A 1 400 ? 61.295 13.994 -69.734 1.00 80.44 400 ILE A C 1
ATOM 3215 O O . ILE A 1 400 ? 62.072 14.520 -70.522 1.00 80.44 400 ILE A O 1
ATOM 3219 N N . GLY A 1 401 ? 61.498 14.011 -68.415 1.00 70.94 401 GLY A N 1
ATOM 3220 C CA . GLY A 1 401 ? 62.587 14.741 -67.760 1.00 70.94 401 GLY A CA 1
ATOM 3221 C C . GLY A 1 401 ? 63.952 14.050 -67.800 1.00 70.94 401 GLY A C 1
ATOM 3222 O O . GLY A 1 401 ? 64.936 14.646 -67.367 1.00 70.94 401 GLY A O 1
ATOM 3223 N N . ARG A 1 402 ? 64.038 12.810 -68.301 1.00 68.75 402 ARG A N 1
ATOM 3224 C CA . ARG A 1 402 ? 65.307 12.090 -68.470 1.00 68.75 402 ARG A CA 1
ATOM 3225 C C . ARG A 1 402 ? 65.985 12.552 -69.761 1.00 68.75 402 ARG A C 1
ATOM 3227 O O . ARG A 1 402 ? 65.666 12.081 -70.852 1.00 68.75 402 ARG A O 1
ATOM 3234 N N . ASP A 1 403 ? 66.908 13.497 -69.628 1.00 57.50 403 ASP A N 1
ATOM 3235 C CA . ASP A 1 403 ? 67.727 13.966 -70.743 1.00 57.50 403 ASP A CA 1
ATOM 3236 C C . ASP A 1 403 ? 68.687 12.849 -71.200 1.00 57.50 403 ASP A C 1
ATOM 3238 O O . ASP A 1 403 ? 69.292 12.155 -70.378 1.00 57.50 403 ASP A O 1
ATOM 3242 N N . LYS A 1 404 ? 68.830 12.638 -72.514 1.00 55.44 404 LYS A N 1
ATOM 3243 C CA . LYS A 1 404 ? 69.567 11.481 -73.074 1.00 55.44 404 LYS A CA 1
ATOM 3244 C C . LYS A 1 404 ? 71.080 11.511 -72.792 1.00 55.44 404 LYS A C 1
ATOM 3246 O O . LYS A 1 404 ? 71.753 10.518 -73.052 1.00 55.44 404 LYS A O 1
ATOM 3251 N N . ASN A 1 405 ? 71.601 12.613 -72.250 1.00 49.72 405 ASN A N 1
ATOM 3252 C CA . ASN A 1 405 ? 73.035 12.861 -72.072 1.00 49.72 405 ASN A CA 1
ATOM 3253 C C . ASN A 1 405 ? 73.593 12.535 -70.671 1.00 49.72 405 ASN A C 1
ATOM 3255 O O . ASN A 1 405 ? 74.783 12.728 -70.444 1.00 49.72 405 ASN A O 1
ATOM 3259 N N . GLN A 1 406 ? 72.790 12.009 -69.738 1.00 54.56 406 GLN A N 1
ATOM 3260 C CA . GLN A 1 406 ? 73.276 11.487 -68.447 1.00 54.56 406 GLN A CA 1
ATOM 3261 C C . GLN A 1 406 ? 73.155 9.955 -68.394 1.00 54.56 406 GLN A C 1
ATOM 3263 O O . GLN A 1 406 ? 72.375 9.393 -67.630 1.00 54.56 406 GLN A O 1
ATOM 3268 N N . GLN A 1 407 ? 73.932 9.264 -69.232 1.00 50.72 407 GLN A N 1
ATOM 3269 C CA . GLN A 1 407 ? 74.230 7.836 -69.073 1.00 50.72 407 GLN A CA 1
ATOM 3270 C C . GLN A 1 407 ? 75.568 7.705 -68.345 1.00 50.72 407 GLN A C 1
ATOM 3272 O O . GLN A 1 407 ? 76.631 7.736 -68.955 1.00 50.72 407 GLN A O 1
ATOM 3277 N N . GLY A 1 408 ? 75.513 7.619 -67.021 1.00 45.44 408 GLY A N 1
ATOM 3278 C CA . GLY A 1 408 ? 76.705 7.498 -66.187 1.00 45.44 408 GLY A CA 1
ATOM 3279 C C . GLY A 1 408 ? 76.349 7.297 -64.722 1.00 45.44 408 GLY A C 1
ATOM 3280 O O . GLY A 1 408 ? 76.651 8.149 -63.896 1.00 45.44 408 GLY A O 1
ATOM 3281 N N . GLY A 1 409 ? 75.650 6.204 -64.413 1.00 44.47 409 GLY A N 1
ATOM 3282 C CA . GLY A 1 409 ? 75.354 5.778 -63.044 1.00 44.47 409 GLY A CA 1
ATOM 3283 C C . GLY A 1 409 ? 74.131 4.865 -62.984 1.00 44.47 409 GLY A C 1
ATOM 3284 O O . GLY A 1 409 ? 73.101 5.214 -63.566 1.00 44.47 409 GLY A O 1
ATOM 3285 N N . ASP A 1 410 ? 74.268 3.722 -62.297 1.00 49.69 410 ASP A N 1
ATOM 3286 C CA . ASP A 1 410 ? 73.263 2.672 -62.023 1.00 49.69 410 ASP A CA 1
ATOM 3287 C C . ASP A 1 410 ? 71.957 3.241 -61.440 1.00 49.69 410 ASP A C 1
ATOM 3289 O O . ASP A 1 410 ? 71.661 3.170 -60.249 1.00 49.69 410 ASP A O 1
ATOM 3293 N N . SER A 1 411 ? 71.154 3.861 -62.295 1.00 55.56 411 SER A N 1
ATOM 3294 C CA . SER A 1 411 ? 69.879 4.466 -61.941 1.00 55.56 411 SER A CA 1
ATOM 3295 C C . SER A 1 411 ? 68.782 3.620 -62.565 1.00 55.56 411 SER A C 1
ATOM 3297 O O . SER A 1 411 ? 68.500 3.730 -63.759 1.00 55.56 411 SER A O 1
ATOM 3299 N N . ILE A 1 412 ? 68.188 2.757 -61.737 1.00 58.84 412 ILE A N 1
ATOM 3300 C CA . ILE A 1 412 ? 67.090 1.845 -62.081 1.00 58.84 412 ILE A CA 1
ATOM 3301 C C . ILE A 1 412 ? 66.075 2.567 -62.986 1.00 58.84 412 ILE A C 1
ATOM 3303 O O . ILE A 1 412 ? 65.622 3.681 -62.696 1.00 58.84 412 ILE A O 1
ATOM 3307 N N . GLU A 1 413 ? 65.757 1.967 -64.136 1.00 63.56 413 GLU A N 1
ATOM 3308 C CA . GLU A 1 413 ? 64.762 2.516 -65.054 1.00 63.56 413 GLU A CA 1
ATOM 3309 C C . GLU A 1 413 ? 63.380 2.475 -64.395 1.00 63.56 413 GLU A C 1
ATOM 3311 O O . GLU A 1 413 ? 62.835 1.406 -64.109 1.00 63.56 413 GLU A O 1
ATOM 3316 N N . ILE A 1 414 ? 62.787 3.652 -64.179 1.00 66.94 414 ILE A N 1
ATOM 3317 C CA . ILE A 1 414 ? 61.434 3.773 -63.638 1.00 66.94 414 ILE A CA 1
ATOM 3318 C C . ILE A 1 414 ? 60.449 3.313 -64.723 1.00 66.94 414 ILE A C 1
ATOM 3320 O O . ILE A 1 414 ? 60.029 4.070 -65.599 1.00 66.94 414 ILE A O 1
ATOM 3324 N N . THR A 1 415 ? 60.109 2.029 -64.684 1.00 79.50 415 THR A N 1
ATOM 3325 C CA . THR A 1 415 ? 59.035 1.437 -65.490 1.00 79.50 415 THR A CA 1
ATOM 3326 C C . THR A 1 415 ? 57.682 1.827 -64.889 1.00 79.50 415 THR A C 1
ATOM 3328 O O . THR A 1 415 ? 57.607 2.114 -63.698 1.00 79.50 415 THR A O 1
ATOM 3331 N N . VAL A 1 416 ? 56.591 1.773 -65.668 1.00 81.69 416 VAL A N 1
ATOM 3332 C CA . VAL A 1 416 ? 55.219 1.997 -65.162 1.00 81.69 416 VAL A CA 1
ATOM 3333 C C . VAL A 1 416 ? 54.983 1.204 -63.871 1.00 81.69 416 VAL A C 1
ATOM 3335 O O . VAL A 1 416 ? 54.570 1.772 -62.869 1.00 81.69 416 VAL A O 1
ATOM 3338 N N . ARG A 1 417 ? 55.350 -0.084 -63.846 1.00 85.12 417 ARG A N 1
ATOM 3339 C CA . ARG A 1 417 ? 55.264 -0.929 -62.644 1.00 85.12 417 ARG A CA 1
ATOM 3340 C C . ARG A 1 417 ? 55.998 -0.335 -61.438 1.00 85.12 417 ARG A C 1
ATOM 3342 O O . ARG A 1 417 ? 55.422 -0.299 -60.358 1.00 85.12 417 ARG A O 1
ATOM 3349 N N . GLU A 1 418 ? 57.222 0.149 -61.627 1.00 83.44 418 GLU A N 1
ATOM 3350 C CA . GLU A 1 418 ? 58.028 0.735 -60.550 1.00 83.44 418 GLU A CA 1
ATOM 3351 C C . GLU A 1 418 ? 57.438 2.069 -60.066 1.00 83.44 418 GLU A C 1
ATOM 3353 O O . GLU A 1 418 ? 57.453 2.342 -58.871 1.00 83.44 418 GLU A O 1
ATOM 3358 N N . SER A 1 419 ? 56.827 2.871 -60.952 1.00 86.31 419 SER A N 1
ATOM 3359 C CA . SER A 1 419 ? 56.091 4.085 -60.554 1.00 86.31 419 SER A CA 1
ATOM 3360 C C . SER A 1 419 ? 54.865 3.762 -59.698 1.00 86.31 419 SER A C 1
ATOM 3362 O O . SER A 1 419 ? 54.648 4.399 -58.670 1.00 86.31 419 SER A O 1
ATOM 3364 N N . PHE A 1 420 ? 54.077 2.758 -60.097 1.00 88.38 420 PHE A N 1
ATOM 3365 C CA . PHE A 1 420 ? 52.929 2.295 -59.314 1.00 88.38 420 PHE A CA 1
ATOM 3366 C C . PHE A 1 420 ? 53.371 1.716 -57.963 1.00 88.38 420 PHE A C 1
ATOM 3368 O O . PHE A 1 420 ? 52.766 2.028 -56.938 1.00 88.38 420 PHE A O 1
ATOM 3375 N N . TRP A 1 421 ? 54.446 0.921 -57.943 1.00 86.88 421 TRP A N 1
ATOM 3376 C CA . TRP A 1 421 ? 55.013 0.363 -56.714 1.00 86.88 421 TRP A CA 1
ATOM 3377 C C . TRP A 1 421 ? 55.534 1.454 -55.772 1.00 86.88 421 TRP A C 1
ATOM 3379 O O . TRP A 1 421 ? 55.263 1.414 -54.575 1.00 86.88 421 TRP A O 1
ATOM 3389 N N . PHE A 1 422 ? 56.195 2.481 -56.312 1.00 86.94 422 PHE A N 1
ATOM 3390 C CA . PHE A 1 422 ? 56.708 3.613 -55.545 1.00 86.94 422 PHE A CA 1
ATOM 3391 C C . PHE A 1 422 ? 55.596 4.441 -54.878 1.00 86.94 422 PHE A C 1
ATOM 3393 O O . PHE A 1 422 ? 55.622 4.688 -53.668 1.00 86.94 422 PHE A O 1
ATOM 3400 N N . ILE A 1 423 ? 54.572 4.845 -55.641 1.00 89.25 423 ILE A N 1
ATOM 3401 C CA . ILE A 1 423 ? 53.438 5.614 -55.101 1.00 89.25 423 ILE A CA 1
ATOM 3402 C C . ILE A 1 423 ? 52.635 4.767 -54.094 1.00 89.25 423 ILE A C 1
ATOM 3404 O O . ILE A 1 423 ? 52.167 5.299 -53.086 1.00 89.25 423 ILE A O 1
ATOM 3408 N N . PHE A 1 424 ? 52.524 3.451 -54.301 1.00 88.12 424 PHE A N 1
ATOM 3409 C CA . PHE A 1 424 ? 51.818 2.558 -53.378 1.00 88.12 424 PHE A CA 1
ATOM 3410 C C . PHE A 1 424 ? 52.603 2.351 -52.077 1.00 88.12 424 PHE A C 1
ATOM 3412 O O . PHE A 1 424 ? 52.047 2.492 -50.988 1.00 88.12 424 PHE A O 1
ATOM 3419 N N . GLY A 1 425 ? 53.909 2.087 -52.182 1.00 86.44 425 GLY A N 1
ATOM 3420 C CA . GLY A 1 425 ? 54.807 1.924 -51.039 1.00 86.44 425 GLY A CA 1
ATOM 3421 C C . GLY A 1 425 ? 54.872 3.177 -50.169 1.00 86.44 425 GLY A C 1
ATOM 3422 O O . GLY A 1 425 ? 54.773 3.081 -48.948 1.00 86.44 425 GLY A O 1
ATOM 3423 N N . SER A 1 426 ? 54.911 4.362 -50.787 1.00 85.88 426 SER A N 1
ATOM 3424 C CA . SER A 1 426 ? 54.896 5.630 -50.045 1.00 85.88 426 SER A CA 1
ATOM 3425 C C . SER A 1 426 ? 53.593 5.894 -49.278 1.00 85.88 426 SER A C 1
ATOM 3427 O O . SER A 1 426 ? 53.638 6.509 -48.214 1.00 85.88 426 SER A O 1
ATOM 3429 N N . LEU A 1 427 ? 52.443 5.399 -49.757 1.00 86.31 427 LEU A N 1
ATOM 3430 C CA . LEU A 1 427 ? 51.171 5.482 -49.029 1.00 86.31 427 LEU A CA 1
ATOM 3431 C C . LEU A 1 427 ? 51.157 4.570 -47.791 1.00 86.31 427 LEU A C 1
ATOM 3433 O O . LEU A 1 427 ? 50.601 4.940 -46.761 1.00 86.31 427 LEU A O 1
ATOM 3437 N N . LEU A 1 428 ? 51.780 3.391 -47.878 1.00 84.75 428 LEU A N 1
ATOM 3438 C CA . LEU A 1 428 ? 51.859 2.413 -46.786 1.00 84.75 428 LEU A CA 1
ATOM 3439 C C . LEU A 1 428 ? 53.033 2.656 -45.822 1.00 84.75 428 LEU A C 1
ATOM 3441 O O . LEU A 1 428 ? 53.278 1.821 -44.954 1.00 84.75 428 LEU A O 1
ATOM 3445 N N . GLN A 1 429 ? 53.748 3.780 -45.963 1.00 78.56 429 GLN A N 1
ATOM 3446 C CA . GLN A 1 429 ? 54.979 4.086 -45.216 1.00 78.56 429 GLN A CA 1
ATOM 3447 C C . GLN A 1 429 ? 56.065 2.999 -45.367 1.00 78.56 429 GLN A C 1
ATOM 3449 O O . GLN A 1 429 ? 56.897 2.808 -44.482 1.00 78.56 429 GLN A O 1
ATOM 3454 N N . GLY A 1 430 ? 56.048 2.267 -46.485 1.00 76.31 430 GLY A N 1
ATOM 3455 C CA . GLY A 1 430 ? 57.030 1.240 -46.815 1.00 76.31 430 GLY A CA 1
ATOM 3456 C C . GLY A 1 430 ? 58.257 1.818 -47.519 1.00 76.31 430 GLY A C 1
ATOM 3457 O O . GLY A 1 430 ? 58.186 2.853 -48.183 1.00 76.31 430 GLY A O 1
ATOM 3458 N N . ASN A 1 431 ? 59.385 1.117 -47.406 1.00 73.81 431 ASN A N 1
ATOM 3459 C CA . ASN A 1 431 ? 60.595 1.444 -48.158 1.00 73.81 431 ASN A CA 1
ATOM 3460 C C . ASN A 1 431 ? 60.436 1.033 -49.628 1.00 73.81 431 ASN A C 1
ATOM 3462 O O . ASN A 1 431 ? 59.834 0.003 -49.934 1.00 73.81 431 ASN A O 1
ATOM 3466 N N . THR A 1 432 ? 60.997 1.828 -50.534 1.00 76.44 432 THR A N 1
ATOM 3467 C CA . THR A 1 432 ? 60.948 1.588 -51.981 1.00 76.44 432 THR A CA 1
ATOM 3468 C C . THR A 1 432 ? 62.349 1.673 -52.569 1.00 76.44 432 THR A C 1
ATOM 3470 O O . THR A 1 432 ? 63.063 2.638 -52.297 1.00 76.44 432 THR A O 1
ATOM 3473 N N . ASP A 1 433 ? 62.710 0.716 -53.421 1.00 70.62 433 ASP A N 1
ATOM 3474 C CA . ASP A 1 433 ? 64.067 0.610 -53.980 1.00 70.62 433 ASP A CA 1
ATOM 3475 C C . ASP A 1 433 ? 64.343 1.620 -55.107 1.00 70.62 433 ASP A C 1
ATOM 3477 O O . ASP A 1 433 ? 65.489 1.968 -55.381 1.00 70.62 433 ASP A O 1
ATOM 3481 N N . SER A 1 434 ? 63.291 2.129 -55.752 1.00 70.25 434 SER A N 1
ATOM 3482 C CA . SER A 1 434 ? 63.388 3.116 -56.832 1.00 70.25 434 SER A CA 1
ATOM 3483 C C . SER A 1 434 ? 62.921 4.480 -56.341 1.00 70.25 434 SER A C 1
ATOM 3485 O O . SER A 1 434 ? 61.802 4.596 -55.853 1.00 70.25 434 SER A O 1
ATOM 3487 N N . THR A 1 435 ? 63.741 5.522 -56.488 1.00 77.62 435 THR A N 1
ATOM 3488 C CA . THR A 1 435 ? 63.368 6.904 -56.137 1.00 77.62 435 THR A CA 1
ATOM 3489 C C . THR A 1 435 ? 63.403 7.807 -57.372 1.00 77.62 435 THR A C 1
ATOM 3491 O O . THR A 1 435 ? 64.245 7.606 -58.249 1.00 77.62 435 THR A O 1
ATOM 3494 N N . PRO A 1 436 ? 62.503 8.801 -57.479 1.00 77.31 436 PRO A N 1
ATOM 3495 C CA . PRO A 1 436 ? 62.465 9.702 -58.624 1.00 77.31 436 PRO A CA 1
ATOM 3496 C C . PRO A 1 436 ? 63.725 10.569 -58.694 1.00 77.31 436 PRO A C 1
ATOM 3498 O O . PRO A 1 436 ? 64.145 11.205 -57.714 1.00 77.31 436 PRO A O 1
ATOM 3501 N N . CYS A 1 437 ? 64.332 10.607 -59.878 1.00 75.25 437 CYS A N 1
ATOM 3502 C CA . CYS A 1 437 ? 65.567 11.346 -60.108 1.00 75.25 437 CYS A CA 1
ATOM 3503 C C . CYS A 1 437 ? 65.292 12.780 -60.579 1.00 75.25 437 CYS A C 1
ATOM 3505 O O . CYS A 1 437 ? 66.114 13.661 -60.325 1.00 75.25 437 CYS A O 1
ATOM 3507 N N . THR A 1 438 ? 64.146 13.045 -61.220 1.00 82.69 438 THR A N 1
ATOM 3508 C CA . THR A 1 438 ? 63.843 14.374 -61.770 1.00 82.69 438 THR A CA 1
ATOM 3509 C C . THR A 1 438 ? 63.382 15.362 -60.693 1.00 82.69 438 THR A C 1
ATOM 3511 O O . THR A 1 438 ? 62.663 15.016 -59.754 1.00 82.69 438 THR A O 1
ATOM 3514 N N . ILE A 1 439 ? 63.757 16.638 -60.845 1.00 84.06 439 ILE A N 1
ATOM 3515 C CA . ILE A 1 439 ? 63.284 17.739 -59.985 1.00 84.06 439 ILE A CA 1
ATOM 3516 C C . ILE A 1 439 ? 61.740 17.809 -59.936 1.00 84.06 439 ILE A C 1
ATOM 3518 O O . ILE A 1 439 ? 61.199 17.810 -58.827 1.00 84.06 439 ILE A O 1
ATOM 3522 N N . PRO A 1 440 ? 60.995 17.816 -61.067 1.00 87.88 440 PRO A N 1
ATOM 3523 C CA . PRO A 1 440 ? 59.529 17.808 -61.029 1.00 87.88 440 PRO A CA 1
ATOM 3524 C C . PRO A 1 440 ? 58.944 16.530 -60.406 1.00 87.88 440 PRO A C 1
ATOM 3526 O O . PRO A 1 440 ? 57.960 16.618 -59.672 1.00 87.88 440 PRO A O 1
ATOM 3529 N N . GLY A 1 441 ? 59.560 15.361 -60.619 1.00 86.12 441 GLY A N 1
ATOM 3530 C CA . GLY A 1 441 ? 59.148 14.106 -59.982 1.00 86.12 441 GLY A CA 1
ATOM 3531 C C . GLY A 1 441 ? 59.298 14.134 -58.458 1.00 86.12 441 GLY A C 1
ATOM 3532 O O . GLY A 1 441 ? 58.412 13.672 -57.737 1.00 86.12 441 GLY A O 1
ATOM 3533 N N . ARG A 1 442 ? 60.364 14.758 -57.943 1.00 87.88 442 ARG A N 1
ATOM 3534 C CA . ARG A 1 442 ? 60.574 14.966 -56.499 1.00 87.88 442 ARG A CA 1
ATOM 3535 C C . ARG A 1 442 ? 59.561 15.928 -55.884 1.00 87.88 442 ARG A C 1
ATOM 3537 O O . ARG A 1 442 ? 59.080 15.658 -54.788 1.00 87.88 442 ARG A O 1
ATOM 3544 N N . ILE A 1 443 ? 59.205 17.007 -56.586 1.00 90.94 443 ILE A N 1
ATOM 3545 C CA . ILE A 1 443 ? 58.167 17.953 -56.137 1.00 90.94 443 ILE A CA 1
ATOM 3546 C C . ILE A 1 443 ? 56.791 17.273 -56.104 1.00 90.94 443 ILE A C 1
ATOM 3548 O O . ILE A 1 443 ? 56.042 17.426 -55.142 1.00 90.94 443 ILE A O 1
ATOM 3552 N N . LEU A 1 444 ? 56.456 16.483 -57.128 1.00 90.75 444 LEU A N 1
ATOM 3553 C CA . LEU A 1 444 ? 55.209 15.714 -57.141 1.00 90.75 444 LEU A CA 1
ATOM 3554 C C . LEU A 1 444 ? 55.168 14.695 -55.992 1.00 90.75 444 LEU A C 1
ATOM 3556 O O . LEU A 1 444 ? 54.148 14.544 -55.324 1.00 90.75 444 LEU A O 1
ATOM 3560 N N . THR A 1 445 ? 56.290 14.024 -55.742 1.00 88.38 445 THR A N 1
ATOM 3561 C CA . THR A 1 445 ? 56.424 13.033 -54.670 1.00 88.38 445 THR A CA 1
ATOM 3562 C C . THR A 1 445 ? 56.308 13.665 -53.289 1.00 88.38 445 THR A C 1
ATOM 3564 O O . THR A 1 445 ? 55.625 13.116 -52.431 1.00 88.38 445 THR A O 1
ATOM 3567 N N . SER A 1 446 ? 56.909 14.834 -53.061 1.00 89.62 446 SER A N 1
ATOM 3568 C CA . SER A 1 446 ? 56.776 15.532 -51.780 1.00 89.62 446 SER A CA 1
ATOM 3569 C C . SER A 1 446 ? 55.341 16.009 -51.536 1.00 89.62 446 SER A C 1
ATOM 3571 O O . SER A 1 446 ? 54.838 15.881 -50.419 1.00 89.62 446 SER A O 1
ATOM 3573 N N . ALA A 1 447 ? 54.641 16.469 -52.579 1.00 92.06 447 ALA A N 1
ATOM 3574 C CA . ALA A 1 447 ? 53.217 16.789 -52.502 1.00 92.06 447 ALA A CA 1
ATOM 3575 C C . ALA A 1 447 ? 52.360 15.544 -52.203 1.00 92.06 447 ALA A C 1
ATOM 3577 O O . ALA A 1 447 ? 51.448 15.603 -51.375 1.00 92.06 447 ALA A O 1
ATOM 3578 N N . TRP A 1 448 ? 52.680 14.402 -52.820 1.00 92.19 448 TRP A N 1
ATOM 3579 C CA . TRP A 1 448 ? 52.027 13.121 -52.539 1.00 92.19 448 TRP A CA 1
ATOM 3580 C C . TRP A 1 448 ? 52.267 12.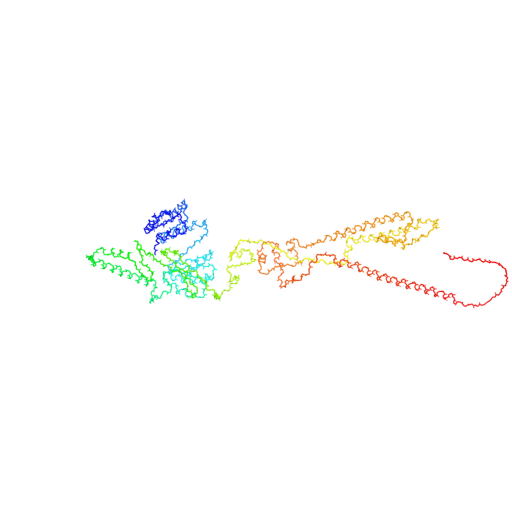646 -51.102 1.00 92.19 448 TRP A C 1
ATOM 3582 O O . TRP A 1 448 ? 51.323 12.240 -50.429 1.00 92.19 448 TRP A O 1
ATOM 3592 N N . TRP A 1 449 ? 53.496 12.752 -50.591 1.00 91.25 449 TRP A N 1
ATOM 3593 C CA . TRP A 1 449 ? 53.811 12.426 -49.198 1.00 91.25 449 TRP A CA 1
ATOM 3594 C C . TRP A 1 449 ? 53.041 13.302 -48.217 1.00 91.25 449 TRP A C 1
ATOM 3596 O O . TRP A 1 449 ? 52.507 12.797 -47.231 1.00 91.25 449 TRP A O 1
ATOM 3606 N N . PHE A 1 450 ? 52.924 14.599 -48.500 1.00 92.38 450 PHE A N 1
ATOM 3607 C CA . PHE A 1 450 ? 52.123 15.498 -47.677 1.00 92.38 450 PHE A CA 1
ATOM 3608 C C . PHE A 1 450 ? 50.637 15.103 -47.677 1.00 92.38 450 PHE A C 1
ATOM 3610 O O . PHE A 1 450 ? 50.013 15.040 -46.617 1.00 92.38 450 PHE A O 1
ATOM 3617 N N . PHE A 1 451 ? 50.085 14.749 -48.842 1.00 92.06 451 PHE A N 1
ATOM 3618 C CA . PHE A 1 451 ? 48.726 14.213 -48.952 1.00 92.06 451 PHE A CA 1
ATOM 3619 C C . PHE A 1 451 ? 48.548 12.905 -48.164 1.00 92.06 451 PHE A C 1
ATOM 3621 O O . PHE A 1 451 ? 47.585 12.774 -47.407 1.00 92.06 451 PHE A O 1
ATOM 3628 N N . ALA A 1 452 ? 49.485 11.961 -48.287 1.00 90.81 452 ALA A N 1
ATOM 3629 C CA . ALA A 1 452 ? 49.452 10.686 -47.573 1.00 90.81 452 ALA A CA 1
ATOM 3630 C C . ALA A 1 452 ? 49.496 10.881 -46.047 1.00 90.81 452 ALA A C 1
ATOM 3632 O O . ALA A 1 452 ? 48.718 10.256 -45.325 1.00 90.81 452 ALA A O 1
ATOM 3633 N N . LEU A 1 453 ? 50.335 11.798 -45.551 1.00 90.50 453 LEU A N 1
ATOM 3634 C CA . LEU A 1 453 ? 50.388 12.151 -44.129 1.00 90.50 453 LEU A CA 1
ATOM 3635 C C . LEU A 1 453 ? 49.052 12.709 -43.623 1.00 90.50 453 LEU A C 1
ATOM 3637 O O . LEU A 1 453 ? 48.578 12.288 -42.567 1.00 90.50 453 LEU A O 1
ATOM 3641 N N . ILE A 1 454 ? 48.416 13.613 -44.379 1.00 92.69 454 ILE A N 1
ATOM 3642 C CA . ILE A 1 454 ? 47.097 14.162 -44.025 1.00 92.69 454 ILE A CA 1
ATOM 3643 C C . ILE A 1 454 ? 46.035 13.059 -44.013 1.00 92.69 454 ILE A C 1
ATOM 3645 O O . ILE A 1 454 ? 45.234 12.991 -43.079 1.00 92.69 454 ILE A O 1
ATOM 3649 N N . LEU A 1 455 ? 46.034 12.179 -45.018 1.00 91.12 455 LEU A N 1
ATOM 3650 C CA . LEU A 1 455 ? 45.064 11.092 -45.130 1.00 91.12 455 LEU A CA 1
ATOM 3651 C C . LEU A 1 455 ? 45.166 10.117 -43.947 1.00 91.12 455 LEU A C 1
ATOM 3653 O O . LEU A 1 455 ? 44.152 9.808 -43.321 1.00 91.12 455 LEU A O 1
ATOM 3657 N N . ILE A 1 456 ? 46.380 9.666 -43.613 1.00 90.62 456 ILE A N 1
ATOM 3658 C CA . ILE A 1 456 ? 46.619 8.737 -42.498 1.00 90.62 456 ILE A CA 1
ATOM 3659 C C . ILE A 1 456 ? 46.265 9.403 -41.165 1.00 90.62 456 ILE A C 1
ATOM 3661 O O . ILE A 1 456 ? 45.576 8.798 -40.350 1.00 90.62 456 ILE A O 1
ATOM 3665 N N . SER A 1 457 ? 46.673 10.659 -40.959 1.00 91.25 457 SER A N 1
ATOM 3666 C CA . SER A 1 457 ? 46.359 11.420 -39.743 1.00 91.25 457 SER A CA 1
ATOM 3667 C C . SER A 1 457 ? 44.850 11.631 -39.558 1.00 91.25 457 SER A C 1
ATOM 3669 O O . SER A 1 457 ? 44.310 11.459 -38.466 1.00 91.25 457 SER A O 1
ATOM 3671 N N . SER A 1 458 ? 44.123 11.931 -40.638 1.00 92.38 458 SER A N 1
ATOM 3672 C CA . SER A 1 458 ? 42.665 12.066 -40.585 1.00 92.38 458 SER A CA 1
ATOM 3673 C C . SER A 1 458 ? 41.972 10.728 -40.317 1.00 92.38 458 SER A C 1
ATOM 3675 O O . SER A 1 458 ? 41.020 10.683 -39.536 1.00 92.38 458 SER A O 1
ATOM 3677 N N . TYR A 1 459 ? 42.463 9.633 -40.906 1.00 92.06 459 TYR A N 1
ATOM 3678 C CA . TYR A 1 459 ? 41.948 8.292 -40.637 1.00 92.06 459 TYR A CA 1
ATOM 3679 C C . TYR A 1 459 ? 42.127 7.904 -39.164 1.00 92.06 459 TYR A C 1
ATOM 3681 O O . TYR A 1 459 ? 41.169 7.461 -38.530 1.00 92.06 459 TYR A O 1
ATOM 3689 N N . THR A 1 460 ? 43.320 8.109 -38.595 1.00 91.06 460 THR A N 1
ATOM 3690 C CA . THR A 1 460 ? 43.600 7.768 -37.191 1.00 91.06 460 THR A CA 1
ATOM 3691 C C . THR A 1 460 ? 42.803 8.641 -36.220 1.00 91.06 460 THR A C 1
ATOM 3693 O O . THR A 1 460 ? 42.253 8.116 -35.250 1.00 91.06 460 THR A O 1
ATOM 3696 N N . ALA A 1 461 ? 42.648 9.938 -36.507 1.00 90.94 461 ALA A N 1
ATOM 3697 C CA . ALA A 1 461 ? 41.813 10.842 -35.716 1.00 90.94 461 ALA A CA 1
ATOM 3698 C C . ALA A 1 461 ? 40.325 10.443 -35.747 1.00 90.94 461 ALA A C 1
ATOM 3700 O O . ALA A 1 461 ? 39.681 10.354 -34.697 1.00 90.94 461 ALA A O 1
ATOM 3701 N N . ASN A 1 462 ? 39.779 10.137 -36.929 1.00 89.75 462 ASN A N 1
ATOM 3702 C CA . ASN A 1 462 ? 38.383 9.714 -37.069 1.00 89.75 462 ASN A CA 1
ATOM 3703 C C . ASN A 1 462 ? 38.129 8.341 -36.444 1.00 89.75 462 ASN A C 1
ATOM 3705 O O . ASN A 1 462 ? 37.074 8.129 -35.850 1.00 89.75 462 ASN A O 1
ATOM 3709 N N . LEU A 1 463 ? 39.091 7.419 -36.530 1.00 84.44 463 LEU A N 1
ATOM 3710 C CA . LEU A 1 463 ? 39.014 6.125 -35.856 1.00 84.44 463 LEU A CA 1
ATOM 3711 C C . LEU A 1 463 ? 38.950 6.304 -34.332 1.00 84.44 463 LEU A C 1
ATOM 3713 O O . LEU A 1 463 ? 38.091 5.708 -33.683 1.00 84.44 463 LEU A O 1
ATOM 3717 N N . ALA A 1 464 ? 39.797 7.165 -33.758 1.00 83.12 464 ALA A N 1
ATOM 3718 C CA . ALA A 1 464 ? 39.771 7.472 -32.326 1.00 83.12 464 ALA A CA 1
ATOM 3719 C C . ALA A 1 464 ? 38.436 8.113 -31.893 1.00 83.12 464 ALA A C 1
ATOM 3721 O O . ALA A 1 464 ? 37.849 7.728 -30.876 1.00 83.12 464 ALA A O 1
ATOM 3722 N N . ALA A 1 465 ? 37.900 9.040 -32.692 1.00 83.75 465 ALA A N 1
ATOM 3723 C CA . ALA A 1 465 ? 36.575 9.617 -32.464 1.00 83.75 465 ALA A CA 1
ATOM 3724 C C . ALA A 1 465 ? 35.459 8.555 -32.552 1.00 83.75 465 ALA A C 1
ATOM 3726 O O . ALA A 1 465 ? 34.534 8.538 -31.741 1.00 83.75 465 ALA A O 1
ATOM 3727 N N . PHE A 1 466 ? 35.559 7.616 -33.491 1.00 76.81 466 PHE A N 1
ATOM 3728 C CA . PHE A 1 466 ? 34.582 6.542 -33.655 1.00 76.81 466 PHE A CA 1
ATOM 3729 C C . PHE A 1 466 ? 34.580 5.563 -32.471 1.00 76.81 466 PHE A C 1
ATOM 3731 O O . PHE A 1 466 ? 33.518 5.145 -32.008 1.00 76.81 466 PHE A O 1
ATOM 3738 N N . LEU A 1 467 ? 35.759 5.237 -31.933 1.00 74.81 467 LEU A N 1
ATOM 3739 C CA . LEU A 1 467 ? 35.895 4.363 -30.765 1.00 74.81 467 LEU A CA 1
ATOM 3740 C C . LEU A 1 467 ? 35.329 4.991 -29.483 1.00 74.81 467 LEU A C 1
ATOM 3742 O O . LEU A 1 467 ? 34.818 4.266 -28.629 1.00 74.81 467 LEU A O 1
ATOM 3746 N N . THR A 1 468 ? 35.375 6.319 -29.360 1.00 76.62 468 THR A N 1
ATOM 3747 C CA . THR A 1 468 ? 34.861 7.046 -28.186 1.00 76.62 468 THR A CA 1
ATOM 3748 C C . THR A 1 468 ? 33.355 7.321 -28.264 1.00 76.62 468 THR A C 1
ATOM 3750 O O . THR A 1 468 ? 32.667 7.272 -27.244 1.00 76.62 468 THR A O 1
ATOM 3753 N N . VAL A 1 469 ? 32.789 7.535 -29.459 1.00 65.25 469 VAL A N 1
ATOM 3754 C CA . VAL A 1 469 ? 31.355 7.829 -29.649 1.00 65.25 469 VAL A CA 1
ATOM 3755 C C . VAL A 1 469 ? 30.543 6.548 -29.877 1.00 65.25 469 VAL A C 1
ATOM 3757 O O . VAL A 1 469 ? 29.776 6.403 -30.828 1.00 65.25 469 VAL A O 1
ATOM 3760 N N . LYS A 1 470 ? 30.617 5.602 -28.940 1.00 60.81 470 LYS A N 1
ATOM 3761 C CA . LYS A 1 470 ? 29.641 4.502 -28.867 1.00 60.81 470 LYS A CA 1
ATOM 3762 C C . LYS A 1 470 ? 28.395 4.955 -28.100 1.00 60.81 470 LYS A C 1
ATOM 3764 O O . LYS A 1 470 ? 28.082 4.448 -27.029 1.00 60.81 470 LYS A O 1
ATOM 3769 N N . LYS A 1 471 ? 27.652 5.929 -28.642 1.00 54.72 471 LYS A N 1
ATOM 3770 C CA . LYS A 1 471 ? 26.348 6.305 -28.066 1.00 54.72 471 LYS A CA 1
ATOM 3771 C C . LYS A 1 471 ? 25.340 5.177 -28.290 1.00 54.72 471 LYS A C 1
ATOM 3773 O O . LYS A 1 471 ? 25.027 4.825 -29.433 1.00 54.72 471 LYS A O 1
ATOM 3778 N N . ILE A 1 472 ? 24.820 4.636 -27.189 1.00 59.75 472 ILE A N 1
ATOM 3779 C CA . ILE A 1 472 ? 23.625 3.792 -27.175 1.00 59.75 472 ILE A CA 1
ATOM 3780 C C . ILE A 1 472 ? 22.452 4.708 -27.538 1.00 59.75 472 ILE A C 1
ATOM 3782 O O . ILE A 1 472 ? 21.941 5.445 -26.699 1.00 59.75 472 ILE A O 1
ATOM 3786 N N . ASN A 1 473 ? 22.049 4.708 -28.808 1.00 60.06 473 ASN A N 1
ATOM 3787 C CA . ASN A 1 473 ? 20.805 5.355 -29.209 1.00 60.06 473 ASN A CA 1
ATOM 3788 C C . ASN A 1 473 ? 19.663 4.445 -28.763 1.00 60.06 473 ASN A C 1
ATOM 3790 O O . ASN A 1 473 ? 19.360 3.454 -29.428 1.00 60.06 473 ASN A O 1
ATOM 3794 N N . THR A 1 474 ? 19.061 4.752 -27.615 1.00 69.75 474 THR A N 1
ATOM 3795 C CA . THR A 1 474 ? 17.824 4.091 -27.214 1.00 69.75 474 THR A CA 1
ATOM 3796 C C . THR A 1 474 ? 16.705 4.554 -28.154 1.00 69.75 474 THR A C 1
ATOM 3798 O O . THR A 1 474 ? 16.543 5.759 -28.364 1.00 69.75 474 THR A O 1
ATOM 3801 N N . PRO A 1 475 ? 15.944 3.625 -28.758 1.00 70.44 475 PRO A N 1
ATOM 3802 C CA . PRO A 1 475 ? 14.875 3.971 -29.691 1.00 70.44 475 PRO A CA 1
ATOM 3803 C C . PRO A 1 475 ? 13.689 4.654 -29.006 1.00 70.44 475 PRO A C 1
ATOM 3805 O O . PRO A 1 475 ? 12.913 5.294 -29.692 1.00 70.44 475 PRO A O 1
ATOM 3808 N N . ILE A 1 476 ? 13.558 4.519 -27.683 1.00 74.94 476 ILE A N 1
ATOM 3809 C CA . ILE A 1 476 ? 12.481 5.110 -26.891 1.00 74.94 476 ILE A CA 1
ATOM 3810 C C . ILE A 1 476 ? 13.110 6.101 -25.916 1.00 74.94 476 ILE A C 1
ATOM 3812 O O . ILE A 1 476 ? 13.953 5.721 -25.097 1.00 74.94 476 ILE A O 1
ATOM 3816 N N . LYS A 1 477 ? 12.703 7.369 -25.999 1.00 79.31 477 LYS A N 1
ATOM 3817 C CA . LYS A 1 477 ? 13.124 8.420 -25.049 1.00 79.31 477 LYS A CA 1
ATOM 3818 C C . LYS A 1 477 ? 12.019 8.837 -24.083 1.00 79.31 477 LYS A C 1
ATOM 3820 O O . LYS A 1 477 ? 12.311 9.379 -23.023 1.00 79.31 477 LYS A O 1
ATOM 3825 N N . SER A 1 478 ? 10.763 8.593 -24.447 1.00 82.69 478 SER A N 1
ATOM 3826 C CA . SER A 1 478 ? 9.590 8.966 -23.659 1.00 82.69 478 SER A CA 1
ATOM 3827 C C . SER A 1 478 ? 8.506 7.897 -23.759 1.00 82.69 478 SER A C 1
ATOM 3829 O O . SER A 1 478 ? 8.452 7.122 -24.710 1.00 82.69 478 SER A O 1
ATOM 3831 N N . VAL A 1 479 ? 7.600 7.885 -22.788 1.00 82.06 479 VAL A N 1
ATOM 3832 C CA . VAL A 1 479 ? 6.412 7.022 -22.795 1.00 82.06 479 VAL A CA 1
ATOM 3833 C C . VAL A 1 479 ? 5.508 7.342 -23.996 1.00 82.06 479 VAL A C 1
ATOM 3835 O O . VAL A 1 479 ? 4.913 6.445 -24.584 1.00 82.06 479 VAL A O 1
ATOM 3838 N N . THR A 1 480 ? 5.443 8.609 -24.412 1.00 84.38 480 THR A N 1
ATOM 3839 C CA . THR A 1 480 ? 4.650 9.034 -25.577 1.00 84.38 480 THR A CA 1
ATOM 3840 C C . THR A 1 480 ? 5.136 8.398 -26.879 1.00 84.38 480 THR A C 1
ATOM 3842 O O . THR A 1 480 ? 4.324 7.970 -27.692 1.00 84.38 480 THR A O 1
ATOM 3845 N N . ASP A 1 481 ? 6.453 8.287 -27.038 1.00 85.12 481 ASP A N 1
ATOM 3846 C CA . ASP A 1 481 ? 7.124 7.635 -28.167 1.00 85.12 481 ASP A CA 1
ATOM 3847 C C . ASP A 1 481 ? 6.790 6.132 -28.200 1.00 85.12 481 ASP A C 1
ATOM 3849 O O . ASP A 1 481 ? 6.399 5.578 -29.227 1.00 85.12 481 ASP A O 1
ATOM 3853 N N . LEU A 1 482 ? 6.793 5.491 -27.023 1.00 84.25 482 LEU A N 1
ATOM 3854 C CA . LEU A 1 482 ? 6.392 4.091 -26.874 1.00 84.25 482 LEU A CA 1
ATOM 3855 C C . LEU A 1 482 ? 4.912 3.845 -27.222 1.00 84.25 482 LEU A C 1
ATOM 3857 O O . LEU A 1 482 ? 4.602 2.790 -27.770 1.00 84.25 482 LEU A O 1
ATOM 3861 N N . ALA A 1 483 ? 4.028 4.802 -26.924 1.00 84.38 483 ALA A N 1
ATOM 3862 C CA . ALA A 1 483 ? 2.592 4.719 -27.200 1.00 84.38 483 ALA A CA 1
ATOM 3863 C C . ALA A 1 483 ? 2.230 4.938 -28.682 1.00 84.38 483 ALA A C 1
ATOM 3865 O O . ALA A 1 483 ? 1.167 4.507 -29.125 1.00 84.38 483 ALA A O 1
ATOM 3866 N N . GLN A 1 484 ? 3.071 5.646 -29.443 1.00 85.81 484 GLN A N 1
ATOM 3867 C CA . GLN A 1 484 ? 2.841 5.908 -30.870 1.00 85.81 484 GLN A CA 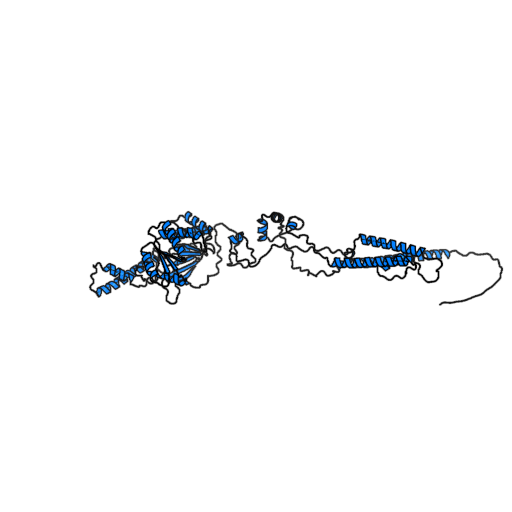1
ATOM 3868 C C . GLN A 1 484 ? 3.326 4.761 -31.758 1.00 85.81 484 GLN A C 1
ATOM 3870 O O . GLN A 1 484 ? 2.740 4.490 -32.805 1.00 85.81 484 GLN A O 1
ATOM 3875 N N . GLN A 1 485 ? 4.402 4.091 -31.352 1.00 82.19 485 GLN A N 1
ATOM 3876 C CA . GLN A 1 485 ? 4.994 3.002 -32.115 1.00 82.19 485 GLN A CA 1
ATOM 3877 C C . GLN A 1 485 ? 4.307 1.655 -31.823 1.00 82.19 485 GLN A C 1
ATOM 3879 O O . GLN A 1 485 ? 3.898 1.378 -30.701 1.00 82.19 485 GLN A O 1
ATOM 3884 N N . THR A 1 486 ? 4.236 0.778 -32.826 1.00 81.00 486 THR A N 1
ATOM 3885 C CA . THR A 1 486 ? 3.635 -0.570 -32.715 1.00 81.00 486 THR A CA 1
ATOM 3886 C C . THR A 1 486 ? 4.654 -1.709 -32.849 1.00 81.00 486 THR A C 1
ATOM 3888 O O . THR A 1 486 ? 4.294 -2.883 -32.777 1.00 81.00 486 THR A O 1
ATOM 3891 N N . LYS A 1 487 ? 5.937 -1.387 -33.054 1.00 81.44 487 LYS A N 1
ATOM 3892 C CA . LYS A 1 487 ? 7.005 -2.352 -33.365 1.00 81.44 487 LYS A CA 1
ATOM 3893 C C . LYS A 1 487 ? 7.532 -3.078 -32.123 1.00 81.44 487 LYS A C 1
ATOM 3895 O O . LYS A 1 487 ? 7.805 -4.274 -32.167 1.00 81.44 487 LYS A O 1
ATOM 3900 N N . ILE A 1 488 ? 7.708 -2.353 -31.025 1.00 80.50 488 ILE A N 1
ATOM 3901 C CA . ILE A 1 488 ? 8.206 -2.839 -29.741 1.00 80.50 488 ILE A CA 1
ATOM 3902 C C . ILE A 1 488 ? 6.991 -3.158 -28.879 1.00 80.50 488 ILE A C 1
ATOM 3904 O O . ILE A 1 488 ? 6.240 -2.261 -28.498 1.00 80.50 488 ILE A O 1
ATOM 3908 N N . LYS A 1 489 ? 6.813 -4.441 -28.571 1.00 82.31 489 LYS A N 1
ATOM 3909 C CA . LYS A 1 489 ? 5.789 -4.903 -27.634 1.00 82.31 489 LYS A CA 1
ATOM 3910 C C . LYS A 1 489 ? 6.187 -4.533 -26.208 1.00 82.31 489 LYS A C 1
ATOM 3912 O O . LYS A 1 489 ? 7.360 -4.616 -25.848 1.00 82.31 489 LYS A O 1
ATOM 3917 N N . TYR A 1 490 ? 5.203 -4.170 -25.396 1.00 84.81 490 TYR A N 1
ATOM 3918 C CA . TYR A 1 490 ? 5.381 -3.849 -23.984 1.00 84.81 490 TYR A CA 1
ATOM 3919 C C . TYR A 1 490 ? 4.288 -4.508 -23.142 1.00 84.81 490 TYR A C 1
ATOM 3921 O O . TYR A 1 490 ? 3.188 -4.784 -23.623 1.00 84.81 490 TYR A O 1
ATOM 3929 N N . GLY A 1 491 ? 4.623 -4.788 -21.884 1.00 86.62 491 GLY A N 1
ATOM 3930 C CA . GLY A 1 491 ? 3.792 -5.541 -20.953 1.00 86.62 491 GLY A CA 1
ATOM 3931 C C . GLY A 1 491 ? 3.946 -5.044 -19.521 1.00 86.62 491 GLY A C 1
ATOM 3932 O O . GLY A 1 491 ? 4.924 -4.376 -19.184 1.00 86.62 491 GLY A O 1
ATOM 3933 N N . THR A 1 492 ? 2.983 -5.388 -18.670 1.00 85.81 492 THR A N 1
ATOM 3934 C CA . THR A 1 492 ? 3.046 -5.143 -17.224 1.00 85.81 492 THR A CA 1
ATOM 3935 C C . THR A 1 492 ? 2.760 -6.431 -16.466 1.00 85.81 492 THR A C 1
ATOM 3937 O O . THR A 1 492 ? 2.167 -7.364 -17.005 1.00 85.81 492 THR A O 1
ATOM 3940 N N . VAL A 1 493 ? 3.120 -6.474 -15.184 1.00 81.75 493 VAL A N 1
ATOM 3941 C CA . VAL A 1 493 ? 2.764 -7.597 -14.306 1.00 81.75 493 VAL A CA 1
ATOM 3942 C C . VAL A 1 493 ? 1.238 -7.671 -14.154 1.00 81.75 493 VAL A C 1
ATOM 3944 O O . VAL A 1 493 ? 0.598 -6.643 -13.897 1.00 81.75 493 VAL A O 1
ATOM 3947 N N . LYS A 1 494 ? 0.668 -8.872 -14.318 1.00 78.56 494 LYS A N 1
ATOM 3948 C CA . LYS A 1 494 ? -0.767 -9.138 -14.116 1.00 78.56 494 LYS A CA 1
ATOM 3949 C C . LYS A 1 494 ? -1.164 -8.887 -12.658 1.00 78.56 494 LYS A C 1
ATOM 3951 O O . LYS A 1 494 ? -0.344 -9.055 -11.761 1.00 78.56 494 LYS A O 1
ATOM 3956 N N . ASP A 1 495 ? -2.394 -8.424 -12.445 1.00 75.56 495 ASP A N 1
ATOM 3957 C CA . ASP A 1 495 ? -2.973 -8.114 -11.126 1.00 75.56 495 ASP A CA 1
ATOM 3958 C C . ASP A 1 495 ? -2.138 -7.141 -10.264 1.00 75.56 495 ASP A C 1
ATOM 3960 O O . ASP A 1 495 ? -2.196 -7.135 -9.034 1.00 75.56 495 ASP A O 1
ATOM 3964 N N . SER A 1 496 ? -1.349 -6.276 -10.910 1.00 79.12 496 SER A N 1
ATOM 3965 C CA . SER A 1 496 ? -0.520 -5.273 -10.238 1.00 79.12 496 SER A CA 1
ATOM 3966 C C . SER A 1 496 ? -1.210 -3.908 -10.146 1.00 79.12 496 SER A C 1
ATOM 3968 O O . SER A 1 496 ? -2.088 -3.572 -10.940 1.00 79.12 496 SER A O 1
ATOM 3970 N N . GLY A 1 497 ? -0.755 -3.055 -9.219 1.00 79.06 497 GLY A N 1
ATOM 3971 C CA . GLY A 1 497 ? -1.243 -1.670 -9.129 1.00 79.06 497 GLY A CA 1
ATOM 3972 C C . GLY A 1 497 ? -1.014 -0.859 -10.415 1.00 79.06 497 GLY A C 1
ATOM 3973 O O . GLY A 1 497 ? -1.807 0.020 -10.733 1.00 79.06 497 GLY A O 1
ATOM 3974 N N . ILE A 1 498 ? 0.023 -1.203 -11.188 1.00 84.44 498 ILE A N 1
ATOM 3975 C CA . ILE A 1 498 ? 0.339 -0.582 -12.484 1.00 84.44 498 ILE A CA 1
ATOM 3976 C C . ILE A 1 498 ? -0.6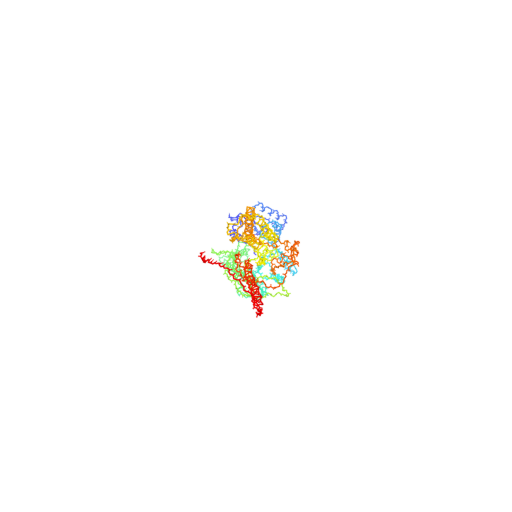87 -0.996 -13.550 1.00 84.44 498 ILE A C 1
ATOM 3978 O O . ILE A 1 498 ? -1.131 -0.159 -14.330 1.00 84.44 498 ILE A O 1
ATOM 3982 N N . MET A 1 499 ? -1.118 -2.261 -13.556 1.00 84.62 499 MET A N 1
ATOM 3983 C CA . MET A 1 499 ? -2.184 -2.733 -14.447 1.00 84.62 499 MET A CA 1
ATOM 3984 C C . MET A 1 499 ? -3.497 -1.979 -14.183 1.00 84.62 499 MET A C 1
ATOM 3986 O O . MET A 1 499 ? -4.121 -1.480 -15.119 1.00 84.62 499 MET A O 1
ATOM 3990 N N . SER A 1 500 ? -3.884 -1.835 -12.911 1.00 84.62 500 SER A N 1
ATOM 3991 C CA . SER A 1 500 ? -5.074 -1.065 -12.525 1.00 84.62 500 SER A CA 1
ATOM 3992 C C . SER A 1 500 ? -4.960 0.416 -12.891 1.00 84.62 500 SER A C 1
ATOM 3994 O O . SER A 1 500 ? -5.950 1.016 -13.304 1.00 84.62 500 SER A O 1
ATOM 3996 N N . PHE A 1 501 ? -3.759 0.998 -12.787 1.00 87.06 501 PHE A N 1
ATOM 3997 C CA . PHE A 1 501 ? -3.497 2.368 -13.229 1.00 87.06 501 PHE A CA 1
ATOM 3998 C C . PHE A 1 501 ? -3.784 2.543 -14.725 1.00 87.06 501 PHE A C 1
ATOM 4000 O O . PHE A 1 501 ? -4.538 3.444 -15.085 1.00 87.06 501 PHE A O 1
ATOM 4007 N N . PHE A 1 502 ? -3.256 1.673 -15.595 1.00 87.75 502 PHE A N 1
ATOM 4008 C CA . PHE A 1 502 ? -3.500 1.779 -17.040 1.00 87.75 502 PHE A CA 1
ATOM 4009 C C . PHE A 1 502 ? -4.970 1.548 -17.411 1.00 87.75 502 PHE A C 1
ATOM 4011 O O . PHE A 1 502 ? -5.477 2.206 -18.315 1.00 87.75 502 PHE A O 1
ATOM 4018 N N . LYS A 1 503 ? -5.669 0.670 -16.682 1.00 86.56 503 LYS A N 1
ATOM 4019 C CA . LYS A 1 503 ? -7.091 0.375 -16.900 1.00 86.56 503 LYS A CA 1
ATOM 4020 C C . LYS A 1 503 ? -8.018 1.542 -16.537 1.00 86.56 503 LYS A C 1
ATOM 4022 O O . LYS A 1 503 ? -9.008 1.761 -17.226 1.00 86.56 503 LYS A O 1
ATOM 4027 N N . ASN A 1 504 ? -7.710 2.266 -15.459 1.00 86.69 504 ASN A N 1
ATOM 4028 C CA . ASN A 1 504 ? -8.574 3.319 -14.906 1.00 86.69 504 ASN A CA 1
ATOM 4029 C C . ASN A 1 504 ? -8.143 4.744 -15.309 1.00 86.69 504 ASN A C 1
ATOM 4031 O O . ASN A 1 504 ? -8.730 5.719 -14.848 1.00 86.69 504 ASN A O 1
ATOM 4035 N N . THR A 1 505 ? -7.087 4.887 -16.111 1.00 87.38 505 THR A N 1
ATOM 4036 C CA . THR A 1 505 ? -6.527 6.193 -16.477 1.00 87.38 505 THR A CA 1
ATOM 4037 C C . THR A 1 505 ? -7.327 6.879 -17.587 1.00 87.38 505 THR A C 1
ATOM 4039 O O . THR A 1 505 ? -7.588 6.281 -18.626 1.00 87.38 505 THR A O 1
ATOM 4042 N N . ASN A 1 506 ? -7.597 8.181 -17.418 1.00 87.06 506 ASN A N 1
ATOM 4043 C CA . ASN A 1 506 ? -8.247 9.034 -18.430 1.00 87.06 506 ASN A CA 1
ATOM 4044 C C . ASN A 1 506 ? -7.273 9.760 -19.381 1.00 87.06 506 ASN A C 1
ATOM 4046 O O . ASN A 1 506 ? -7.696 10.525 -20.242 1.00 87.06 506 ASN A O 1
ATOM 4050 N N . ILE A 1 507 ? -5.963 9.567 -19.229 1.00 88.25 507 ILE A N 1
ATOM 4051 C CA . ILE A 1 507 ? -4.943 10.210 -20.068 1.00 88.25 507 ILE A CA 1
ATOM 4052 C C . ILE A 1 507 ? -4.811 9.437 -21.386 1.00 88.25 507 ILE A C 1
ATOM 4054 O O . ILE A 1 507 ? -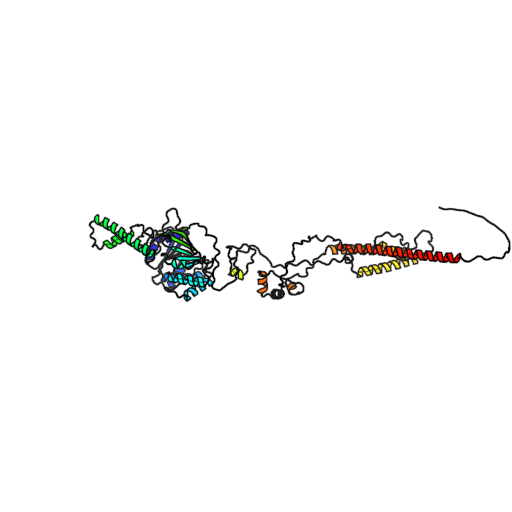4.533 8.236 -21.380 1.00 88.25 507 ILE A O 1
ATOM 4058 N N . GLU A 1 508 ? -4.942 10.138 -22.516 1.00 85.75 508 GLU A N 1
ATOM 4059 C CA . GLU A 1 508 ? -5.008 9.545 -23.861 1.00 85.75 508 GLU A CA 1
ATOM 4060 C C . GLU A 1 508 ? -3.822 8.618 -24.177 1.00 85.75 508 GLU A C 1
ATOM 4062 O O . GLU A 1 508 ? -4.020 7.492 -24.632 1.00 85.75 508 GLU A O 1
ATOM 4067 N N . HIS A 1 509 ? -2.585 9.048 -23.899 1.00 85.75 509 HIS A N 1
ATOM 4068 C CA . HIS A 1 509 ? -1.389 8.245 -24.183 1.00 85.75 509 HIS A CA 1
ATOM 4069 C C . HIS A 1 509 ? -1.376 6.918 -23.410 1.00 85.75 509 HIS A C 1
ATOM 4071 O O . HIS A 1 509 ? -1.042 5.882 -23.974 1.00 85.75 509 HIS A O 1
ATOM 4077 N N . PHE A 1 510 ? -1.788 6.926 -22.141 1.00 87.94 510 PHE A N 1
ATOM 4078 C CA . PHE A 1 510 ? -1.826 5.726 -21.303 1.00 87.94 510 PHE A CA 1
ATOM 4079 C C . PHE A 1 510 ? -3.019 4.816 -21.629 1.00 87.94 510 PHE A C 1
ATOM 4081 O O . PHE A 1 510 ? -2.888 3.596 -21.558 1.00 87.94 510 PHE A O 1
ATOM 4088 N N . SER A 1 511 ? -4.148 5.389 -22.053 1.00 86.88 511 SER A N 1
ATOM 4089 C CA . SER A 1 511 ? -5.303 4.628 -22.545 1.00 86.88 511 SER A CA 1
ATOM 4090 C C . SER A 1 511 ? -4.986 3.903 -23.861 1.00 86.88 511 SER A C 1
ATOM 4092 O O . SER A 1 511 ? -5.268 2.712 -24.003 1.00 86.88 511 SER A O 1
ATOM 4094 N N . LYS A 1 512 ? -4.296 4.575 -24.796 1.00 86.50 512 LYS A N 1
ATOM 4095 C CA . LYS A 1 512 ? -3.779 3.938 -26.021 1.00 86.50 512 LYS A CA 1
ATOM 4096 C C . LYS A 1 512 ? -2.800 2.816 -25.701 1.00 86.50 512 LYS A C 1
ATOM 4098 O O . LYS A 1 512 ? -2.888 1.749 -26.303 1.00 86.50 512 LYS A O 1
ATOM 4103 N N . MET A 1 513 ? -1.922 3.035 -24.721 1.00 86.12 513 MET A N 1
ATOM 4104 C CA . MET A 1 513 ? -1.015 1.988 -24.266 1.00 86.12 513 MET A CA 1
ATOM 4105 C C . MET A 1 513 ? -1.767 0.776 -23.733 1.00 86.12 513 MET A C 1
ATOM 4107 O O . MET A 1 513 ? -1.449 -0.329 -24.149 1.00 86.12 513 MET A O 1
ATOM 4111 N N . TRP A 1 514 ? -2.785 0.967 -22.884 1.00 87.88 514 TRP A N 1
ATOM 4112 C CA . TRP A 1 514 ? -3.615 -0.122 -22.355 1.00 87.88 514 TRP A CA 1
ATOM 4113 C C . TRP A 1 514 ? -4.193 -1.015 -23.462 1.00 87.88 514 TRP A C 1
ATOM 4115 O O . TRP A 1 514 ? -4.116 -2.240 -23.365 1.00 87.88 514 TRP A O 1
ATOM 4125 N N . ALA A 1 515 ? -4.704 -0.410 -24.537 1.00 83.81 515 ALA A N 1
ATOM 4126 C CA . ALA A 1 515 ? -5.258 -1.137 -25.680 1.00 83.81 515 ALA A CA 1
ATOM 4127 C C . ALA A 1 515 ? -4.213 -1.974 -26.446 1.00 83.81 515 ALA A C 1
ATOM 4129 O O . ALA A 1 515 ? -4.572 -2.935 -27.122 1.00 83.81 515 ALA A O 1
ATOM 4130 N N . GLN A 1 516 ? -2.931 -1.619 -26.343 1.00 82.25 516 GLN A N 1
ATOM 4131 C CA . GLN A 1 516 ? -1.817 -2.247 -27.056 1.00 82.25 516 GLN A CA 1
ATOM 4132 C C . GLN A 1 516 ? -0.924 -3.123 -26.159 1.00 82.25 516 GLN A C 1
ATOM 4134 O O . GLN A 1 516 ? 0.067 -3.673 -26.648 1.00 82.25 516 GLN A O 1
ATOM 4139 N N . ILE A 1 517 ? -1.248 -3.276 -24.866 1.00 83.44 517 ILE A N 1
ATOM 4140 C CA . ILE A 1 517 ? -0.464 -4.120 -23.956 1.00 83.44 517 ILE A CA 1
ATOM 4141 C C . ILE A 1 517 ? -0.474 -5.569 -24.448 1.00 83.44 517 ILE A C 1
ATOM 4143 O O . ILE A 1 517 ? -1.516 -6.162 -24.733 1.00 83.44 517 ILE A O 1
ATOM 4147 N N . TRP A 1 518 ? 0.715 -6.160 -24.489 1.00 79.25 518 TRP A N 1
ATOM 4148 C CA . TRP A 1 518 ? 0.893 -7.565 -24.804 1.00 79.25 518 TRP A CA 1
ATOM 4149 C C . TRP A 1 518 ? 0.734 -8.419 -23.533 1.00 79.25 518 TRP A C 1
ATOM 4151 O O . TRP A 1 518 ? 1.526 -8.309 -22.597 1.00 79.25 518 TRP A O 1
ATOM 4161 N N . TRP A 1 519 ? -0.311 -9.255 -23.493 1.00 72.50 519 TRP A N 1
ATOM 4162 C CA . TRP A 1 519 ? -0.737 -10.030 -22.310 1.00 72.50 519 TRP A CA 1
ATOM 4163 C C . TRP A 1 519 ? -0.285 -11.498 -22.287 1.00 72.50 519 TRP A C 1
ATOM 4165 O O . TRP A 1 519 ? -0.718 -12.263 -21.412 1.00 72.50 519 TRP A O 1
ATOM 4175 N N . ASP A 1 520 ? 0.541 -11.902 -23.247 1.00 65.50 520 ASP A N 1
ATOM 4176 C CA . ASP A 1 520 ? 0.913 -13.302 -23.433 1.00 65.50 520 ASP A CA 1
ATOM 4177 C C . ASP A 1 520 ? 1.830 -13.802 -22.308 1.00 65.50 520 ASP A C 1
ATOM 4179 O O . ASP A 1 520 ? 2.772 -13.139 -21.877 1.00 65.50 520 ASP A O 1
ATOM 4183 N N . ASN A 1 521 ? 1.510 -14.993 -21.807 1.00 53.75 521 ASN A N 1
ATOM 4184 C CA . ASN A 1 521 ? 2.009 -15.582 -20.559 1.00 53.75 521 ASN A CA 1
ATOM 4185 C C . ASN A 1 521 ? 3.370 -16.289 -20.692 1.00 53.75 521 ASN A C 1
ATOM 4187 O O . ASN A 1 521 ? 3.659 -17.224 -19.947 1.00 53.75 521 ASN A O 1
ATOM 4191 N N . THR A 1 522 ? 4.222 -15.898 -21.634 1.00 49.06 522 THR A N 1
ATOM 4192 C CA . THR A 1 522 ? 5.513 -16.574 -21.791 1.00 49.06 522 THR A CA 1
ATOM 4193 C C . THR A 1 522 ? 6.544 -15.929 -20.879 1.00 49.06 522 THR A C 1
ATOM 4195 O O . THR A 1 522 ? 6.976 -14.806 -21.130 1.00 49.06 522 THR A O 1
ATOM 4198 N N . ASN A 1 523 ? 6.872 -16.660 -19.810 1.00 48.84 523 ASN A N 1
ATOM 4199 C CA . ASN A 1 523 ? 8.036 -16.559 -18.932 1.00 48.84 523 ASN A CA 1
ATOM 4200 C C . ASN A 1 523 ? 9.035 -15.453 -19.296 1.00 48.84 523 ASN A C 1
ATOM 4202 O O . ASN A 1 523 ? 9.602 -15.450 -20.392 1.00 48.84 523 ASN A O 1
ATOM 4206 N N . CYS A 1 524 ? 9.316 -14.573 -18.328 1.00 44.06 524 CYS A N 1
ATOM 4207 C CA . CYS A 1 524 ? 10.495 -13.716 -18.373 1.00 44.06 524 CYS A CA 1
ATOM 4208 C C . CYS A 1 524 ? 11.709 -14.561 -18.798 1.00 44.06 524 CYS A C 1
ATOM 4210 O O . CYS A 1 524 ? 11.970 -15.583 -18.156 1.00 44.06 524 CYS A O 1
ATOM 4212 N N . PRO A 1 525 ? 12.441 -14.175 -19.858 1.00 47.34 525 PRO A N 1
ATOM 4213 C CA . PRO A 1 525 ? 13.688 -14.836 -20.179 1.00 47.34 525 PRO A CA 1
ATOM 4214 C C . PRO A 1 525 ? 14.607 -14.716 -18.967 1.00 47.34 525 PRO A C 1
ATOM 4216 O O . PRO A 1 525 ? 14.799 -13.626 -18.428 1.00 47.34 525 PRO A O 1
ATOM 4219 N N . ASP A 1 526 ? 15.115 -15.861 -18.531 1.00 40.53 526 ASP A N 1
ATOM 4220 C CA . ASP A 1 526 ? 15.948 -16.007 -17.351 1.00 40.53 526 ASP A CA 1
ATOM 4221 C C . ASP A 1 526 ? 17.153 -15.051 -17.417 1.00 40.53 526 ASP A C 1
ATOM 4223 O O . ASP A 1 526 ? 18.044 -15.191 -18.260 1.00 40.53 526 ASP A O 1
ATOM 4227 N N . MET A 1 527 ? 17.146 -14.034 -16.550 1.00 44.59 527 MET A N 1
ATOM 4228 C CA . MET A 1 527 ? 18.214 -13.034 -16.453 1.00 44.59 527 MET A CA 1
ATOM 4229 C C . MET A 1 527 ? 19.455 -13.564 -15.718 1.00 44.59 527 MET A C 1
ATOM 4231 O O . MET A 1 527 ? 20.441 -12.840 -15.620 1.00 44.59 527 MET A O 1
ATOM 4235 N N . THR A 1 528 ? 19.451 -14.815 -15.236 1.00 41.41 528 THR A N 1
ATOM 4236 C CA . THR A 1 528 ? 20.629 -15.441 -14.603 1.00 41.41 528 THR A CA 1
ATOM 4237 C C . THR A 1 528 ? 21.737 -15.800 -15.590 1.00 41.41 528 THR A C 1
ATOM 4239 O O . THR A 1 528 ? 22.860 -16.089 -15.179 1.00 41.41 528 THR A O 1
ATOM 4242 N N . LYS A 1 529 ? 21.489 -15.700 -16.903 1.00 40.19 529 LYS A N 1
ATOM 4243 C CA . LYS A 1 529 ? 22.571 -15.645 -17.889 1.00 40.19 529 LYS A CA 1
ATOM 4244 C C . LYS A 1 529 ? 23.138 -14.233 -17.943 1.00 40.19 529 LYS A C 1
ATOM 4246 O O . LYS A 1 529 ? 22.992 -13.522 -18.937 1.00 40.19 529 LYS A O 1
ATOM 4251 N N . THR A 1 530 ? 23.823 -13.853 -16.871 1.00 38.16 530 THR A N 1
ATOM 4252 C CA . THR A 1 530 ? 24.873 -12.842 -16.904 1.00 38.16 530 THR A CA 1
ATOM 4253 C C . THR A 1 530 ? 25.935 -13.356 -17.877 1.00 38.16 530 THR A C 1
ATOM 4255 O O . THR A 1 530 ? 26.896 -14.018 -17.495 1.00 38.16 530 THR A O 1
ATOM 4258 N N . THR A 1 531 ? 25.771 -13.092 -19.176 1.00 41.09 531 THR A N 1
ATOM 4259 C CA . THR A 1 531 ? 26.960 -12.865 -19.995 1.00 41.09 531 THR A CA 1
ATOM 4260 C C . THR A 1 531 ? 27.548 -11.610 -19.398 1.00 41.09 531 THR A C 1
ATOM 4262 O O . THR A 1 531 ? 26.962 -10.542 -19.577 1.00 41.09 531 THR A O 1
ATOM 4265 N N . ALA A 1 532 ? 28.566 -11.801 -18.560 1.00 37.81 532 ALA A N 1
ATOM 4266 C CA . ALA A 1 532 ? 29.297 -10.748 -17.893 1.00 37.81 532 ALA A CA 1
ATOM 4267 C C . ALA A 1 532 ? 29.421 -9.554 -18.839 1.00 37.81 532 ALA A C 1
ATOM 4269 O O . ALA A 1 532 ? 29.802 -9.717 -20.001 1.00 37.81 532 ALA A O 1
ATOM 4270 N N . ASP A 1 533 ? 29.020 -8.389 -18.336 1.00 39.94 533 ASP A N 1
ATOM 4271 C CA . ASP A 1 533 ? 29.337 -7.105 -18.931 1.00 39.94 533 ASP A CA 1
ATOM 4272 C C . ASP A 1 533 ? 30.862 -6.991 -18.966 1.00 39.94 533 ASP A C 1
ATOM 4274 O O . ASP A 1 533 ? 31.501 -6.425 -18.080 1.00 39.94 533 ASP A O 1
ATOM 4278 N N . GLU A 1 534 ? 31.466 -7.558 -20.003 1.00 38.19 534 GLU A N 1
ATOM 4279 C CA . GLU A 1 534 ? 32.728 -7.060 -20.492 1.00 38.19 534 GLU A CA 1
ATOM 4280 C C . GLU A 1 534 ? 32.406 -5.684 -21.054 1.00 38.19 534 GLU A C 1
ATOM 4282 O O . GLU A 1 534 ? 31.822 -5.530 -22.131 1.00 38.19 534 GLU A O 1
ATOM 4287 N N . THR A 1 535 ? 32.764 -4.664 -20.274 1.00 39.53 535 THR A N 1
ATOM 4288 C CA . THR A 1 535 ? 33.154 -3.360 -20.800 1.00 39.53 535 THR A CA 1
ATOM 4289 C C . THR A 1 535 ? 33.802 -3.602 -22.148 1.00 39.53 535 THR A C 1
ATOM 4291 O O . THR A 1 535 ? 34.837 -4.262 -22.190 1.00 39.53 535 THR A O 1
ATOM 4294 N N . SER A 1 536 ? 33.138 -3.172 -23.220 1.00 47.53 536 SER A N 1
ATOM 4295 C CA . SER A 1 536 ? 33.485 -3.492 -24.599 1.00 47.53 536 SER A CA 1
ATOM 4296 C C . SER A 1 536 ? 34.923 -3.078 -24.906 1.00 47.53 536 SER A C 1
ATOM 4298 O O . SER A 1 536 ? 35.173 -1.983 -25.416 1.00 47.53 536 SER A O 1
ATOM 4300 N N . SER A 1 537 ? 35.857 -3.969 -24.579 1.00 47.12 537 SER A N 1
ATOM 4301 C CA . SER A 1 537 ? 37.184 -4.049 -25.148 1.00 47.12 537 SER A CA 1
ATOM 4302 C C . SER A 1 537 ? 36.994 -4.165 -26.659 1.00 47.12 537 SER A C 1
ATOM 4304 O O . SER A 1 537 ? 35.917 -4.542 -27.136 1.00 47.12 537 SER A O 1
ATOM 4306 N N . LEU A 1 538 ? 37.987 -3.759 -27.449 1.00 55.22 538 LEU A N 1
ATOM 4307 C CA . LEU A 1 538 ? 37.975 -4.080 -28.873 1.00 55.22 538 LEU A CA 1
ATOM 4308 C C . LEU A 1 538 ? 37.957 -5.613 -28.997 1.00 55.22 538 LEU A C 1
ATOM 4310 O O . LEU A 1 538 ? 39.004 -6.252 -28.983 1.00 55.22 538 LEU A O 1
ATOM 4314 N N . GLN A 1 539 ? 36.762 -6.201 -29.046 1.00 58.38 539 GLN A N 1
ATOM 4315 C CA . GLN A 1 539 ? 36.580 -7.621 -29.279 1.00 58.38 539 GLN A CA 1
ATOM 4316 C C . GLN A 1 539 ? 37.153 -7.937 -30.659 1.00 58.38 539 GLN A C 1
ATOM 4318 O O . GLN A 1 539 ? 37.061 -7.128 -31.589 1.00 58.38 539 GLN A O 1
ATOM 4323 N N . ILE A 1 540 ? 37.767 -9.114 -30.773 1.00 65.38 540 ILE A N 1
ATOM 4324 C CA . ILE A 1 540 ? 38.465 -9.574 -31.979 1.00 65.38 540 ILE A CA 1
ATOM 4325 C C . ILE A 1 540 ? 37.564 -9.496 -33.224 1.00 65.38 540 ILE A C 1
ATOM 4327 O O . ILE A 1 540 ? 38.047 -9.257 -34.328 1.00 65.38 540 ILE A O 1
ATOM 4331 N N . ASP A 1 541 ? 36.249 -9.581 -33.018 1.00 62.94 541 ASP A N 1
ATOM 4332 C CA . ASP A 1 541 ? 35.199 -9.495 -34.031 1.00 62.94 541 ASP A CA 1
ATOM 4333 C C . ASP A 1 541 ? 35.227 -8.183 -34.834 1.00 62.94 541 ASP A C 1
ATOM 4335 O O . ASP A 1 541 ? 34.949 -8.192 -36.032 1.00 62.94 541 ASP A O 1
ATOM 4339 N N . ASN A 1 542 ? 35.644 -7.067 -34.225 1.00 69.31 542 ASN A N 1
ATOM 4340 C CA . ASN A 1 542 ? 35.709 -5.764 -34.900 1.00 69.31 542 ASN A CA 1
ATOM 4341 C C . ASN A 1 542 ? 36.955 -5.604 -35.793 1.00 69.31 542 ASN A C 1
ATOM 4343 O O . ASN A 1 542 ? 36.990 -4.718 -36.649 1.00 69.31 542 ASN A O 1
ATOM 4347 N N . VAL A 1 543 ? 37.984 -6.437 -35.593 1.00 75.12 543 VAL A N 1
ATOM 4348 C CA . VAL A 1 543 ? 39.254 -6.415 -36.350 1.00 75.12 543 VAL A CA 1
ATOM 4349 C C . VAL A 1 543 ? 39.400 -7.661 -37.235 1.00 75.12 543 VAL A C 1
ATOM 4351 O O . VAL A 1 543 ? 40.257 -7.701 -38.116 1.00 75.12 543 VAL A O 1
ATOM 4354 N N . ALA A 1 544 ? 38.521 -8.657 -37.080 1.00 81.25 544 ALA A N 1
ATOM 4355 C CA . ALA A 1 544 ? 38.519 -9.909 -37.836 1.00 81.25 544 ALA A CA 1
ATOM 4356 C C . ALA A 1 544 ? 38.574 -9.702 -39.363 1.00 81.25 544 ALA A C 1
ATOM 4358 O O . ALA A 1 544 ? 39.275 -10.437 -40.059 1.00 81.25 544 ALA A O 1
ATOM 4359 N N . GLY A 1 545 ? 37.924 -8.655 -39.889 1.00 84.50 545 GLY A N 1
ATOM 4360 C CA . GLY A 1 545 ? 37.984 -8.317 -41.314 1.00 84.50 545 GLY A CA 1
ATOM 4361 C C . GLY A 1 545 ? 39.394 -8.025 -41.841 1.00 84.50 545 GLY A C 1
ATOM 4362 O O . GLY A 1 545 ? 39.690 -8.362 -42.986 1.00 84.50 545 GLY A O 1
ATOM 4363 N N . VAL A 1 546 ? 40.292 -7.474 -41.016 1.00 87.56 546 VAL A N 1
ATOM 4364 C CA . VAL A 1 546 ? 41.696 -7.225 -41.397 1.00 87.56 546 VAL A CA 1
ATOM 4365 C C . VAL A 1 546 ? 42.431 -8.547 -41.631 1.00 87.56 546 VAL A C 1
ATOM 4367 O O . VAL A 1 546 ? 43.170 -8.687 -42.606 1.00 87.56 546 VAL A O 1
ATOM 4370 N N . PHE A 1 547 ? 42.176 -9.553 -40.790 1.00 88.00 547 PHE A N 1
ATOM 4371 C CA . PHE A 1 547 ? 42.769 -10.882 -40.936 1.00 88.00 547 PHE A CA 1
ATOM 4372 C C . PHE A 1 547 ? 42.232 -11.625 -42.164 1.00 88.00 547 PHE A C 1
ATOM 4374 O O . PHE A 1 547 ? 43.008 -12.287 -42.853 1.00 88.00 547 PHE A O 1
ATOM 4381 N N . PHE A 1 548 ? 40.944 -11.473 -42.499 1.00 88.62 548 PHE A N 1
ATOM 4382 C CA . PHE A 1 548 ? 40.396 -12.033 -43.740 1.00 88.62 548 PHE A CA 1
ATOM 4383 C C . PHE A 1 548 ? 41.060 -11.443 -44.987 1.00 88.62 548 PHE A C 1
ATOM 4385 O O . PHE A 1 548 ? 41.374 -12.187 -45.917 1.00 88.62 548 PHE A O 1
ATOM 4392 N N . ILE A 1 549 ? 41.331 -10.133 -44.997 1.00 90.06 549 ILE A N 1
ATOM 4393 C CA . ILE A 1 549 ? 42.057 -9.484 -46.099 1.00 90.06 549 ILE A CA 1
ATOM 4394 C C . ILE A 1 549 ? 43.491 -10.011 -46.190 1.00 90.06 549 ILE A C 1
ATOM 4396 O O . ILE A 1 549 ? 43.961 -10.297 -47.288 1.00 90.06 549 ILE A O 1
ATOM 4400 N N . LEU A 1 550 ? 44.172 -10.192 -45.056 1.00 91.12 550 LEU A N 1
ATOM 4401 C CA . LEU A 1 550 ? 45.538 -10.715 -45.019 1.00 91.12 550 LEU A CA 1
ATOM 4402 C C . LEU A 1 550 ? 45.613 -12.145 -45.573 1.00 91.12 550 LEU A C 1
ATOM 4404 O O . LEU A 1 550 ? 46.420 -12.416 -46.462 1.00 91.12 550 LEU A O 1
ATOM 4408 N N . VAL A 1 551 ? 44.746 -13.049 -45.104 1.00 93.56 551 VAL A N 1
ATOM 4409 C CA . VAL A 1 551 ? 44.696 -14.438 -45.594 1.00 93.56 551 VAL A CA 1
ATOM 4410 C C . VAL A 1 551 ? 44.323 -14.476 -47.076 1.00 93.56 551 VAL A C 1
ATOM 4412 O O . VAL A 1 551 ? 44.978 -15.167 -47.855 1.00 93.56 551 VAL A O 1
ATOM 4415 N N . GLY A 1 552 ? 43.321 -13.693 -47.490 1.00 93.81 552 GLY A N 1
ATOM 4416 C CA . GLY A 1 552 ? 42.941 -13.567 -48.896 1.00 93.81 552 GLY A CA 1
ATOM 4417 C C . GLY A 1 552 ? 44.097 -13.072 -49.771 1.00 93.81 552 GLY A C 1
ATOM 4418 O O . GLY A 1 552 ? 44.341 -13.633 -50.838 1.00 93.81 552 GLY A O 1
ATOM 4419 N N . GLY A 1 553 ? 44.860 -12.085 -49.297 1.00 93.25 553 GLY A N 1
ATOM 4420 C CA . GLY A 1 553 ? 46.045 -11.564 -49.977 1.00 93.25 553 GLY A CA 1
ATOM 4421 C C . GLY A 1 553 ? 47.139 -12.617 -50.164 1.00 93.25 553 GLY A C 1
ATOM 4422 O O . GLY A 1 553 ? 47.684 -12.732 -51.259 1.00 93.25 553 GLY A O 1
ATOM 4423 N N . ILE A 1 554 ? 47.408 -13.437 -49.143 1.00 94.94 554 ILE A N 1
ATOM 4424 C CA . ILE A 1 554 ? 48.377 -14.544 -49.231 1.00 94.94 554 ILE A CA 1
ATOM 4425 C C . ILE A 1 554 ? 47.932 -15.580 -50.271 1.00 94.94 554 ILE A C 1
ATOM 4427 O O . ILE A 1 554 ? 48.741 -16.022 -51.086 1.00 94.94 554 ILE A O 1
ATOM 4431 N N . VAL A 1 555 ? 46.647 -15.946 -50.282 1.00 94.75 555 VAL A N 1
ATOM 4432 C CA . VAL A 1 555 ? 46.102 -16.907 -51.255 1.00 94.75 555 VAL A CA 1
ATOM 4433 C C . VAL A 1 555 ? 46.205 -16.361 -52.680 1.00 94.75 555 VAL A C 1
ATOM 4435 O O . VAL A 1 555 ? 46.658 -17.071 -53.576 1.00 94.75 555 VAL A O 1
ATOM 4438 N N . ILE A 1 556 ? 45.843 -15.093 -52.896 1.00 94.75 556 ILE A N 1
ATOM 4439 C CA . ILE A 1 556 ? 45.959 -14.447 -54.210 1.00 94.75 556 ILE A CA 1
ATOM 4440 C C . ILE A 1 556 ? 47.427 -14.382 -54.647 1.00 94.75 556 ILE A C 1
ATOM 4442 O O . ILE A 1 556 ? 47.731 -14.732 -55.785 1.00 94.75 556 ILE A O 1
ATOM 4446 N N . ALA A 1 557 ? 48.346 -14.010 -53.753 1.00 93.44 557 ALA A N 1
ATOM 4447 C CA . ALA A 1 557 ? 49.776 -13.983 -54.049 1.00 93.44 557 ALA A CA 1
ATOM 4448 C C . ALA A 1 557 ? 50.313 -15.371 -54.435 1.00 93.44 557 ALA A C 1
ATOM 4450 O O . ALA A 1 557 ? 51.076 -15.489 -55.392 1.00 93.44 557 ALA A O 1
ATOM 4451 N N . ALA A 1 558 ? 49.870 -16.433 -53.753 1.00 93.19 558 ALA A N 1
ATOM 4452 C CA . ALA A 1 558 ? 50.229 -17.806 -54.100 1.00 93.19 558 ALA A CA 1
ATOM 4453 C C . ALA A 1 558 ? 49.716 -18.201 -55.496 1.00 93.19 558 ALA A C 1
ATOM 4455 O O . ALA A 1 558 ? 50.463 -18.789 -56.278 1.00 93.19 558 ALA A O 1
ATOM 4456 N N . ILE A 1 559 ? 48.477 -17.833 -55.843 1.00 93.62 559 ILE A N 1
ATOM 4457 C CA . ILE A 1 559 ? 47.900 -18.084 -57.174 1.00 93.62 559 ILE A CA 1
ATOM 4458 C C . ILE A 1 559 ? 48.669 -17.321 -58.257 1.00 93.62 559 ILE A C 1
ATOM 4460 O O . ILE A 1 559 ? 48.990 -17.901 -59.293 1.00 93.62 559 ILE A O 1
ATOM 4464 N N . VAL A 1 560 ? 48.990 -16.045 -58.025 1.00 93.19 560 VAL A N 1
ATOM 4465 C CA . VAL A 1 560 ? 49.762 -15.227 -58.972 1.00 93.19 560 VAL A CA 1
ATOM 4466 C C . VAL A 1 560 ? 51.167 -15.797 -59.153 1.00 93.19 560 VAL A C 1
ATOM 4468 O O . VAL A 1 560 ? 51.591 -15.979 -60.288 1.00 93.19 560 VAL A O 1
ATOM 4471 N N . CYS A 1 561 ? 51.851 -16.176 -58.070 1.00 93.50 561 CYS A N 1
ATOM 4472 C CA . CYS A 1 561 ? 53.180 -16.790 -58.125 1.00 93.50 561 CYS A CA 1
ATOM 4473 C C . CYS A 1 561 ? 53.169 -18.115 -58.905 1.00 93.50 561 CYS A C 1
ATOM 4475 O O . CYS A 1 561 ? 54.017 -18.340 -59.770 1.00 93.50 561 CYS A O 1
ATOM 4477 N N . LEU A 1 562 ? 52.166 -18.970 -58.674 1.00 92.00 562 LEU A N 1
ATOM 4478 C CA . LEU A 1 562 ? 51.970 -20.187 -59.465 1.00 92.00 562 LEU A CA 1
ATOM 4479 C C . LEU A 1 562 ? 51.700 -19.853 -60.939 1.00 92.00 562 LEU A C 1
ATOM 4481 O O . LEU A 1 562 ? 52.303 -20.458 -61.823 1.00 92.00 562 LEU A O 1
ATOM 4485 N N . GLY A 1 563 ? 50.841 -18.873 -61.220 1.00 90.56 563 GLY A N 1
ATOM 4486 C CA . GLY A 1 563 ? 50.542 -18.413 -62.576 1.00 90.56 563 GLY A CA 1
ATOM 4487 C C . GLY A 1 563 ? 51.774 -17.880 -63.316 1.00 90.56 563 GLY A C 1
ATOM 4488 O O . GLY A 1 563 ? 52.021 -18.259 -64.462 1.00 90.56 563 GLY A O 1
ATOM 4489 N N . GLU A 1 564 ? 52.591 -17.053 -62.666 1.00 91.06 564 GLU A N 1
ATOM 4490 C CA . GLU A 1 564 ? 53.864 -16.561 -63.202 1.00 91.06 564 GLU A CA 1
ATOM 4491 C C . GLU A 1 564 ? 54.861 -17.700 -63.421 1.00 91.06 564 GLU A C 1
ATOM 4493 O O . GLU A 1 564 ? 55.495 -17.771 -64.473 1.00 91.06 564 GLU A O 1
ATOM 4498 N N . TYR A 1 565 ? 54.952 -18.648 -62.486 1.00 90.94 565 TYR A N 1
ATOM 4499 C CA . TYR A 1 565 ? 55.788 -19.833 -62.645 1.00 90.94 565 TYR A CA 1
ATOM 4500 C C . TYR A 1 565 ? 55.371 -20.662 -63.866 1.00 90.94 565 TYR A C 1
ATOM 4502 O O . TYR A 1 565 ? 56.219 -21.014 -64.688 1.00 90.94 565 TYR A O 1
ATOM 4510 N N . PHE A 1 566 ? 54.073 -20.932 -64.037 1.00 88.12 566 PHE A N 1
ATOM 4511 C CA . PHE A 1 566 ? 53.565 -21.695 -65.178 1.00 88.12 566 PHE A CA 1
ATOM 4512 C C . PHE A 1 566 ? 53.737 -20.947 -66.498 1.00 88.12 566 PHE A C 1
ATOM 4514 O O . PHE A 1 566 ? 54.191 -21.537 -67.479 1.00 88.12 566 PHE A O 1
ATOM 4521 N N . THR A 1 567 ? 53.430 -19.652 -66.545 1.00 86.75 567 THR A N 1
ATOM 4522 C CA . THR A 1 567 ? 53.630 -18.845 -67.758 1.00 86.75 567 THR A CA 1
ATOM 4523 C C . THR A 1 567 ? 55.113 -18.747 -68.118 1.00 86.75 567 THR A C 1
ATOM 4525 O O . THR A 1 567 ? 55.470 -18.970 -69.275 1.00 86.75 567 THR A O 1
ATOM 4528 N N . ALA A 1 568 ? 56.005 -18.541 -67.148 1.00 84.06 568 ALA A N 1
ATOM 4529 C CA . ALA A 1 568 ? 57.450 -18.541 -67.363 1.00 84.06 568 ALA A CA 1
ATOM 4530 C C . ALA A 1 568 ? 57.985 -19.920 -67.788 1.00 84.06 568 ALA A C 1
ATOM 4532 O O . ALA A 1 568 ? 58.841 -20.000 -68.675 1.00 84.06 568 ALA A O 1
ATOM 4533 N N . ALA A 1 569 ? 57.472 -21.009 -67.208 1.00 82.44 569 ALA A N 1
ATOM 4534 C CA . ALA A 1 569 ? 57.813 -22.377 -67.592 1.00 82.44 569 ALA A CA 1
ATOM 4535 C C . ALA A 1 569 ? 57.364 -22.688 -69.028 1.00 82.44 569 ALA A C 1
ATOM 4537 O O . ALA A 1 569 ? 58.143 -23.242 -69.802 1.00 82.44 569 ALA A O 1
ATOM 4538 N N . MET A 1 570 ? 56.163 -22.256 -69.426 1.00 79.81 570 MET A N 1
ATOM 4539 C CA . MET A 1 570 ? 55.643 -22.403 -70.791 1.00 79.81 570 MET A CA 1
ATOM 4540 C C . MET A 1 570 ? 56.413 -21.538 -71.799 1.00 79.81 570 MET A C 1
ATOM 4542 O O . MET A 1 570 ? 56.713 -21.987 -72.908 1.00 79.81 570 MET A O 1
ATOM 4546 N N . ILE A 1 571 ? 56.817 -20.323 -71.418 1.00 80.12 571 ILE A N 1
ATOM 4547 C CA . ILE A 1 571 ? 57.683 -19.465 -72.243 1.00 80.12 571 ILE A CA 1
ATOM 4548 C C . ILE A 1 571 ? 59.079 -20.093 -72.398 1.00 80.12 571 ILE A C 1
ATOM 4550 O O . ILE A 1 571 ? 59.635 -20.097 -73.495 1.00 80.12 571 ILE A O 1
ATOM 4554 N N . LYS A 1 572 ? 59.658 -20.678 -71.342 1.00 80.00 572 LYS A N 1
ATOM 4555 C CA . LYS A 1 572 ? 60.937 -21.405 -71.442 1.00 80.00 572 LYS A CA 1
ATOM 4556 C C . LYS A 1 572 ? 60.805 -22.672 -72.291 1.00 80.00 572 LYS A C 1
ATOM 4558 O O . LYS A 1 572 ? 61.638 -22.885 -73.167 1.00 80.00 572 LYS A O 1
ATOM 4563 N N . ALA A 1 573 ? 59.757 -23.471 -72.100 1.00 75.81 573 ALA A N 1
ATOM 4564 C CA . ALA A 1 573 ? 59.502 -24.684 -72.877 1.00 75.81 573 ALA A CA 1
ATOM 4565 C C . ALA A 1 573 ? 59.275 -24.385 -74.368 1.00 75.81 573 ALA A C 1
ATOM 4567 O O . ALA A 1 573 ? 59.830 -25.074 -75.221 1.00 75.81 573 ALA A O 1
ATOM 4568 N N . SER A 1 574 ? 58.533 -23.322 -74.696 1.00 73.50 574 SER A N 1
ATOM 4569 C CA . SER A 1 574 ? 58.356 -22.864 -76.081 1.00 73.50 574 SER A CA 1
ATOM 4570 C C . SER A 1 574 ? 59.660 -22.335 -76.688 1.00 73.50 574 SER A C 1
ATOM 4572 O O . SER A 1 574 ? 59.979 -22.702 -77.817 1.00 73.50 574 SER A O 1
ATOM 4574 N N . LYS A 1 575 ? 60.482 -21.579 -75.943 1.00 73.69 575 LYS A N 1
ATOM 4575 C CA . LYS A 1 575 ? 61.833 -21.175 -76.387 1.00 73.69 575 LYS A CA 1
ATOM 4576 C C . LYS A 1 575 ? 62.756 -22.378 -76.626 1.00 73.69 575 LYS A C 1
ATOM 4578 O O . LYS A 1 575 ? 63.450 -22.410 -77.639 1.00 73.69 575 LYS A O 1
ATOM 4583 N N . LEU A 1 576 ? 62.727 -23.394 -75.758 1.00 69.88 576 LEU A N 1
ATOM 4584 C CA . LEU A 1 576 ? 63.470 -24.649 -75.939 1.00 69.88 576 LEU A CA 1
ATOM 4585 C C . LEU A 1 576 ? 62.949 -25.474 -77.128 1.00 69.88 576 LEU A C 1
ATOM 4587 O O . LEU A 1 576 ? 63.752 -26.039 -77.865 1.00 69.88 576 LEU A O 1
ATOM 4591 N N . ALA A 1 577 ? 61.634 -25.516 -77.364 1.00 67.12 577 ALA A N 1
ATOM 4592 C CA . ALA A 1 577 ? 61.036 -26.185 -78.521 1.00 67.12 577 ALA A CA 1
ATOM 4593 C C . ALA A 1 577 ? 61.391 -25.487 -79.848 1.00 67.12 577 ALA A C 1
ATOM 4595 O O . ALA A 1 577 ? 61.677 -26.158 -80.842 1.00 67.12 577 ALA A O 1
ATOM 4596 N N . VAL A 1 578 ? 61.439 -24.149 -79.857 1.00 68.25 578 VAL A N 1
ATOM 4597 C CA . VAL A 1 578 ? 61.919 -23.352 -80.998 1.00 68.25 578 VAL A CA 1
ATOM 4598 C C . VAL A 1 578 ? 63.418 -23.582 -81.230 1.00 68.25 578 VAL A C 1
ATOM 4600 O O . VAL A 1 578 ? 63.815 -23.847 -82.363 1.00 68.25 578 VAL A O 1
ATOM 4603 N N . ALA A 1 579 ? 64.243 -23.598 -80.177 1.00 62.31 579 ALA A N 1
ATOM 4604 C CA . ALA A 1 579 ? 65.675 -23.897 -80.281 1.00 62.31 579 ALA A CA 1
ATOM 4605 C C . ALA A 1 579 ? 65.952 -25.324 -80.807 1.00 62.31 579 ALA A C 1
ATOM 4607 O O . ALA A 1 579 ? 66.817 -25.510 -81.664 1.00 62.31 579 ALA A O 1
ATOM 4608 N N . LYS A 1 580 ? 65.163 -26.326 -80.385 1.00 58.75 580 LYS A N 1
ATOM 4609 C CA . LYS A 1 580 ? 65.244 -27.712 -80.895 1.00 58.75 580 LYS A CA 1
ATOM 4610 C C . LYS A 1 580 ? 64.852 -27.826 -82.375 1.00 58.75 580 LYS A C 1
ATOM 4612 O O . LYS A 1 580 ? 65.423 -28.638 -83.094 1.00 58.75 580 LYS A O 1
ATOM 4617 N N . LYS A 1 581 ? 63.914 -26.996 -82.855 1.00 57.72 581 LYS A N 1
ATOM 4618 C CA . LYS A 1 581 ? 63.534 -26.920 -84.281 1.00 57.72 581 LYS A CA 1
ATOM 4619 C C . LYS A 1 581 ? 64.632 -26.306 -85.156 1.00 57.72 581 LYS A C 1
ATOM 4621 O O . LYS A 1 581 ? 64.764 -26.698 -86.311 1.00 57.72 581 LYS A O 1
ATOM 4626 N N . VAL A 1 582 ? 65.431 -25.383 -84.614 1.00 58.31 582 VAL A N 1
ATOM 4627 C CA . VAL A 1 582 ? 66.562 -24.764 -85.330 1.00 58.31 582 VAL A CA 1
ATOM 4628 C C . VAL A 1 582 ? 67.767 -25.713 -85.424 1.00 58.31 582 VAL A C 1
ATOM 4630 O O . VAL A 1 582 ? 68.453 -25.705 -86.443 1.00 58.31 582 VAL A O 1
ATOM 4633 N N . SER A 1 583 ? 67.996 -26.596 -84.440 1.00 53.34 583 SER A N 1
ATOM 4634 C CA . SER A 1 583 ? 69.112 -27.563 -84.487 1.00 53.34 583 SER A CA 1
ATOM 4635 C C . SER A 1 583 ? 68.826 -28.851 -85.284 1.00 53.34 583 SER A C 1
ATOM 4637 O O . SER A 1 583 ? 69.748 -29.629 -85.513 1.00 53.34 583 SER A O 1
ATOM 4639 N N . ALA A 1 584 ? 67.580 -29.103 -85.704 1.00 51.72 584 ALA A N 1
ATOM 4640 C CA . ALA A 1 584 ? 67.149 -30.342 -86.369 1.00 51.72 584 ALA A CA 1
ATOM 4641 C C . ALA A 1 584 ? 67.062 -30.248 -87.912 1.00 51.72 584 ALA A C 1
ATOM 4643 O O . ALA A 1 584 ? 66.306 -30.992 -88.537 1.00 51.72 584 ALA A O 1
ATOM 4644 N N . LYS A 1 585 ? 67.827 -29.350 -88.553 1.00 40.22 585 LYS A N 1
ATOM 4645 C CA . LYS A 1 585 ? 68.017 -29.343 -90.018 1.00 40.22 585 LYS A CA 1
ATOM 4646 C C . LYS A 1 585 ? 69.293 -30.127 -90.385 1.00 40.22 585 LYS A C 1
ATOM 4648 O O . LYS A 1 585 ? 70.353 -29.804 -89.849 1.00 40.22 585 LYS A O 1
ATOM 4653 N N . PRO A 1 586 ? 69.240 -31.137 -91.276 1.00 40.81 586 PRO A N 1
ATOM 4654 C CA . PRO A 1 586 ? 70.399 -31.968 -91.590 1.00 40.81 586 PRO A CA 1
ATOM 4655 C C . PRO A 1 586 ? 71.386 -31.242 -92.516 1.00 40.81 586 PRO A C 1
ATOM 4657 O O . PRO A 1 586 ? 70.996 -30.595 -93.487 1.00 40.81 586 PRO A O 1
ATOM 4660 N N . LYS A 1 587 ? 72.683 -31.395 -92.221 1.00 42.88 587 LYS A N 1
ATOM 4661 C CA . LYS A 1 587 ? 73.800 -31.057 -93.115 1.00 42.88 587 LYS A CA 1
ATOM 4662 C C . LYS A 1 587 ? 73.813 -32.010 -94.316 1.00 42.88 587 LYS A C 1
ATOM 4664 O O . LYS A 1 587 ? 73.920 -33.219 -94.124 1.00 42.88 587 LYS A O 1
ATOM 4669 N N . ALA A 1 588 ? 73.835 -31.463 -95.532 1.00 36.69 588 ALA A N 1
ATOM 4670 C CA . ALA A 1 588 ? 74.291 -32.157 -96.735 1.00 36.69 588 ALA A CA 1
ATOM 4671 C C . ALA A 1 588 ? 75.222 -31.249 -97.571 1.00 36.69 588 ALA A C 1
ATOM 4673 O O . ALA A 1 588 ? 74.877 -30.120 -97.902 1.00 36.69 588 ALA A O 1
ATOM 4674 N N . LYS A 1 589 ? 76.422 -31.802 -97.805 1.00 35.84 589 LYS A N 1
ATOM 4675 C CA . LYS A 1 589 ? 77.541 -31.545 -98.750 1.00 35.84 589 LYS A CA 1
ATOM 4676 C C . LYS A 1 589 ? 77.165 -30.822 -100.066 1.00 35.84 589 LYS A C 1
ATOM 4678 O O . LYS A 1 589 ? 76.057 -31.017 -100.534 1.00 35.84 589 LYS A O 1
ATOM 4683 N N . ALA A 1 590 ? 78.020 -30.111 -100.813 1.00 34.31 590 ALA A N 1
ATOM 4684 C CA . ALA A 1 590 ? 79.446 -29.748 -100.779 1.00 34.31 590 ALA A CA 1
ATOM 4685 C C . ALA A 1 590 ? 79.712 -28.736 -101.925 1.00 34.31 590 ALA A C 1
ATOM 4687 O O . ALA A 1 590 ? 79.014 -28.810 -102.929 1.00 34.31 590 ALA A O 1
ATOM 4688 N N . SER A 1 591 ? 80.752 -27.895 -101.834 1.00 33.53 591 SER A N 1
ATOM 4689 C CA . SER A 1 591 ? 81.792 -27.770 -102.880 1.00 33.53 591 SER A CA 1
ATOM 4690 C C . SER A 1 591 ? 82.861 -26.737 -102.510 1.00 33.53 591 SER A C 1
ATOM 4692 O O . SER A 1 591 ? 82.578 -25.626 -102.073 1.00 33.53 591 SER A O 1
ATOM 4694 N N . THR A 1 592 ? 84.092 -27.172 -102.718 1.00 31.62 592 THR A N 1
ATOM 4695 C CA . THR A 1 592 ? 85.405 -26.568 -102.505 1.00 31.62 592 THR A CA 1
ATOM 4696 C C . THR A 1 592 ? 85.680 -25.379 -103.435 1.00 31.62 592 THR A C 1
ATOM 4698 O O . THR A 1 592 ? 85.467 -25.505 -104.635 1.00 31.62 592 THR A O 1
ATOM 4701 N N . PHE A 1 593 ? 86.275 -24.295 -102.924 1.00 32.00 593 PHE A N 1
ATOM 4702 C CA . PHE A 1 593 ? 87.347 -23.569 -103.624 1.00 32.00 593 PHE A CA 1
ATOM 4703 C C . PHE A 1 593 ? 88.214 -22.802 -102.613 1.00 32.00 593 PHE A C 1
ATOM 4705 O O . PHE A 1 593 ? 87.708 -22.246 -101.641 1.00 32.00 593 PHE A O 1
ATOM 4712 N N . ALA A 1 594 ? 89.527 -22.863 -102.817 1.00 31.97 594 ALA A N 1
ATOM 4713 C CA . ALA A 1 594 ? 90.575 -22.416 -101.905 1.00 31.97 594 ALA A CA 1
ATOM 4714 C C . ALA A 1 594 ? 91.111 -21.014 -102.250 1.00 31.97 594 ALA A C 1
ATOM 4716 O O . ALA A 1 594 ? 91.099 -20.642 -103.421 1.00 31.97 594 ALA A O 1
ATOM 4717 N N . SER A 1 595 ? 91.623 -20.307 -101.229 1.00 28.97 595 SER A N 1
ATOM 4718 C CA . SER A 1 595 ? 92.733 -19.314 -101.212 1.00 28.97 595 SER A CA 1
ATOM 4719 C C . SER A 1 595 ? 92.499 -18.359 -100.016 1.00 28.97 595 SER A C 1
ATOM 4721 O O . SER A 1 595 ? 91.506 -17.644 -100.020 1.00 28.97 595 SER A O 1
ATOM 4723 N N . ALA A 1 596 ? 93.138 -18.499 -98.847 1.00 32.47 596 ALA A N 1
ATOM 4724 C CA . ALA A 1 596 ? 94.531 -18.231 -98.439 1.00 32.47 596 ALA A CA 1
ATOM 4725 C C . ALA A 1 596 ? 94.799 -16.792 -97.921 1.00 32.47 596 ALA A C 1
ATOM 4727 O O . ALA A 1 596 ? 94.486 -15.809 -98.586 1.00 32.47 596 ALA A O 1
ATOM 4728 N N . SER A 1 597 ? 95.503 -16.740 -96.773 1.00 30.94 597 SER A N 1
ATOM 4729 C CA . SER A 1 597 ? 96.131 -15.591 -96.069 1.00 30.94 597 SER A CA 1
ATOM 4730 C C . SER A 1 597 ? 95.198 -14.657 -95.259 1.00 30.94 597 SER A C 1
ATOM 4732 O O . SER A 1 597 ? 94.112 -14.341 -95.719 1.00 30.94 597 SER A O 1
ATOM 4734 N N . ASN A 1 598 ? 95.529 -14.124 -94.073 1.00 33.44 598 ASN A N 1
ATOM 4735 C CA . ASN A 1 598 ? 96.542 -14.389 -93.037 1.00 33.44 598 ASN A CA 1
ATOM 4736 C C . ASN A 1 598 ? 96.202 -13.512 -91.797 1.00 33.44 598 ASN A C 1
ATOM 4738 O O . ASN A 1 598 ? 95.639 -12.440 -91.989 1.00 33.44 598 ASN A O 1
ATOM 4742 N N . HIS A 1 599 ? 96.664 -13.921 -90.601 1.00 32.88 599 HIS A N 1
ATOM 4743 C CA . HIS A 1 599 ? 96.869 -13.134 -89.352 1.00 32.88 599 HIS A CA 1
ATOM 4744 C C . HIS A 1 599 ? 95.655 -12.492 -88.635 1.00 32.88 599 HIS A C 1
ATOM 4746 O O . HIS A 1 599 ? 94.765 -11.950 -89.269 1.00 32.88 599 HIS A O 1
ATOM 4752 N N . GLY A 1 600 ? 95.552 -12.453 -87.300 1.00 31.72 600 GLY A N 1
ATOM 4753 C CA . GLY A 1 600 ? 96.425 -12.863 -86.193 1.00 31.72 600 GLY A CA 1
ATOM 4754 C C . GLY A 1 600 ? 95.794 -12.452 -84.841 1.00 31.72 600 GLY A C 1
ATOM 4755 O O . GLY A 1 600 ? 94.992 -11.526 -84.816 1.00 31.72 600 GLY A O 1
ATOM 4756 N N . ASP A 1 601 ? 96.159 -13.194 -83.787 1.00 33.25 601 ASP A N 1
ATOM 4757 C CA . ASP A 1 601 ? 96.353 -12.829 -82.362 1.00 33.25 601 ASP A CA 1
ATOM 4758 C C . ASP A 1 601 ? 95.213 -12.167 -81.545 1.00 33.25 601 ASP A C 1
ATOM 4760 O O . ASP A 1 601 ? 94.669 -11.136 -81.915 1.00 33.25 601 ASP A O 1
ATOM 4764 N N . ALA A 1 602 ? 94.744 -12.833 -80.471 1.00 35.19 602 ALA A N 1
ATOM 4765 C CA . ALA A 1 602 ? 95.099 -12.607 -79.043 1.00 35.19 602 ALA A CA 1
ATOM 4766 C C . ALA A 1 602 ? 94.193 -11.515 -78.409 1.00 35.19 602 ALA A C 1
ATOM 4768 O O . ALA A 1 602 ? 93.778 -10.599 -79.095 1.00 35.19 602 ALA A O 1
ATOM 4769 N N . GLU A 1 603 ? 93.750 -11.506 -77.152 1.00 36.00 603 GLU A N 1
ATOM 4770 C CA . GLU A 1 603 ? 94.168 -12.136 -75.903 1.00 36.00 603 GLU A CA 1
ATOM 4771 C C . GLU A 1 603 ? 93.036 -11.919 -74.853 1.00 36.00 603 GLU A C 1
ATOM 4773 O O . GLU A 1 603 ? 92.315 -10.928 -74.936 1.00 36.00 603 GLU A O 1
ATOM 4778 N N . ARG A 1 604 ? 92.905 -12.856 -73.898 1.00 36.22 604 ARG A N 1
ATOM 4779 C CA . ARG A 1 604 ? 92.757 -12.693 -72.424 1.00 36.22 604 ARG A CA 1
ATOM 4780 C C . ARG A 1 604 ? 91.836 -11.629 -71.794 1.00 36.22 604 ARG A C 1
ATOM 4782 O O . ARG A 1 604 ? 91.962 -10.443 -72.047 1.00 36.22 604 ARG A O 1
ATOM 4789 N N . ASP A 1 605 ? 90.932 -12.089 -70.917 1.00 36.69 605 ASP A N 1
ATOM 4790 C CA . ASP A 1 605 ? 90.969 -11.951 -69.430 1.00 36.69 605 ASP A CA 1
ATOM 4791 C C . ASP A 1 605 ? 90.257 -10.648 -68.997 1.00 36.69 605 ASP A C 1
ATOM 4793 O O . ASP A 1 605 ? 90.220 -9.686 -69.744 1.00 36.69 605 ASP A O 1
ATOM 4797 N N . SER A 1 606 ? 89.579 -10.486 -67.866 1.00 35.47 606 SER A N 1
ATOM 4798 C CA . SER A 1 606 ? 89.484 -11.205 -66.600 1.00 35.47 606 SER A CA 1
ATOM 4799 C C . SER A 1 606 ? 88.242 -10.692 -65.861 1.00 35.47 606 SER A C 1
ATOM 4801 O O . SER A 1 606 ? 87.851 -9.535 -66.004 1.00 35.47 606 SER A O 1
ATOM 4803 N N . PHE A 1 607 ? 87.701 -11.550 -65.003 1.00 38.09 607 PHE A N 1
ATOM 4804 C CA . PHE A 1 607 ? 86.988 -11.183 -63.781 1.00 38.09 607 PHE A CA 1
ATOM 4805 C C . PHE A 1 607 ? 87.676 -10.040 -63.016 1.00 38.09 607 PHE A C 1
ATOM 4807 O O . PHE A 1 607 ? 88.868 -10.169 -62.742 1.00 38.09 607 PHE A O 1
ATOM 4814 N N . ILE A 1 608 ? 86.907 -9.026 -62.600 1.00 41.38 608 ILE A N 1
ATOM 4815 C CA . ILE A 1 608 ? 86.767 -8.546 -61.208 1.00 41.38 608 ILE A CA 1
ATOM 4816 C C . ILE A 1 608 ? 85.306 -8.141 -61.024 1.00 41.38 608 ILE A C 1
ATOM 4818 O O . ILE A 1 608 ? 84.793 -7.430 -61.918 1.00 41.38 608 ILE A O 1
#

Mean predicted aligned error: 20.97 Å

Foldseek 3Di:
DQDALLLVVLVCVVVVAQEEEEEEADVVSVVSVVVNVVDPRHHYHYDYAHLQHDLVSLLVVVVVCVVVVHPHYDYRYDPNVVVSNVVSVLVVCVVDDDDRDDDDDADLDHDLVSLLVVVVVCVVVVDQEDEDDHDLNVVLSNVVSCVLVVVQADDSYAYEYEDQQCSNVVSLQVPLLGFHWYKYKYLADPPDPDDDDDDTPVVVQVVQVVVVLLVQLVVVVVVVCVVPVDDPPDPCNVVSSVVSSAPDWDQTNSGIAHHDPVRDGAWGKMWIWIDGRPDIDTQWMATSDDDPPDDRTDGDDDDDPDDDPRDDDDPPDDDPPPDVVPDPDDDDPDDDDPVVVVPDDDDDDPDDDDDDDDDDQDDDDQDLVLLVPLDDPVVVVVVVVVLLVLLVVLLVCLVVQDDPPPPDDDQDPCDSVLSSVVLVCLLVVHDHPHDRPGPVSVVSVVVSNVVSVVVVVSSVVSVVVVVVPPDRPDCDDDLLSVLVDLPDAAADDPPDPVLVCLVPDPDPSSVSNNVRHDPDDDDDDDPVPCPDPPPDDVPVSRNVSVVVVVVVVVVVVVVVVVVCVVVVVVVVVVVVVVVVVVVPDDDDDDDDDDDDDDDDDDDDDDDD

pLDDT: mean 71.03, std 15.77, range [27.61, 94.94]

Nearest PDB structures (foldseek):
  7ocf-assembly1_C  TM=6.696E-01  e=3.620E-12  Rattus norvegicus
  7tnl-assembly1_A  TM=6.729E-01  e=9.644E-12  Rattus norvegicus
  7tnn-assembly1_C  TM=6.731E-01  e=5.019E-12  Rattus norvegicus
  9b67-assembly1_D  TM=5.856E-01  e=1.784E-12  Rattus norvegicus
  7tnl-assembly1_B  TM=5.865E-01  e=2.433E-11  Rattus norvegicus

Radius of gyration: 58.34 Å; Cα contacts (8 Å, |Δi|>4): 514; chains: 1; bounding box: 144×62×180 Å

Organism: NCBI:txid1093978

InterPro domains:
  IPR001320 Ionotropic glutamate receptor, C-terminal [PF00060] (379-554)
  IPR001828 Receptor, ligand binding region [PF01094] (5-97)
  IPR015683 Ionotropic glutamate receptor [PTHR18966] (10-504)
  IPR019594 Ionotropic glutamate receptor, L-glutamate and glycine-binding domain [PF10613] (322-362)
  IPR028082 Periplasmic binding protein-like I [SSF53822] (5-278)

Sequence (608 aa):
MKWSAKAILDIAQTYGWEKISVFYDDDSGVQVLEELMTNHTITVRAWRLGTHAKARQMRNALVEMRKVLVDKSVVLCSKENTHLLLEQVLEELMTNHTITVRAWRLGTHAKARQMRNALVEMRKVLVDKSVVLCSKENTHLLLEQARDLAMLSTPPYGWLFYDPGDEGQKVFTKYKEIAVNFTVVTLLDFNDSIQTYDHSRLDFALASDALQLVISSYSMLAAAASASSLNLSDVRVPFQLNLAIKNNVESGHTGFLDFNENGRRNNFSLSLTAITGDFNYQRGHWFSEPPELYSSLVLYNQQFPFNRSTPFPLRGRTARVVMIENATMSVAPLSINAQREEAVDFTKPFKTRYISVLMRIPRRETSYFEFLNPLSRIVWICTLCAFVVVSLVLYALERIGRDKNQQGGDSIEITVRESFWFIFGSLLQGNTDSTPCTIPGRILTSAWWFFALILISSYTANLAAFLTVKKINTPIKSVTDLAQQTKIKYGTVKDSGIMSFFKNTNIEHFSKMWAQIWWDNTNCPDMTKTTADETSSLQIDNVAGVFFILVGGIVIAAIVCLGEYFTAAMIKASKLAVAKKVSAKPKAKASTFASASNHGDAERDSFI